Protein AF-0000000078663730 (afdb_homodimer)

Solvent-accessible surface area (backbone atoms only — not comparable to full-atom values): 37266 Å² total; per-residue (Å²): 108,77,44,69,46,62,32,60,52,23,50,35,65,23,49,49,72,44,76,62,42,36,44,46,32,34,35,30,84,29,28,34,36,32,32,34,44,36,32,27,51,69,82,40,75,76,44,52,42,75,44,41,59,90,38,47,66,62,58,40,66,70,44,61,87,78,42,34,62,55,47,51,49,26,55,51,16,26,46,35,68,55,74,57,47,76,22,86,90,33,70,46,60,36,47,42,68,34,41,31,26,56,42,74,46,46,64,76,80,41,46,76,79,79,76,54,63,82,51,58,55,61,59,48,51,52,49,50,50,33,44,74,46,56,33,62,29,39,34,41,20,37,67,66,84,51,90,84,47,73,89,70,58,62,70,58,30,33,66,46,39,32,63,46,38,34,52,40,34,73,72,54,46,31,31,27,38,42,51,59,46,39,69,38,49,52,50,31,45,74,37,46,36,38,31,42,37,17,64,52,42,55,62,72,26,73,62,29,46,54,53,38,32,74,68,66,40,33,36,36,35,24,39,37,60,22,69,89,84,42,44,44,40,78,51,79,64,90,44,53,58,62,51,50,51,50,52,47,49,52,47,49,51,50,42,45,73,55,57,35,57,75,92,32,42,30,37,20,82,33,60,75,35,28,50,53,64,69,48,39,38,50,37,63,76,46,47,44,28,56,24,33,74,54,40,53,33,43,46,53,60,47,43,38,65,63,44,13,70,48,39,84,60,38,54,56,92,68,23,60,40,30,24,42,45,52,46,50,53,39,47,68,41,33,32,24,29,36,40,30,72,59,37,53,48,41,40,36,24,45,34,44,50,48,52,42,49,50,48,42,66,66,43,65,80,55,44,108,109,77,45,68,48,62,32,60,52,22,50,35,66,22,48,48,71,45,76,61,41,36,45,47,32,35,35,28,84,28,29,33,35,31,30,33,44,34,32,27,51,68,81,40,75,76,46,52,43,76,45,40,61,90,37,46,68,62,58,41,66,70,43,60,91,77,41,35,63,55,47,50,50,25,55,52,16,26,47,35,68,55,75,58,47,77,22,87,90,34,70,47,60,36,48,42,69,36,42,31,26,58,41,76,47,44,63,76,79,40,44,76,81,79,77,53,61,81,50,59,56,60,60,46,51,51,51,50,50,33,43,74,44,57,34,63,28,39,33,40,22,38,66,66,84,52,90,84,48,74,88,72,57,61,69,59,30,34,64,47,40,33,64,47,38,34,53,40,33,73,72,52,47,30,31,29,37,41,50,62,46,39,69,39,49,52,50,31,44,74,37,45,36,39,32,42,38,18,64,52,39,54,64,73,25,75,60,29,46,55,52,39,33,73,68,64,42,33,36,34,34,24,40,36,60,23,68,91,83,42,45,45,38,78,52,78,63,87,44,54,58,63,50,48,52,51,51,45,49,50,48,50,52,50,42,45,73,54,58,34,56,73,94,32,43,31,38,20,82,32,61,74,36,29,49,53,65,70,46,38,37,50,37,64,76,45,47,43,30,55,26,33,74,54,41,52,32,42,45,51,58,48,42,38,64,62,44,14,69,47,40,84,61,39,53,57,94,69,23,60,41,30,23,41,47,52,48,50,53,39,47,68,42,34,30,24,27,34,39,30,72,59,38,52,49,41,40,36,24,46,32,43,50,47,50,43,48,51,49,42,65,66,44,65,80,55,43,109

pLDDT: mean 92.74, std 11.88, range [34.47, 98.94]

Organism: Novosphingobium aromaticivorans (strain ATCC 700278 / DSM 12444 / CCUG 56034 / CIP 105152 / NBRC 16084 / F199) (NCBI:txid279238)

Sequence (736 aa):
MLKVYIRPIALADSPQSEEGEAIRLGGGLVYASRFALIVRDGARVVSRRRFSVPEVSRAFGALPDGLAAEAAAQWDNLRRVHQPIGCGQRMLRLDQPQVMGILNVTPDSFSDGGKFLDRPETALEHAHAMLAAGAALIDVGGESTRPGAAAVWEGDEAKRVVPVIEALAASGAAISIDSRRSTVIEAALAAGAHIVNDVSAMRHDPRTAEIVAASGAPVVLMHAPGSDGDLHADGEYADVVLDVFDALRERRDAALAGGIAPEKILLDPGIGFGKSLAENLALVNALPMFHALGHPILFGASRKRMIGALSNEAPAHQRMAGSVMLALKAMDAGCQMVRVHDVAETVQALHVWRGLRDAALTDFSQLAMLKVYIRPIALADSPQSEEGEAIRLGGGLVYASRFALIVRDGARVVSRRRFSVPEVSRAFGALPDGLAAEAAAQWDNLRRVHQPIGCGQRMLRLDQPQVMGILNVTPDSFSDGGKFLDRPETALEHAHAMLAAGAALIDVGGESTRPGAAAVWEGDEAKRVVPVIEALAASGAAISIDSRRSTVIEAALAAGAHIVNDVSAMRHDPRTAEIVAASGAPVVLMHAPGSDGDLHADGEYADVVLDVFDALRERRDAALAGGIAPEKILLDPGIGFGKSLAENLALVNALPMFHALGHPILFGASRKRMIGALSNEAPAHQRMAGSVMLALKAMDAGCQMVRVHDVAETVQALHVWRGLRDAALTDFSQLA

Foldseek 3Di:
DKAKFKFQPDWDLACQLVPNFWADFQLALTTGFKIWIWMDDVLRTPDIDMDGSVCLCVVLVPDPPPHSVLSVLLVCLRRHHAAWADQPVATQHQNAEFEEAEQEQEQVVPPPPPPPSPDLVVSLVLVVVLVVLPHQAYEYWHFDLPVPGDDDDLVNRLSRGLVNLLVCQVVVGAYEYEDQDQVSVLSSVVSRHAEYEYQQLNQAPVCNLVSCLVSLGAYEGEDFDDDHRASQPDQDGSQLQVVLLVVQLVSLVVSVVSRHDNSRYEYESNQQRNDDLVSSVVNLSRVLRSSSSNHAYEYEDELHQSQCVVPVNDHSVPSHVVLLVSVVSNSNSSHRYYYYNPSNVNVVSSVVVVVSSVCSHPPNVSHD/DKAKFKFQPDWDLACQLVPNFWADFQLALTTGFKIWIWMDDVLRTPDIDMDGSVCLVVVLVPDPPPHSVLSVLLVCLRRFHAAWADQPVATQHQNAEFEEAEQEQEQVVPPPPPPPSPDLVVSLVLVVVLVVLPHQAYEYWHFDLPVPGDDDDLVNRLSRGLVNLLVCVVVVGAYEYEDQDQVSVLSSVVSRHAEYEYQQLNQAPVCNLVSCLVSLGAYEGEDFDDDDRQSQPDQDGSQLQVVLLVVQLVSLVVSVVSRHDNSRYEYESNQQRNDDLVSSVVNLSRVLRSSSSNHAYEYEDELHQSQCVVPVNDHSVPSHVVLLVSVVSNSNSSHRYYYYNPSNVNVVSSVVVVVSSVCSHPPNVSHD

Radius of gyration: 27.02 Å; Cα contacts (8 Å, |Δi|>4): 1593; chains: 2; bounding box: 70×72×59 Å

Structure (mmCIF, N/CA/C/O backbone):
data_AF-0000000078663730-model_v1
#
loop_
_entity.id
_entity.type
_entity.pdbx_description
1 polymer 'dihydropteroate synthase'
#
loop_
_atom_site.group_PDB
_atom_site.id
_atom_site.type_symbol
_atom_site.label_atom_id
_atom_site.label_alt_id
_atom_site.label_comp_id
_atom_site.label_asym_id
_atom_site.label_entity_id
_atom_site.label_seq_id
_atom_site.pdbx_PDB_ins_code
_atom_site.Cartn_x
_atom_site.Cartn_y
_atom_site.Cartn_z
_atom_site.occupancy
_atom_site.B_iso_or_equiv
_atom_site.auth_seq_id
_atom_site.auth_comp_id
_atom_site.auth_asym_id
_atom_site.auth_atom_id
_atom_site.pdbx_PDB_model_num
ATOM 1 N N . MET A 1 1 ? 18.906 32.438 -0.943 1 85.44 1 MET A N 1
ATOM 2 C CA . MET A 1 1 ? 19.5 31.766 0.21 1 85.44 1 MET A CA 1
ATOM 3 C C . MET A 1 1 ? 19.406 30.25 0.066 1 85.44 1 MET A C 1
ATOM 5 O O . MET A 1 1 ? 18.359 29.734 -0.329 1 85.44 1 MET A O 1
ATOM 9 N N . LEU A 1 2 ? 20.5 29.594 0.298 1 94.31 2 LEU A N 1
ATOM 10 C CA . LEU A 1 2 ? 20.594 28.156 0.146 1 94.31 2 LEU A CA 1
ATOM 11 C C . LEU A 1 2 ? 19.797 27.438 1.221 1 94.31 2 LEU A C 1
ATOM 13 O O . LEU A 1 2 ? 19.781 27.859 2.379 1 94.31 2 LEU A O 1
ATOM 17 N N . LYS A 1 3 ? 19.125 26.469 0.802 1 96.81 3 LYS A N 1
ATOM 18 C CA . LYS A 1 3 ? 18.391 25.578 1.71 1 96.81 3 LYS A CA 1
ATOM 19 C C . LYS A 1 3 ? 18.75 24.125 1.45 1 96.81 3 LYS A C 1
ATOM 21 O O . LYS A 1 3 ? 19.141 23.766 0.337 1 96.81 3 LYS A O 1
ATOM 26 N N . VAL A 1 4 ? 18.688 23.312 2.459 1 98.19 4 VAL A N 1
ATOM 27 C CA . VAL A 1 4 ? 19 21.906 2.334 1 98.19 4 VAL A CA 1
ATOM 28 C C . VAL A 1 4 ? 17.812 21.062 2.795 1 98.19 4 VAL A C 1
ATOM 30 O O . VAL A 1 4 ? 17.062 21.469 3.693 1 98.19 4 VAL A O 1
ATOM 33 N N . TYR A 1 5 ? 17.625 19.938 2.158 1 98.25 5 TYR A N 1
ATOM 34 C CA . TYR A 1 5 ? 16.547 19 2.469 1 98.25 5 TYR A CA 1
ATOM 35 C C . TYR A 1 5 ? 17.062 17.562 2.475 1 98.25 5 TYR A C 1
ATOM 37 O O . TYR A 1 5 ? 17.969 17.219 1.706 1 98.25 5 TYR A O 1
ATOM 45 N N . ILE A 1 6 ? 16.531 16.734 3.328 1 98.44 6 ILE A N 1
ATOM 46 C CA . ILE A 1 6 ? 16.781 15.305 3.311 1 98.44 6 ILE A CA 1
ATOM 47 C C . ILE A 1 6 ? 15.5 14.555 2.98 1 98.44 6 ILE A C 1
ATOM 49 O O . ILE A 1 6 ? 14.5 14.672 3.695 1 98.44 6 ILE A O 1
ATOM 53 N N . ARG A 1 7 ? 15.539 13.812 1.93 1 97.31 7 ARG A N 1
ATOM 54 C CA . ARG A 1 7 ? 14.391 13.031 1.497 1 97.31 7 ARG A CA 1
ATOM 55 C C . ARG A 1 7 ? 14.688 11.539 1.543 1 97.31 7 ARG A C 1
ATOM 57 O O . ARG A 1 7 ? 15.578 11.055 0.833 1 97.31 7 ARG A O 1
ATOM 64 N N . PRO A 1 8 ? 13.984 10.766 2.424 1 97 8 PRO A N 1
ATOM 65 C CA . PRO A 1 8 ? 14.062 9.312 2.26 1 97 8 PRO A CA 1
ATOM 66 C C . PRO A 1 8 ? 13.602 8.852 0.878 1 97 8 PRO A C 1
ATOM 68 O O . PRO A 1 8 ? 12.531 9.25 0.412 1 97 8 PRO A O 1
ATOM 71 N N . ILE A 1 9 ? 14.391 8.031 0.177 1 94.19 9 ILE A N 1
ATOM 72 C CA . ILE A 1 9 ? 14.047 7.66 -1.193 1 94.19 9 ILE A CA 1
ATOM 73 C C . ILE A 1 9 ? 13.906 6.145 -1.302 1 94.19 9 ILE A C 1
ATOM 75 O O . ILE A 1 9 ? 13.523 5.625 -2.35 1 94.19 9 ILE A O 1
ATOM 79 N N . ALA A 1 10 ? 14.203 5.41 -0.251 1 93.5 10 ALA A N 1
ATOM 80 C CA . ALA A 1 10 ? 13.984 3.967 -0.18 1 93.5 10 ALA A CA 1
ATOM 81 C C . ALA A 1 10 ? 13.633 3.535 1.241 1 93.5 10 ALA A C 1
ATOM 83 O O . ALA A 1 10 ? 14.352 3.867 2.191 1 93.5 10 ALA A O 1
ATOM 84 N N . LEU A 1 11 ? 12.57 2.852 1.328 1 94.88 11 LEU A N 1
ATOM 85 C CA . LEU A 1 11 ? 12.156 2.289 2.607 1 94.88 11 LEU A CA 1
ATOM 86 C C . LEU A 1 11 ? 12.586 0.83 2.725 1 94.88 11 LEU A C 1
ATOM 88 O O . LEU A 1 11 ? 12.797 0.159 1.713 1 94.88 11 LEU A O 1
ATOM 92 N N . ALA A 1 12 ? 12.828 0.421 3.936 1 92.5 12 ALA A N 1
ATOM 93 C CA . ALA A 1 12 ? 13.289 -0.941 4.195 1 92.5 12 ALA A CA 1
ATOM 94 C C . ALA A 1 12 ? 12.172 -1.787 4.805 1 92.5 12 ALA A C 1
ATOM 96 O O . ALA A 1 12 ? 11.289 -1.263 5.484 1 92.5 12 ALA A O 1
ATOM 97 N N . ASP A 1 13 ? 12.281 -3.092 4.605 1 89 13 ASP A N 1
ATOM 98 C CA . ASP A 1 13 ? 11.336 -4.027 5.207 1 89 13 ASP A CA 1
ATOM 99 C C . ASP A 1 13 ? 11.422 -3.986 6.73 1 89 13 ASP A C 1
ATOM 101 O O . ASP A 1 13 ? 10.391 -4.035 7.414 1 89 13 ASP A O 1
ATOM 105 N N . SER A 1 14 ? 12.609 -3.945 7.184 1 91.12 14 SER A N 1
ATOM 106 C CA . SER A 1 14 ? 12.922 -3.971 8.609 1 91.12 14 SER A CA 1
ATOM 107 C C . SER A 1 14 ? 14.359 -3.51 8.867 1 91.12 14 SER A C 1
ATOM 109 O O . SER A 1 14 ? 15.164 -3.42 7.934 1 91.12 14 SER A O 1
ATOM 111 N N . PRO A 1 15 ? 14.578 -3.139 10.156 1 89.81 15 PRO A N 1
ATOM 112 C CA . PRO A 1 15 ? 15.984 -2.828 10.461 1 89.81 15 PRO A CA 1
ATOM 113 C C . PRO A 1 15 ? 16.906 -4.027 10.273 1 89.81 15 PRO A C 1
ATOM 115 O O . PRO A 1 15 ? 18.062 -3.869 9.859 1 89.81 15 PRO A O 1
ATOM 118 N N . GLN A 1 16 ? 16.453 -5.172 10.461 1 89.19 16 GLN A N 1
ATOM 119 C CA . GLN A 1 16 ? 17.266 -6.375 10.344 1 89.19 16 GLN A CA 1
ATOM 120 C C . GLN A 1 16 ? 17.594 -6.668 8.883 1 89.19 16 GLN A C 1
ATOM 122 O O . GLN A 1 16 ? 18.703 -7.129 8.578 1 89.19 16 GLN A O 1
ATOM 127 N N . SER A 1 17 ? 16.719 -6.32 7.988 1 88.81 17 SER A N 1
ATOM 128 C CA . SER A 1 17 ? 16.984 -6.566 6.578 1 88.81 17 SER A CA 1
ATOM 129 C C . SER A 1 17 ? 18.109 -5.68 6.059 1 88.81 17 SER A C 1
ATOM 131 O O . SER A 1 17 ? 18.719 -5.973 5.027 1 88.81 17 SER A O 1
ATOM 133 N N . GLU A 1 18 ? 18.391 -4.602 6.832 1 90.06 18 GLU A N 1
ATOM 134 C CA . GLU A 1 18 ? 19.422 -3.648 6.441 1 90.06 18 GLU A CA 1
ATOM 135 C C . GLU A 1 18 ? 20.609 -3.699 7.395 1 90.06 18 GLU A C 1
ATOM 137 O O . GLU A 1 18 ? 21.484 -2.828 7.359 1 90.06 18 GLU A O 1
ATOM 142 N N . GLU A 1 19 ? 20.656 -4.672 8.234 1 87.06 19 GLU A N 1
ATOM 143 C CA . GLU A 1 19 ? 21.75 -4.906 9.18 1 87.06 19 GLU A CA 1
ATOM 144 C C . GLU A 1 19 ? 22.062 -3.654 10 1 87.06 19 GLU A C 1
ATOM 146 O O . GLU A 1 19 ? 23.219 -3.262 10.141 1 87.06 19 GLU A O 1
ATOM 151 N N . GLY A 1 20 ? 20.938 -2.945 10.297 1 85 20 GLY A N 1
ATOM 152 C CA . GLY A 1 20 ? 21.047 -1.772 11.148 1 85 20 GLY A CA 1
ATOM 153 C C . GLY A 1 20 ? 21.297 -0.493 10.375 1 85 20 GLY A C 1
ATOM 154 O O . GLY A 1 20 ? 21.328 0.595 10.953 1 85 20 GLY A O 1
ATOM 155 N N . GLU A 1 21 ? 21.438 -0.567 9.055 1 91.5 21 GLU A N 1
ATOM 156 C CA . GLU A 1 21 ? 21.703 0.602 8.219 1 91.5 21 GLU A CA 1
ATOM 157 C C . GLU A 1 21 ? 20.406 1.225 7.711 1 91.5 21 GLU A C 1
ATOM 159 O O . GLU A 1 21 ? 20.281 1.534 6.523 1 91.5 21 GLU A O 1
ATOM 164 N N . ALA A 1 22 ? 19.453 1.296 8.516 1 95.56 22 ALA A N 1
ATOM 165 C CA . ALA A 1 22 ? 18.172 1.981 8.305 1 95.56 22 ALA A CA 1
ATOM 166 C C . ALA A 1 22 ? 17.766 2.756 9.547 1 95.56 22 ALA A C 1
ATOM 168 O O . ALA A 1 22 ? 18.156 2.408 10.664 1 95.56 22 ALA A O 1
ATOM 169 N N . ILE A 1 23 ? 17.141 3.795 9.359 1 97.38 23 ILE A N 1
ATOM 170 C CA . ILE A 1 23 ? 16.656 4.539 10.516 1 97.38 23 ILE A CA 1
ATOM 171 C C . ILE A 1 23 ? 15.141 4.383 10.633 1 97.38 23 ILE A C 1
ATOM 173 O O . ILE A 1 23 ? 14.453 4.191 9.633 1 97.38 23 ILE A O 1
ATOM 177 N N . ARG A 1 24 ? 14.688 4.43 11.914 1 97.44 24 ARG A N 1
ATOM 178 C CA . ARG A 1 24 ? 13.258 4.422 12.219 1 97.44 24 ARG A CA 1
ATOM 179 C C . ARG A 1 24 ? 12.641 5.797 12 1 97.44 24 ARG A C 1
ATOM 181 O O . ARG A 1 24 ? 13.023 6.766 12.664 1 97.44 24 ARG A O 1
ATOM 188 N N . LEU A 1 25 ? 11.68 5.984 11.055 1 97.81 25 LEU A N 1
ATOM 189 C CA . LEU A 1 25 ? 11.102 7.277 10.711 1 97.81 25 LEU A CA 1
ATOM 190 C C . LEU A 1 25 ? 10.062 7.699 11.742 1 97.81 25 LEU A C 1
ATOM 192 O O . LEU A 1 25 ? 9.133 6.945 12.039 1 97.81 25 LEU A O 1
ATOM 196 N N . GLY A 1 26 ? 10.242 8.906 12.273 1 97.5 26 GLY A N 1
ATOM 197 C CA . GLY A 1 26 ? 9.266 9.508 13.172 1 97.5 26 GLY A CA 1
ATOM 198 C C . GLY A 1 26 ? 8.945 8.633 14.367 1 97.5 26 GLY A C 1
ATOM 199 O O . GLY A 1 26 ? 7.848 8.711 14.93 1 97.5 26 GLY A O 1
ATOM 200 N N . GLY A 1 27 ? 9.789 7.688 14.695 1 97.19 27 GLY A N 1
ATOM 201 C CA . GLY A 1 27 ? 9.555 6.805 15.828 1 97.19 27 GLY A CA 1
ATOM 202 C C . GLY A 1 27 ? 8.453 5.793 15.578 1 97.19 27 GLY A C 1
ATOM 203 O O . GLY A 1 27 ? 7.938 5.184 16.516 1 97.19 27 GLY A O 1
ATOM 204 N N . GLY A 1 28 ? 8.078 5.645 14.359 1 97.25 28 GLY A N 1
ATOM 205 C CA . GLY A 1 28 ? 6.98 4.75 14.031 1 97.25 28 GLY A CA 1
ATOM 206 C C . GLY A 1 28 ? 7.441 3.352 13.664 1 97.25 28 GLY A C 1
ATOM 207 O O . GLY A 1 28 ? 8.344 2.803 14.297 1 97.25 28 GLY A O 1
ATOM 208 N N . LEU A 1 29 ? 6.801 2.727 12.711 1 97.56 29 LEU A N 1
ATOM 209 C CA . LEU A 1 29 ? 7.047 1.332 12.367 1 97.56 29 LEU A CA 1
ATOM 210 C C . LEU A 1 29 ? 7.742 1.224 11.016 1 97.56 29 LEU A C 1
ATOM 212 O O . LEU A 1 29 ? 7.93 0.121 10.492 1 97.56 29 LEU A O 1
ATOM 216 N N . VAL A 1 30 ? 8.055 2.328 10.422 1 97.75 30 VAL A N 1
ATOM 217 C CA . VAL A 1 30 ? 8.609 2.365 9.07 1 97.75 30 VAL A CA 1
ATOM 218 C C . VAL A 1 30 ? 10.086 2.738 9.133 1 97.75 30 VAL A C 1
ATOM 220 O O . VAL A 1 30 ? 10.484 3.598 9.922 1 97.75 30 VAL A O 1
ATOM 223 N N . TYR A 1 31 ? 10.891 2.15 8.273 1 97.19 31 TYR A N 1
ATOM 224 C CA . TYR A 1 31 ? 12.336 2.355 8.258 1 97.19 31 TYR A CA 1
ATOM 225 C C . TYR A 1 31 ? 12.805 2.832 6.891 1 97.19 31 TYR A C 1
ATOM 227 O O . TYR A 1 31 ? 12.273 2.408 5.863 1 97.19 31 TYR A O 1
ATOM 235 N N . ALA A 1 32 ? 13.742 3.697 6.887 1 97 32 ALA A N 1
ATOM 236 C CA . ALA A 1 32 ? 14.352 4.191 5.656 1 97 32 ALA A CA 1
ATOM 237 C C . ALA A 1 32 ? 15.844 3.877 5.613 1 97 32 ALA A C 1
ATOM 239 O O . ALA A 1 32 ? 16.531 3.977 6.629 1 97 32 ALA A O 1
ATOM 240 N N . SER A 1 33 ? 16.328 3.529 4.402 1 94.75 33 SER A N 1
ATOM 241 C CA . SER A 1 33 ? 17.719 3.098 4.312 1 94.75 33 SER A CA 1
ATOM 242 C C . SER A 1 33 ? 18.5 3.955 3.324 1 94.75 33 SER A C 1
ATOM 244 O O . SER A 1 33 ? 19.719 3.926 3.307 1 94.75 33 SER A O 1
ATOM 246 N N . ARG A 1 34 ? 17.812 4.656 2.436 1 94.62 34 ARG A N 1
ATOM 247 C CA . ARG A 1 34 ? 18.484 5.531 1.471 1 94.62 34 ARG A CA 1
ATOM 248 C C . ARG A 1 34 ? 17.828 6.91 1.445 1 94.62 34 ARG A C 1
ATOM 250 O O . ARG A 1 34 ? 16.625 7.035 1.68 1 94.62 34 ARG A O 1
ATOM 257 N N . PHE A 1 35 ? 18.656 7.898 1.164 1 96.38 35 PHE A N 1
ATOM 258 C CA . PHE A 1 35 ? 18.219 9.289 1.263 1 96.38 35 PHE A CA 1
ATOM 259 C C . PHE A 1 35 ? 18.797 10.117 0.128 1 96.38 35 PHE A C 1
ATOM 261 O O . PHE A 1 35 ? 19.828 9.758 -0.446 1 96.38 35 PHE A O 1
ATOM 268 N N . ALA A 1 36 ? 18.109 11.148 -0.161 1 96.38 36 ALA A N 1
ATOM 269 C CA . ALA A 1 36 ? 18.641 12.195 -1.034 1 96.38 36 ALA A CA 1
ATOM 270 C C . ALA A 1 36 ? 18.891 13.484 -0.255 1 96.38 36 ALA A C 1
ATOM 272 O O . ALA A 1 36 ? 18.047 13.93 0.515 1 96.38 36 ALA A O 1
ATOM 273 N N . LEU A 1 37 ? 20.078 13.945 -0.373 1 97.31 37 LEU A N 1
ATOM 274 C CA . LEU A 1 37 ? 20.453 15.266 0.119 1 97.31 37 LEU A CA 1
ATOM 275 C C . LEU A 1 37 ? 20.312 16.312 -0.981 1 97.31 37 LEU A C 1
ATOM 277 O O . LEU A 1 37 ? 21.031 16.266 -1.979 1 97.31 37 LEU A O 1
ATOM 281 N N . ILE A 1 38 ? 19.391 17.281 -0.753 1 97.06 38 ILE A N 1
ATOM 282 C CA . ILE A 1 38 ? 19.016 18.219 -1.803 1 97.06 38 ILE A CA 1
ATOM 283 C C . ILE A 1 38 ? 19.359 19.641 -1.373 1 97.06 38 ILE A C 1
ATOM 285 O O . ILE A 1 38 ? 19.047 20.047 -0.253 1 97.06 38 ILE A O 1
ATOM 289 N N . VAL A 1 39 ? 19.984 20.406 -2.209 1 97 39 VAL A N 1
ATOM 290 C CA . VAL A 1 39 ? 20.281 21.797 -1.95 1 97 39 VAL A CA 1
ATOM 291 C C . VAL A 1 39 ? 19.609 22.672 -3.002 1 97 39 VAL A C 1
ATOM 293 O O . VAL A 1 39 ? 19.688 22.391 -4.199 1 97 39 VAL A O 1
ATOM 296 N N . ARG A 1 40 ? 18.922 23.562 -2.492 1 95.5 40 ARG A N 1
ATOM 297 C CA . ARG A 1 40 ? 18.219 24.516 -3.363 1 95.5 40 ARG A CA 1
ATOM 298 C C . ARG A 1 40 ? 18.75 25.922 -3.184 1 95.5 40 ARG A C 1
ATOM 300 O O . ARG A 1 40 ? 19.109 26.328 -2.072 1 95.5 40 ARG A O 1
ATOM 307 N N . ASP A 1 41 ? 18.906 26.688 -4.32 1 94.88 41 ASP A N 1
ATOM 308 C CA . ASP A 1 41 ? 19.156 28.125 -4.355 1 94.88 41 ASP A CA 1
ATOM 309 C C . ASP A 1 41 ? 17.969 28.875 -4.938 1 94.88 41 ASP A C 1
ATOM 311 O O . ASP A 1 41 ? 17.781 28.922 -6.156 1 94.88 41 ASP A O 1
ATOM 315 N N . GLY A 1 42 ? 17.234 29.484 -4.035 1 92.69 42 GLY A N 1
ATOM 316 C CA . GLY A 1 42 ? 15.961 30 -4.484 1 92.69 42 GLY A CA 1
ATOM 317 C C . GLY A 1 42 ? 14.992 28.906 -4.926 1 92.69 42 GLY A C 1
ATOM 318 O O . GLY A 1 42 ? 14.672 28.016 -4.152 1 92.69 42 GLY A O 1
ATOM 319 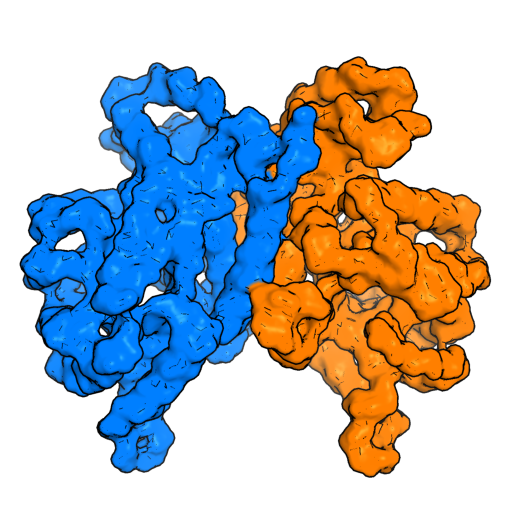N N . ALA A 1 43 ? 14.656 28.984 -6.156 1 91.38 43 ALA A N 1
ATOM 320 C CA . ALA A 1 43 ? 13.688 28.031 -6.672 1 91.38 43 ALA A CA 1
ATOM 321 C C . ALA A 1 43 ? 14.383 26.891 -7.426 1 91.38 43 ALA A C 1
ATOM 323 O O . ALA A 1 43 ? 13.742 25.922 -7.836 1 91.38 43 ALA A O 1
ATOM 324 N N . ARG A 1 44 ? 15.695 26.938 -7.477 1 92.94 44 ARG A N 1
ATOM 325 C CA . ARG A 1 44 ? 16.422 25.984 -8.305 1 92.94 44 ARG A CA 1
ATOM 326 C C . ARG A 1 44 ? 17.172 24.969 -7.449 1 92.94 44 ARG A C 1
ATOM 328 O O . ARG A 1 44 ? 17.922 25.344 -6.547 1 92.94 44 ARG A O 1
ATOM 335 N N . VAL A 1 45 ? 16.953 23.75 -7.711 1 94.5 45 VAL A N 1
ATOM 336 C CA . VAL A 1 45 ? 17.766 22.719 -7.102 1 94.5 45 VAL A CA 1
ATOM 337 C C . VAL A 1 45 ? 19.156 22.719 -7.727 1 94.5 45 VAL A C 1
ATOM 339 O O . VAL A 1 45 ? 19.312 22.562 -8.938 1 94.5 45 VAL A O 1
ATOM 342 N N . VAL A 1 46 ? 20.188 22.859 -6.938 1 94.12 46 VAL A N 1
ATOM 343 C CA . VAL A 1 46 ? 21.516 23.047 -7.48 1 94.12 46 VAL A CA 1
ATOM 344 C C . VAL A 1 46 ? 22.359 21.797 -7.203 1 94.12 46 VAL A C 1
ATOM 346 O O . VAL A 1 46 ? 23.422 21.609 -7.801 1 94.12 46 VAL A O 1
ATOM 349 N N . SER A 1 47 ? 21.875 20.984 -6.289 1 93.56 47 SER A N 1
ATOM 350 C CA . SER A 1 47 ? 22.578 19.734 -6.004 1 93.56 47 SER A CA 1
ATOM 351 C C . SER A 1 47 ? 21.625 18.688 -5.457 1 93.56 47 SER A C 1
ATOM 353 O O . SER A 1 47 ? 20.672 19.016 -4.75 1 93.56 47 SER A O 1
ATOM 355 N N . ARG A 1 48 ? 21.875 17.484 -5.805 1 93.94 48 ARG A N 1
ATOM 356 C CA . ARG A 1 48 ? 21.188 16.297 -5.277 1 93.94 48 ARG A CA 1
ATOM 357 C C . ARG A 1 48 ? 22.156 15.117 -5.18 1 93.94 48 ARG A C 1
ATOM 359 O O . ARG A 1 48 ? 22.75 14.719 -6.18 1 93.94 48 ARG A O 1
ATOM 366 N N . ARG A 1 49 ? 22.25 14.586 -4.012 1 93.38 49 ARG A N 1
ATOM 367 C CA . ARG A 1 49 ? 23.172 13.484 -3.781 1 93.38 49 ARG A CA 1
ATOM 368 C C . ARG A 1 49 ? 22.516 12.391 -2.936 1 93.38 49 ARG A C 1
ATOM 370 O O . ARG A 1 49 ? 21.875 12.688 -1.927 1 93.38 49 ARG A O 1
ATOM 377 N N . ARG A 1 50 ? 22.766 11.25 -3.369 1 94.12 50 ARG A N 1
ATOM 378 C CA . ARG A 1 50 ? 22.266 10.125 -2.59 1 94.12 50 ARG A CA 1
ATOM 379 C C . ARG A 1 50 ? 23.25 9.734 -1.488 1 94.12 50 ARG A C 1
ATOM 381 O O . ARG A 1 50 ? 24.469 9.875 -1.657 1 94.12 50 ARG A O 1
ATOM 388 N N . PHE A 1 51 ? 22.688 9.227 -0.417 1 94.81 51 PHE A N 1
ATOM 389 C CA . PHE A 1 51 ? 23.547 8.703 0.638 1 94.81 51 PHE A CA 1
ATOM 390 C C . PHE A 1 51 ? 22.797 7.688 1.493 1 94.81 51 PHE A C 1
ATOM 392 O O . PHE A 1 51 ? 21.562 7.637 1.474 1 94.81 51 PHE A O 1
ATOM 399 N N . SER A 1 52 ? 23.531 6.785 2.156 1 94.25 52 SER A N 1
ATOM 400 C CA . SER A 1 52 ? 23.016 5.82 3.117 1 94.25 52 SER A CA 1
ATOM 401 C C . SER A 1 52 ? 23.391 6.207 4.547 1 94.25 52 SER A C 1
ATOM 403 O O . SER A 1 52 ? 24.094 7.195 4.766 1 94.25 52 SER A O 1
ATOM 405 N N . VAL A 1 53 ? 22.906 5.484 5.508 1 95.94 53 VAL A N 1
ATOM 406 C CA . VAL A 1 53 ? 23.031 5.82 6.922 1 95.94 53 VAL A CA 1
ATOM 407 C C . VAL A 1 53 ? 24.5 5.898 7.312 1 95.94 53 VAL A C 1
ATOM 409 O O . VAL A 1 53 ? 24.922 6.855 7.957 1 95.94 53 VAL A O 1
ATOM 412 N N . PRO A 1 54 ? 25.344 4.984 6.832 1 95.56 54 PRO A N 1
ATOM 413 C CA . PRO A 1 54 ? 26.766 5.078 7.219 1 95.56 54 PRO A CA 1
ATOM 414 C C . PRO A 1 54 ? 27.469 6.27 6.582 1 95.56 54 PRO A C 1
ATOM 416 O O . PRO A 1 54 ? 28.578 6.629 6.996 1 95.56 54 PRO A O 1
ATOM 419 N N . GLU A 1 55 ? 26.828 6.918 5.676 1 96.81 55 GLU A N 1
ATOM 420 C CA . GLU A 1 55 ? 27.484 7.977 4.91 1 96.81 55 GLU A CA 1
ATOM 421 C C . GLU A 1 55 ? 27.047 9.359 5.398 1 96.81 55 GLU A C 1
ATOM 423 O O . GLU A 1 55 ? 27.391 10.375 4.789 1 96.81 55 GLU A O 1
ATOM 428 N N . VAL A 1 56 ? 26.375 9.422 6.469 1 97.25 56 VAL A N 1
ATOM 429 C CA . VAL A 1 56 ? 25.75 10.648 6.949 1 97.25 56 VAL A CA 1
ATOM 430 C C . VAL A 1 56 ? 26.812 11.719 7.18 1 97.25 56 VAL A C 1
ATOM 432 O O . VAL A 1 56 ? 26.688 12.844 6.691 1 97.25 56 VAL A O 1
ATOM 435 N N . SER A 1 57 ? 27.859 11.383 7.906 1 96.56 57 SER A N 1
ATOM 436 C CA . SER A 1 57 ? 28.922 12.344 8.227 1 96.56 57 SER A CA 1
ATOM 437 C C . SER A 1 57 ? 29.562 12.898 6.957 1 96.56 57 SER A C 1
ATOM 439 O O . SER A 1 57 ? 29.766 14.109 6.836 1 96.56 57 SER A O 1
ATOM 441 N N . ARG A 1 58 ? 29.828 12.008 6.047 1 96.81 58 ARG A N 1
ATOM 442 C CA . ARG A 1 58 ? 30.438 12.414 4.785 1 96.81 58 ARG A CA 1
ATOM 443 C C . ARG A 1 58 ? 29.484 13.297 3.977 1 96.81 58 ARG A C 1
ATOM 445 O O . ARG A 1 58 ? 29.906 14.305 3.404 1 96.81 58 ARG A O 1
ATOM 452 N N . ALA A 1 59 ? 28.25 12.906 3.92 1 97.19 59 ALA A N 1
ATOM 453 C CA . ALA A 1 59 ? 27.25 13.656 3.16 1 97.19 59 ALA A CA 1
ATOM 454 C C . ALA A 1 59 ? 27.094 15.07 3.709 1 97.19 59 ALA A C 1
ATOM 456 O O . ALA A 1 59 ? 27.094 16.047 2.949 1 97.19 59 ALA A O 1
ATOM 457 N N . PHE A 1 60 ? 27.031 15.203 5.012 1 97.38 60 PHE A N 1
ATOM 458 C CA . PHE A 1 60 ? 26.797 16.5 5.633 1 97.38 60 PHE A CA 1
ATOM 459 C C . PHE A 1 60 ? 28.062 17.359 5.57 1 97.38 60 PHE A C 1
ATOM 461 O O . PHE A 1 60 ? 27.984 18.578 5.41 1 97.38 60 PHE A O 1
ATOM 468 N N . GLY A 1 61 ? 29.188 16.719 5.691 1 95.75 61 GLY A N 1
ATOM 469 C CA . GLY A 1 61 ? 30.453 17.406 5.617 1 95.75 61 GLY A CA 1
ATOM 470 C C . GLY A 1 61 ? 30.703 18.062 4.273 1 95.75 61 GLY A C 1
ATOM 471 O O . GLY A 1 61 ? 31.453 19.031 4.18 1 95.75 61 GLY A O 1
ATOM 472 N N . ALA A 1 62 ? 30.047 17.609 3.25 1 95.38 62 ALA A N 1
ATOM 473 C CA . ALA A 1 62 ? 30.234 18.109 1.892 1 95.38 62 ALA A CA 1
ATOM 474 C C . ALA A 1 62 ? 29.344 19.312 1.613 1 95.38 62 ALA A C 1
ATOM 476 O O . ALA A 1 62 ? 29.453 19.953 0.562 1 95.38 62 ALA A O 1
ATOM 477 N N . LEU A 1 63 ? 28.516 19.641 2.533 1 96.25 63 LEU A N 1
ATOM 478 C CA . LEU A 1 63 ? 27.578 20.734 2.338 1 96.25 63 LEU A CA 1
ATOM 479 C C . LEU A 1 63 ? 28.266 22.078 2.572 1 96.25 63 LEU A C 1
ATOM 481 O O . LEU A 1 63 ? 29.219 22.172 3.35 1 96.25 63 LEU A O 1
ATOM 485 N N . PRO A 1 64 ? 27.75 23.109 1.84 1 91.56 64 PRO A N 1
ATOM 486 C CA . PRO A 1 64 ? 28.234 24.453 2.139 1 91.56 64 PRO A CA 1
ATOM 487 C C . PRO A 1 64 ? 28.078 24.828 3.611 1 91.56 64 PRO A C 1
ATOM 489 O O . PRO A 1 64 ? 27.203 24.281 4.297 1 91.56 64 PRO A O 1
ATOM 492 N N . ASP A 1 65 ? 28.828 25.797 3.975 1 84.31 65 ASP A N 1
ATOM 493 C CA . ASP A 1 65 ? 28.812 26.266 5.359 1 84.31 65 ASP A CA 1
ATOM 494 C C . ASP A 1 65 ? 27.406 26.688 5.781 1 84.31 65 ASP A C 1
ATOM 496 O O . ASP A 1 65 ? 26.688 27.297 5 1 84.31 65 ASP A O 1
ATOM 500 N N . GLY A 1 66 ? 27.016 26.328 6.93 1 87 66 GLY A N 1
ATOM 501 C CA . GLY A 1 66 ? 25.719 26.703 7.473 1 87 66 GLY A CA 1
ATOM 502 C C . GLY A 1 66 ? 24.641 25.672 7.207 1 87 66 GLY A C 1
ATOM 503 O O . GLY A 1 66 ? 23.641 25.594 7.934 1 87 66 GLY A O 1
ATOM 504 N N . LEU A 1 67 ? 24.844 24.906 6.117 1 95.56 67 LEU A N 1
ATOM 505 C CA . LEU A 1 67 ? 23.797 23.953 5.758 1 95.56 67 LEU A CA 1
ATOM 506 C C . LEU A 1 67 ? 23.953 22.656 6.535 1 95.56 67 LEU A C 1
ATOM 508 O O . LEU A 1 67 ? 22.984 21.891 6.68 1 95.56 67 LEU A O 1
ATOM 512 N N . ALA A 1 68 ? 25.125 22.422 7.016 1 96.31 68 ALA A N 1
ATOM 513 C CA . ALA A 1 68 ? 25.391 21.172 7.719 1 96.31 68 ALA A CA 1
ATOM 514 C C . ALA A 1 68 ? 24.578 21.078 9 1 96.31 68 ALA A C 1
ATOM 516 O O . ALA A 1 68 ? 24.062 20.016 9.344 1 96.31 68 ALA A O 1
ATOM 517 N N . ALA A 1 69 ? 24.516 22.172 9.664 1 96.19 69 ALA A N 1
ATOM 518 C CA . ALA A 1 69 ? 23.75 22.203 10.906 1 96.19 69 ALA A CA 1
ATOM 519 C C . ALA A 1 69 ? 22.266 21.922 10.641 1 96.19 69 ALA A C 1
ATOM 521 O O . ALA A 1 69 ? 21.625 21.172 11.383 1 96.19 69 ALA A O 1
ATOM 522 N N . GLU A 1 70 ? 21.766 22.531 9.609 1 97.06 70 GLU A N 1
ATOM 523 C CA . GLU A 1 70 ? 20.375 22.312 9.227 1 97.06 70 GLU A CA 1
ATOM 524 C C . GLU A 1 70 ? 20.141 20.859 8.82 1 97.06 70 GLU A C 1
ATOM 526 O O . GLU A 1 70 ? 19.125 20.266 9.172 1 97.06 70 GLU A O 1
ATOM 531 N N . ALA A 1 71 ? 21.047 20.312 8.07 1 98.25 71 ALA A N 1
ATOM 532 C CA . ALA A 1 71 ? 20.938 18.922 7.676 1 98.25 71 ALA A CA 1
ATOM 533 C C . ALA A 1 71 ? 20.953 18 8.898 1 98.25 71 ALA A C 1
ATOM 535 O O . ALA A 1 71 ? 20.172 17.047 8.969 1 98.25 71 ALA A O 1
ATOM 536 N N . ALA A 1 72 ? 21.812 18.344 9.812 1 97.88 72 ALA A N 1
ATOM 537 C CA . ALA A 1 72 ? 21.891 17.547 11.031 1 97.88 72 ALA A CA 1
ATOM 538 C C . ALA A 1 72 ? 20.594 17.609 11.812 1 97.88 72 ALA A C 1
ATOM 540 O O . ALA A 1 72 ? 20.125 16.609 12.352 1 97.88 72 ALA A O 1
ATOM 541 N N . ALA A 1 73 ? 20.047 18.766 11.859 1 97.81 73 ALA A N 1
ATOM 542 C CA . ALA A 1 73 ? 18.766 18.938 12.547 1 97.81 73 ALA A CA 1
ATOM 543 C C . ALA A 1 73 ? 17.672 18.125 11.867 1 97.81 73 ALA A C 1
ATOM 545 O O . ALA A 1 73 ? 16.875 17.469 12.547 1 97.81 73 ALA A O 1
ATOM 546 N N . GLN A 1 74 ? 17.625 18.156 10.578 1 98.62 74 GLN A N 1
ATOM 547 C CA . GLN A 1 74 ? 16.641 17.375 9.828 1 98.62 74 GLN A CA 1
ATOM 548 C C . GLN A 1 74 ? 16.844 15.883 10.055 1 98.62 74 GLN A C 1
ATOM 550 O O . GLN A 1 74 ? 15.867 15.141 10.188 1 98.62 74 GLN A O 1
ATOM 555 N N . TRP A 1 75 ? 18.062 15.484 10.047 1 98.62 75 TRP A N 1
ATOM 556 C CA . TRP A 1 75 ? 18.391 14.086 10.289 1 98.62 75 TRP A CA 1
ATOM 557 C C . TRP A 1 75 ? 17.859 13.625 11.641 1 98.62 75 TRP A C 1
ATOM 559 O O . TRP A 1 75 ? 17.25 12.562 11.75 1 98.62 75 TRP A O 1
ATOM 569 N N . ASP A 1 76 ? 18.094 14.453 12.648 1 98.62 76 ASP A N 1
ATOM 570 C CA . ASP A 1 76 ? 17.562 14.156 13.984 1 98.62 76 ASP A CA 1
ATOM 571 C C . ASP A 1 76 ? 16.047 14.125 13.977 1 98.62 76 ASP A C 1
ATOM 573 O O . ASP A 1 76 ? 15.43 13.266 14.617 1 98.62 76 ASP A O 1
ATOM 577 N N . ASN A 1 77 ? 15.469 15.008 13.242 1 98.81 77 ASN A N 1
ATOM 578 C CA . ASN A 1 77 ? 14.016 15.078 13.133 1 98.81 77 ASN A CA 1
ATOM 579 C C . ASN A 1 77 ? 13.445 13.82 12.484 1 98.81 77 ASN A C 1
ATOM 581 O O . ASN A 1 77 ? 12.414 13.305 12.93 1 98.81 77 ASN A O 1
ATOM 585 N N . LEU A 1 78 ? 14.109 13.328 11.438 1 98.75 78 LEU A N 1
ATOM 586 C CA . LEU A 1 78 ? 13.641 12.125 10.758 1 98.75 78 LEU A CA 1
ATOM 587 C C . LEU A 1 78 ? 13.492 10.969 11.734 1 98.75 78 LEU A C 1
ATOM 589 O O . LEU A 1 78 ? 12.602 10.133 11.578 1 98.75 78 LEU A O 1
ATOM 593 N N . ARG A 1 79 ? 14.25 10.969 12.805 1 97.94 79 ARG A N 1
ATOM 594 C CA . ARG A 1 79 ? 14.32 9.836 13.719 1 97.94 79 ARG A CA 1
ATOM 595 C C . ARG A 1 79 ? 13.586 10.133 15.023 1 97.94 79 ARG A C 1
ATOM 597 O O . ARG A 1 79 ? 13.539 9.297 15.922 1 97.94 79 ARG A O 1
ATOM 604 N N . ARG A 1 80 ? 13.016 11.234 15.141 1 98.25 80 ARG A N 1
ATOM 605 C CA . ARG A 1 80 ? 12.438 11.695 16.391 1 98.25 80 ARG A CA 1
ATOM 606 C C . ARG A 1 80 ? 11.25 10.836 16.812 1 98.25 80 ARG A C 1
ATOM 608 O O . ARG A 1 80 ? 10.32 10.625 16.016 1 98.25 80 ARG A O 1
ATOM 615 N N . VAL A 1 81 ? 11.289 10.367 18.031 1 98 81 VAL A N 1
ATOM 616 C CA . VAL A 1 81 ? 10.148 9.672 18.625 1 98 81 VAL A CA 1
ATOM 617 C C . VAL A 1 81 ? 9.148 10.688 19.156 1 98 81 VAL A C 1
ATOM 619 O O . VAL A 1 81 ? 9.523 11.617 19.875 1 98 81 VAL A O 1
ATOM 622 N N . HIS A 1 82 ? 7.922 10.547 18.812 1 98.38 82 HIS A N 1
ATOM 623 C CA . HIS A 1 82 ? 6.891 11.469 19.25 1 98.38 82 HIS A CA 1
ATOM 624 C C . HIS A 1 82 ? 6.129 10.914 20.453 1 98.38 82 HIS A C 1
ATOM 626 O O . HIS A 1 82 ? 5.73 9.742 20.453 1 98.38 82 HIS A O 1
ATOM 632 N N . GLN A 1 83 ? 5.965 11.719 21.406 1 96.88 83 GLN A N 1
ATOM 633 C CA . GLN A 1 83 ? 5.184 11.328 22.578 1 96.88 83 GLN A CA 1
ATOM 634 C C . GLN A 1 83 ? 3.701 11.227 22.25 1 96.88 83 GLN A C 1
ATOM 636 O O . GLN A 1 83 ? 3.203 11.945 21.375 1 96.88 83 GLN A O 1
ATOM 641 N N . PRO A 1 84 ? 3.018 10.266 22.938 1 97.75 84 PRO A N 1
ATOM 642 C CA . PRO A 1 84 ? 1.572 10.188 22.703 1 97.75 84 PRO A CA 1
ATOM 643 C C . PRO A 1 84 ? 0.85 11.492 23.047 1 97.75 84 PRO A C 1
ATOM 645 O O . PRO A 1 84 ? 1.352 12.289 23.844 1 97.75 84 PRO A O 1
ATOM 648 N N . ILE A 1 85 ? -0.245 11.703 22.438 1 97.81 85 ILE A N 1
ATOM 649 C CA . ILE A 1 85 ? -1.089 12.859 22.719 1 97.81 85 ILE A CA 1
ATOM 650 C C . ILE A 1 85 ? -2.178 12.461 23.719 1 97.81 85 ILE A C 1
ATOM 652 O O . ILE A 1 85 ? -2.953 11.539 23.469 1 97.81 85 ILE A O 1
ATOM 656 N N . GLY A 1 86 ? -2.186 13.172 24.828 1 97.12 86 GLY A N 1
ATOM 657 C CA . GLY A 1 86 ? -3.252 12.953 25.797 1 97.12 86 GLY A CA 1
ATOM 658 C C . GLY A 1 86 ? -4.555 13.625 25.406 1 97.12 86 GLY A C 1
ATOM 659 O O . GLY A 1 86 ? -4.574 14.812 25.078 1 97.12 86 GLY A O 1
ATOM 660 N N . CYS A 1 87 ? -5.629 12.867 25.344 1 96.81 87 CYS A N 1
ATOM 661 C CA . CYS A 1 87 ? -6.984 13.336 25.062 1 96.81 87 CYS A CA 1
ATOM 662 C C . CYS A 1 87 ? -7.949 12.883 26.156 1 96.81 87 CYS A C 1
ATOM 664 O O . CYS A 1 87 ? -8.703 11.93 25.953 1 96.81 87 CYS A O 1
ATOM 666 N N . GLY A 1 88 ? -7.965 13.648 27.266 1 93.06 88 GLY A N 1
ATOM 667 C CA . GLY A 1 88 ? -8.734 13.18 28.406 1 93.06 88 GLY A CA 1
ATOM 668 C C . GLY A 1 88 ? -8.258 11.852 28.953 1 93.06 88 GLY A C 1
ATOM 669 O O . GLY A 1 88 ? -7.09 11.711 29.328 1 93.06 88 GLY A O 1
ATOM 670 N N . GLN A 1 89 ? -9.133 10.914 28.875 1 90.75 89 GLN A N 1
ATOM 671 C CA . GLN A 1 89 ? -8.797 9.594 29.391 1 90.75 89 GLN A CA 1
ATOM 672 C C . GLN A 1 89 ? -8.133 8.734 28.328 1 90.75 89 GLN A C 1
ATOM 674 O O . GLN A 1 89 ? -7.672 7.625 28.609 1 90.75 89 GLN A O 1
ATOM 679 N N . ARG A 1 90 ? -8.062 9.266 27.172 1 94.31 90 ARG A N 1
ATOM 680 C CA . ARG A 1 90 ? -7.492 8.516 26.062 1 94.31 90 ARG A CA 1
ATOM 681 C C . ARG A 1 90 ? -6.094 9.023 25.719 1 94.31 90 ARG A C 1
ATOM 683 O O . ARG A 1 90 ? -5.793 10.203 25.906 1 94.31 90 ARG A O 1
ATOM 690 N N . MET A 1 91 ? -5.266 8.117 25.344 1 96.69 91 MET A N 1
ATOM 691 C CA . MET A 1 91 ? -3.928 8.438 24.859 1 96.69 91 MET A CA 1
ATOM 692 C C . MET A 1 91 ? -3.771 8.016 23.391 1 96.69 91 MET A C 1
ATOM 694 O O . MET A 1 91 ? -3.998 6.855 23.047 1 96.69 91 MET A O 1
ATOM 698 N N . LEU A 1 92 ? -3.506 8.961 22.594 1 97.69 92 LEU A N 1
ATOM 699 C CA . LEU A 1 92 ? -3.238 8.656 21.188 1 97.69 92 LEU A CA 1
ATOM 700 C C . LEU A 1 92 ? -1.765 8.336 20.969 1 97.69 92 LEU A C 1
ATOM 702 O O . LEU A 1 92 ? -0.909 9.211 21.078 1 97.69 92 LEU A O 1
ATOM 706 N N . ARG A 1 93 ? -1.471 7.086 20.656 1 97.56 93 ARG A N 1
ATOM 707 C CA . ARG A 1 93 ? -0.098 6.664 20.406 1 97.56 93 ARG A CA 1
ATOM 708 C C . ARG A 1 93 ? 0.358 7.102 19.016 1 97.56 93 ARG A C 1
ATOM 710 O O . ARG A 1 93 ? -0.392 6.984 18.047 1 97.56 93 ARG A O 1
ATOM 717 N N . LEU A 1 94 ? 1.544 7.641 18.984 1 98.06 94 LEU A N 1
ATOM 718 C CA . LEU A 1 94 ? 2.023 8.156 17.703 1 98.06 94 LEU A CA 1
ATOM 719 C C . LEU A 1 94 ? 3.133 7.273 17.141 1 98.06 94 LEU A C 1
ATOM 721 O O . LEU A 1 94 ? 3.74 7.605 16.125 1 98.06 94 LEU A O 1
ATOM 725 N N . ASP A 1 95 ? 3.463 6.121 17.781 1 97.75 95 ASP A N 1
ATOM 726 C CA . ASP A 1 95 ? 4.457 5.176 17.281 1 97.75 95 ASP A CA 1
ATOM 727 C C . ASP A 1 95 ? 3.83 4.191 16.297 1 97.75 95 ASP A C 1
ATOM 729 O O . ASP A 1 95 ? 4.477 3.227 15.875 1 97.75 95 ASP A O 1
ATOM 733 N N . GLN A 1 96 ? 2.574 4.371 16.016 1 97.38 96 GLN A N 1
ATOM 734 C CA . GLN A 1 96 ? 1.808 3.633 15.016 1 97.38 96 GLN A CA 1
ATOM 735 C C . GLN A 1 96 ? 0.691 4.496 14.43 1 97.38 96 GLN A C 1
ATOM 737 O O . GLN A 1 96 ? 0.23 5.441 15.07 1 97.38 96 GLN A O 1
ATOM 742 N N . PRO A 1 97 ? 0.244 4.199 13.234 1 98.38 97 PRO A N 1
ATOM 743 C CA . PRO A 1 97 ? -0.766 5.055 12.609 1 98.38 97 PRO A CA 1
ATOM 744 C C . PRO A 1 97 ? -2.121 4.977 13.312 1 98.38 97 PRO A C 1
ATOM 746 O O . PRO A 1 97 ? -2.527 3.9 13.758 1 98.38 97 PRO A O 1
ATOM 749 N N . GLN A 1 98 ? -2.764 6.094 13.406 1 98.69 98 GLN A N 1
ATOM 750 C CA . GLN A 1 98 ? -4.102 6.215 13.977 1 98.69 98 GLN A CA 1
ATOM 751 C C . GLN A 1 98 ? -5.109 6.664 12.922 1 98.69 98 GLN A C 1
ATOM 753 O O . GLN A 1 98 ? -4.781 7.461 12.039 1 98.69 98 GLN A O 1
ATOM 758 N N . VAL A 1 99 ? -6.34 6.141 13.031 1 98.88 99 VAL A N 1
ATOM 759 C CA . VAL A 1 99 ? -7.41 6.543 12.133 1 98.88 99 VAL A CA 1
ATOM 760 C C . VAL A 1 99 ? -8.258 7.633 12.781 1 98.88 99 VAL A C 1
ATOM 762 O O . VAL A 1 99 ? -8.789 7.441 13.883 1 98.88 99 VAL A O 1
ATOM 765 N N . MET A 1 100 ? -8.281 8.773 12.141 1 98.88 100 MET A N 1
ATOM 766 C CA . MET A 1 100 ? -9.141 9.898 12.516 1 98.88 100 MET A CA 1
ATOM 767 C C . MET A 1 100 ? -10.406 9.922 11.672 1 98.88 100 MET A C 1
ATOM 769 O O . MET A 1 100 ? -10.344 10.109 10.453 1 98.88 100 MET A O 1
ATOM 773 N N . GLY A 1 101 ? -11.547 9.734 12.336 1 98.81 101 GLY A N 1
ATOM 774 C CA . GLY A 1 101 ? -12.812 9.727 11.617 1 98.81 101 GLY A CA 1
ATOM 775 C C . GLY A 1 101 ? -13.391 11.109 11.414 1 98.81 101 GLY A C 1
ATOM 776 O O . GLY A 1 101 ? -13.461 11.898 12.359 1 98.81 101 GLY A O 1
ATOM 777 N N . ILE A 1 102 ? -13.781 11.398 10.227 1 98.19 102 ILE A N 1
ATOM 778 C CA . ILE A 1 102 ? -14.359 12.688 9.883 1 98.19 102 ILE A CA 1
ATOM 779 C C . ILE A 1 102 ? -15.844 12.695 10.234 1 98.19 102 ILE A C 1
ATOM 781 O O . ILE A 1 102 ? -16.594 11.82 9.797 1 98.19 102 ILE A O 1
ATOM 785 N N . LEU A 1 103 ? -16.297 13.625 10.977 1 96.62 103 LEU A N 1
ATOM 786 C CA . LEU A 1 103 ? -17.703 13.844 11.289 1 96.62 103 LEU A CA 1
ATOM 787 C C . LEU A 1 103 ? -18.141 15.242 10.859 1 96.62 103 LEU A C 1
ATOM 789 O O . LEU A 1 103 ? -17.797 16.234 11.516 1 96.62 103 LEU A O 1
ATOM 793 N N . ASN A 1 104 ? -18.844 15.289 9.789 1 91.06 104 ASN A N 1
ATOM 794 C CA . ASN A 1 104 ? -19.438 16.547 9.352 1 91.06 104 ASN A CA 1
ATOM 795 C C . ASN A 1 104 ? -20.812 16.766 9.969 1 91.06 104 ASN A C 1
ATOM 797 O O . ASN A 1 104 ? -21.734 15.961 9.758 1 91.06 104 ASN A O 1
ATOM 801 N N . VAL A 1 105 ? -20.938 17.844 10.703 1 89.5 105 VAL A N 1
ATOM 802 C CA . VAL A 1 105 ? -22.203 18.203 11.328 1 89.5 105 VAL A CA 1
ATOM 803 C C . VAL A 1 105 ? -22.891 19.297 10.516 1 89.5 105 VAL A C 1
ATOM 805 O O . VAL A 1 105 ? -22.734 20.484 10.82 1 89.5 105 VAL A O 1
ATOM 808 N N . THR A 1 106 ? -23.453 18.969 9.383 1 75.38 106 THR A N 1
ATOM 809 C CA . THR A 1 106 ? -24.125 19.938 8.508 1 75.38 106 THR A CA 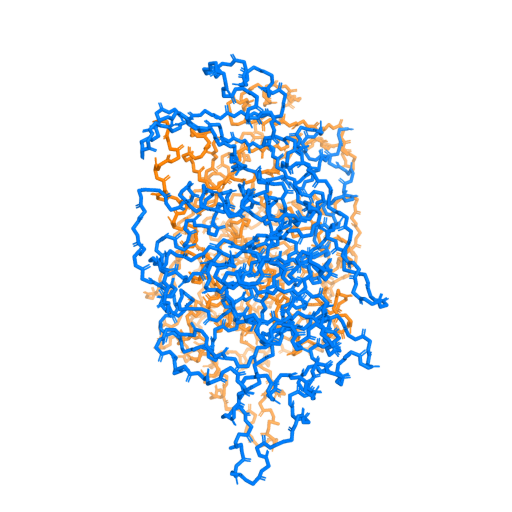1
ATOM 810 C C . THR A 1 106 ? -25.609 19.625 8.422 1 75.38 106 THR A C 1
ATOM 812 O O . THR A 1 106 ? -26.047 18.516 8.742 1 75.38 106 THR A O 1
ATOM 815 N N . PRO A 1 107 ? -26.406 20.734 8.188 1 62.97 107 PRO A N 1
ATOM 816 C CA . PRO A 1 107 ? -27.859 20.531 8.117 1 62.97 107 PRO A CA 1
ATOM 817 C C . PRO A 1 107 ? -28.25 19.438 7.125 1 62.97 107 PRO A C 1
ATOM 819 O O . PRO A 1 107 ? -29.203 18.688 7.371 1 62.97 107 PRO A O 1
ATOM 822 N N . ASP A 1 108 ? -27.688 19.438 5.949 1 53.28 108 ASP A N 1
ATOM 823 C CA . ASP A 1 108 ? -28.125 18.5 4.93 1 53.28 108 ASP A CA 1
ATOM 824 C C . ASP A 1 108 ? -27.828 17.062 5.355 1 53.28 108 ASP A C 1
ATOM 826 O O . ASP A 1 108 ? -28.328 16.109 4.754 1 53.28 108 ASP A O 1
ATOM 830 N N . SER A 1 109 ? -26.859 16.969 6.059 1 49.84 109 SER A N 1
ATOM 831 C CA . SER A 1 109 ? -26.516 15.602 6.457 1 49.84 109 SER A CA 1
ATOM 832 C C . SER A 1 109 ? -27.656 14.938 7.215 1 49.84 109 SER A C 1
ATOM 834 O O . SER A 1 109 ? -27.719 13.711 7.293 1 49.84 109 SER A O 1
ATOM 836 N N . PHE A 1 110 ? -28.578 15.875 7.734 1 44.59 110 PHE A N 1
ATOM 837 C CA . PHE A 1 110 ? -29.609 15.359 8.641 1 44.59 110 PHE A CA 1
ATOM 838 C C . PHE A 1 110 ? -31 15.578 8.062 1 44.59 110 PHE A C 1
ATOM 840 O O . PHE A 1 110 ? -32 15.328 8.734 1 44.59 110 PHE A O 1
ATOM 847 N N . SER A 1 111 ? -30.922 16.203 6.84 1 37.56 111 SER A N 1
ATOM 848 C CA . SER A 1 111 ? -32.25 16.641 6.469 1 37.56 111 SER A CA 1
ATOM 849 C C . SER A 1 111 ? -33.125 15.461 6.047 1 37.56 111 SER A C 1
ATOM 851 O O . SER A 1 111 ? -33.406 15.289 4.859 1 37.56 111 SER A O 1
ATOM 853 N N . ASP A 1 112 ? -32.781 14.352 6.293 1 34.47 112 ASP A N 1
ATOM 854 C CA . ASP A 1 112 ? -34 13.578 6.062 1 34.47 112 ASP A CA 1
ATOM 855 C C . ASP A 1 112 ? -35.188 14.18 6.801 1 34.47 112 ASP A C 1
ATOM 857 O O . ASP A 1 112 ? -35.219 14.156 8.031 1 34.47 112 ASP A O 1
ATOM 861 N N . GLY A 1 113 ? -36.281 14.969 5.898 1 35.94 113 GLY A N 1
ATOM 862 C CA . GLY A 1 113 ? -37.656 15.484 5.957 1 35.94 113 GLY A CA 1
ATOM 863 C C . GLY A 1 113 ? -37.781 16.703 6.848 1 35.94 113 GLY A C 1
ATOM 864 O O . GLY A 1 113 ? -38.875 17.016 7.332 1 35.94 113 GLY A O 1
ATOM 865 N N . GLY A 1 114 ? -37.031 17.891 6.789 1 35.41 114 GLY A N 1
ATOM 866 C CA . GLY A 1 114 ? -37.125 19.188 7.418 1 35.41 114 GLY A CA 1
ATOM 867 C C . GLY A 1 114 ? -37.125 19.125 8.938 1 35.41 114 GLY A C 1
ATOM 868 O O . GLY A 1 114 ? -37.125 20.156 9.609 1 35.41 114 GLY A O 1
ATOM 869 N N . LYS A 1 115 ? -38 18.312 9.586 1 36.94 115 LYS A N 1
ATOM 870 C CA . LYS A 1 115 ? -38.469 18.422 10.961 1 36.94 115 LYS A CA 1
ATOM 871 C C . LYS A 1 115 ? -37.312 18.219 11.945 1 36.94 115 LYS A C 1
ATOM 873 O O . LYS A 1 115 ? -37.469 18.484 13.141 1 36.94 115 LYS A O 1
ATOM 878 N N . PHE A 1 116 ? -36.406 17.266 11.844 1 35.84 116 PHE A N 1
ATOM 879 C CA . PHE A 1 116 ? -35.531 17.016 12.969 1 35.84 116 PHE A CA 1
ATOM 880 C C . PHE A 1 116 ? -34.125 17.516 12.68 1 35.84 116 PHE A C 1
ATOM 882 O O . PHE A 1 116 ? -33.188 16.719 12.539 1 35.84 116 PHE A O 1
ATOM 889 N N . LEU A 1 117 ? -33.781 18.609 12.055 1 42.75 117 LEU A N 1
ATOM 890 C CA . LEU A 1 117 ? -32.531 19.328 11.875 1 42.75 117 LEU A CA 1
ATOM 891 C C . LEU A 1 117 ? -31.688 19.297 13.156 1 42.75 117 LEU A C 1
ATOM 893 O O . LEU A 1 117 ? -30.484 19.516 13.117 1 42.75 117 LEU A O 1
ATOM 897 N N . ASP A 1 118 ? -32.312 19.469 14.367 1 44.88 118 ASP A N 1
ATOM 898 C CA . ASP A 1 118 ? -31.688 19.719 15.656 1 44.88 118 ASP A CA 1
ATOM 899 C C . ASP A 1 118 ? -31.203 18.422 16.297 1 44.88 118 ASP A C 1
ATOM 901 O O . ASP A 1 118 ? -31.094 18.328 17.516 1 44.88 118 ASP A O 1
ATOM 905 N N . ARG A 1 119 ? -31.391 17.328 15.617 1 56.56 119 ARG A N 1
ATOM 906 C CA . ARG A 1 119 ? -31.094 16.219 16.531 1 56.56 119 ARG A CA 1
ATOM 907 C C . ARG A 1 119 ? -29.672 15.727 16.344 1 56.56 119 ARG A C 1
ATOM 909 O O . ARG A 1 119 ? -29.375 15.031 15.367 1 56.56 119 ARG A O 1
ATOM 916 N N . PRO A 1 120 ? -28.625 16.266 17.125 1 79.44 120 PRO A N 1
ATOM 917 C CA . PRO A 1 120 ? -27.266 15.75 17.281 1 79.44 120 PRO A CA 1
ATOM 918 C C . PRO A 1 120 ? -27.219 14.227 17.312 1 79.44 120 PRO A C 1
ATOM 920 O O . PRO A 1 120 ? -26.141 13.633 17.125 1 79.44 120 PRO A O 1
ATOM 923 N N . GLU A 1 121 ? -28.344 13.664 17.25 1 84.62 121 GLU A N 1
ATOM 924 C CA . GLU A 1 121 ? -28.391 12.227 17.516 1 84.62 121 GLU A CA 1
ATOM 925 C C . GLU A 1 121 ? -27.812 11.438 16.344 1 84.62 121 GLU A C 1
ATOM 927 O O . GLU A 1 121 ? -27.078 10.477 16.547 1 84.62 121 GLU A O 1
ATOM 932 N N . THR A 1 122 ? -28.141 11.828 15.172 1 87.56 122 THR A N 1
ATOM 933 C CA . THR A 1 122 ? -27.625 11.125 14.008 1 87.56 122 THR A CA 1
ATOM 934 C C . THR A 1 122 ? -26.109 11.25 13.93 1 87.56 122 THR A C 1
ATOM 936 O O . THR A 1 122 ? -25.406 10.273 13.648 1 87.56 122 THR A O 1
ATOM 939 N N . ALA A 1 123 ? -25.672 12.461 14.102 1 91.5 123 ALA A N 1
ATOM 940 C CA . ALA A 1 123 ? -24.219 12.68 14.125 1 91.5 123 ALA A CA 1
ATOM 941 C C . ALA A 1 123 ? -23.547 11.828 15.195 1 91.5 123 ALA A C 1
ATOM 943 O O . ALA A 1 123 ? -22.5 11.242 14.961 1 91.5 123 ALA A O 1
ATOM 944 N N . LEU A 1 124 ? -24.203 11.789 16.344 1 94.56 124 LEU A N 1
ATOM 945 C CA . LEU A 1 124 ? -23.656 11.016 17.453 1 94.56 124 LEU A CA 1
ATOM 946 C C . LEU A 1 124 ? -23.641 9.523 17.109 1 94.56 124 LEU A C 1
ATOM 948 O O . LEU A 1 124 ? -22.672 8.82 17.438 1 94.56 124 LEU A O 1
ATOM 952 N N . GLU A 1 125 ? -24.688 9.078 16.516 1 94.44 125 GLU A N 1
ATOM 953 C CA . GLU A 1 125 ? -24.734 7.676 16.094 1 94.44 125 GLU A CA 1
ATOM 954 C C . GLU A 1 125 ? -23.594 7.352 15.125 1 94.44 125 GLU A C 1
ATOM 956 O O . GLU A 1 125 ? -22.953 6.316 15.25 1 94.44 125 GLU A O 1
ATOM 961 N N . HIS A 1 126 ? -23.422 8.211 14.219 1 95.25 126 HIS A N 1
ATOM 962 C CA . HIS A 1 126 ? -22.328 8.023 13.258 1 95.25 126 HIS A CA 1
ATOM 963 C C . HIS A 1 126 ? -20.969 8.031 13.953 1 95.25 126 HIS A C 1
ATOM 965 O O . HIS A 1 126 ? -20.125 7.188 13.664 1 95.25 126 HIS A O 1
ATOM 971 N N . ALA A 1 127 ? -20.797 8.945 14.836 1 97.19 127 ALA A N 1
ATOM 972 C CA . ALA A 1 127 ? -19.547 9.023 15.594 1 97.19 127 ALA A CA 1
ATOM 973 C C . ALA A 1 127 ? -19.297 7.746 16.375 1 97.19 127 ALA A C 1
ATOM 975 O O . ALA A 1 127 ? -18.188 7.207 16.375 1 97.19 127 ALA A O 1
ATOM 976 N N . HIS A 1 128 ? -20.297 7.262 17.031 1 97.06 128 HIS A N 1
ATOM 977 C CA . HIS A 1 128 ? -20.172 6.043 17.828 1 97.06 128 HIS A CA 1
ATOM 978 C C . HIS A 1 128 ? -19.859 4.844 16.938 1 97.06 128 HIS A C 1
ATOM 980 O O . HIS A 1 128 ? -19.094 3.955 17.344 1 97.06 128 HIS A O 1
ATOM 986 N N . ALA A 1 129 ? -20.469 4.832 15.797 1 97.44 129 ALA A N 1
ATOM 987 C CA . ALA A 1 129 ? -20.156 3.768 14.844 1 97.44 129 ALA A CA 1
ATOM 988 C C . ALA A 1 129 ? -18.688 3.799 14.445 1 97.44 129 ALA A C 1
ATOM 990 O O . ALA A 1 129 ? -18.047 2.752 14.344 1 97.44 129 ALA A O 1
ATOM 991 N N . MET A 1 130 ? -18.156 4.969 14.195 1 98.38 130 MET A N 1
ATOM 992 C CA . MET A 1 130 ? -16.75 5.105 13.844 1 98.38 130 MET A CA 1
ATOM 993 C C . MET A 1 130 ? -15.852 4.645 14.984 1 98.38 130 MET A C 1
ATOM 995 O O . MET A 1 130 ? -14.875 3.928 14.766 1 98.38 130 MET A O 1
ATOM 999 N N . LEU A 1 131 ? -16.203 5.074 16.172 1 98 131 LEU A N 1
ATOM 1000 C CA . LEU A 1 131 ? -15.43 4.668 17.344 1 98 131 LEU A CA 1
ATOM 1001 C C . LEU A 1 131 ? -15.469 3.152 17.516 1 98 131 LEU A C 1
ATOM 1003 O O . LEU A 1 131 ? -14.438 2.525 17.766 1 98 131 LEU A O 1
ATOM 1007 N N . ALA A 1 132 ? -16.656 2.58 17.391 1 97.62 132 ALA A N 1
ATOM 1008 C CA . ALA A 1 132 ? -16.812 1.133 17.5 1 97.62 132 ALA A CA 1
ATOM 1009 C C . ALA A 1 132 ? -16 0.408 16.422 1 97.62 132 ALA A C 1
ATOM 1011 O O . ALA A 1 132 ? -15.484 -0.687 16.656 1 97.62 132 ALA A O 1
ATOM 1012 N N . ALA A 1 133 ? -15.883 1.045 15.289 1 97.81 133 ALA A N 1
ATOM 1013 C CA . ALA A 1 133 ? -15.141 0.457 14.18 1 97.81 133 ALA A CA 1
ATOM 1014 C C . ALA A 1 133 ? -13.633 0.577 14.398 1 97.81 133 ALA A C 1
ATOM 1016 O O . ALA A 1 133 ? -12.844 -0.058 13.688 1 97.81 133 ALA A O 1
ATOM 1017 N N . GLY A 1 134 ? -13.195 1.461 15.312 1 97.94 134 GLY A N 1
ATOM 1018 C CA . GLY A 1 134 ? -11.781 1.485 15.641 1 97.94 134 GLY A CA 1
ATOM 1019 C C . GLY A 1 134 ? -11.141 2.848 15.445 1 97.94 134 GLY A C 1
ATOM 1020 O O . GLY A 1 134 ? -9.922 2.986 15.523 1 97.94 134 GLY A O 1
ATOM 1021 N N . ALA A 1 135 ? -11.953 3.883 15.156 1 98.56 135 ALA A N 1
ATOM 1022 C CA . ALA A 1 135 ? -11.383 5.227 15.094 1 98.56 135 ALA A CA 1
ATOM 1023 C C . ALA A 1 135 ? -10.719 5.602 16.422 1 98.56 135 ALA A C 1
ATOM 1025 O O . ALA A 1 135 ? -11.281 5.375 17.484 1 98.56 135 ALA A O 1
ATOM 1026 N N . ALA A 1 136 ? -9.523 6.176 16.281 1 98.44 136 ALA A N 1
ATOM 1027 C CA . ALA A 1 136 ? -8.805 6.609 17.484 1 98.44 136 ALA A CA 1
ATOM 1028 C C . ALA A 1 136 ? -9.32 7.957 17.969 1 98.44 136 ALA A C 1
ATOM 1030 O O . ALA A 1 136 ? -9.219 8.273 19.156 1 98.44 136 ALA A O 1
ATOM 1031 N N . LEU A 1 137 ? -9.812 8.734 17.109 1 98.25 137 LEU A N 1
ATOM 1032 C CA . LEU A 1 137 ? -10.359 10.055 17.406 1 98.25 137 LEU A CA 1
ATOM 1033 C C . LEU A 1 137 ? -11.367 10.484 16.344 1 98.25 137 LEU A C 1
ATOM 1035 O O . LEU A 1 137 ? -11.383 9.93 15.242 1 98.25 137 LEU A O 1
ATOM 1039 N N . ILE A 1 138 ? -12.25 11.406 16.719 1 98.5 138 ILE A N 1
ATOM 1040 C CA . ILE A 1 138 ? -13.266 11.953 15.828 1 98.5 138 ILE A CA 1
ATOM 1041 C C . ILE A 1 138 ? -12.961 13.422 15.531 1 98.5 138 ILE A C 1
ATOM 1043 O O . ILE A 1 138 ? -12.742 14.211 16.453 1 98.5 138 ILE A O 1
ATOM 1047 N N . ASP A 1 139 ? -12.891 13.734 14.297 1 98.56 139 ASP A N 1
ATOM 1048 C CA . ASP A 1 139 ? -12.695 15.109 13.844 1 98.56 139 ASP A CA 1
ATOM 1049 C C . ASP A 1 139 ? -14.031 15.766 13.492 1 98.56 139 ASP A C 1
ATOM 1051 O O . ASP A 1 139 ? -14.602 15.492 12.438 1 98.56 139 ASP A O 1
ATOM 1055 N N . VAL A 1 140 ? -1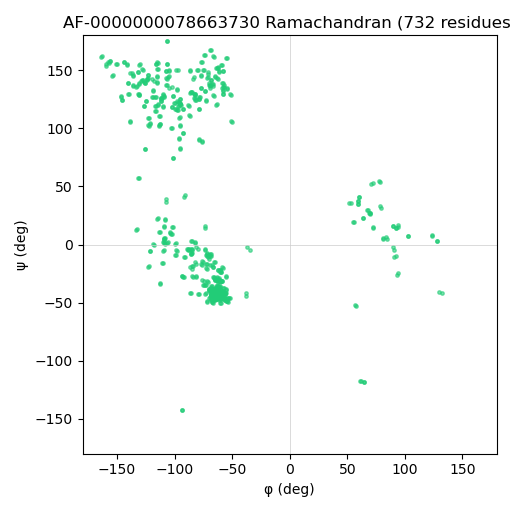4.453 16.672 14.281 1 97.69 140 VAL A N 1
ATOM 1056 C CA . VAL A 1 140 ? -15.773 17.281 14.164 1 97.69 140 VAL A CA 1
ATOM 1057 C C . VAL A 1 140 ? -15.68 18.594 13.406 1 97.69 140 VAL A C 1
ATOM 1059 O O . VAL A 1 140 ? -14.875 19.469 13.75 1 97.69 140 VAL A O 1
ATOM 1062 N N . GLY A 1 141 ? -16.391 18.688 12.367 1 94.44 141 GLY A N 1
ATOM 1063 C CA . GLY A 1 141 ? -16.469 19.906 11.594 1 94.44 141 GLY A CA 1
ATOM 1064 C C . GLY A 1 141 ? -17.891 20.391 11.352 1 94.44 141 GLY A C 1
ATOM 1065 O O . GLY A 1 141 ? -18.781 19.578 11.133 1 94.44 141 GLY A O 1
ATOM 1066 N N . GLY A 1 142 ? -18.094 21.641 11.422 1 87.12 142 GLY A N 1
ATOM 1067 C CA . GLY A 1 142 ? -19.422 22.219 11.195 1 87.12 142 GLY A CA 1
ATOM 1068 C C . GLY A 1 142 ? -19.516 22.984 9.891 1 87.12 142 GLY A C 1
ATOM 1069 O O . GLY A 1 142 ? -20.594 23.5 9.547 1 87.12 142 GLY A O 1
ATOM 1070 N N . GLU A 1 143 ? -18.375 23.078 9.25 1 79 143 GLU A N 1
ATOM 1071 C CA . GLU A 1 143 ? -18.297 23.766 7.965 1 79 143 GLU A CA 1
ATOM 1072 C C . GLU A 1 143 ? -17.609 22.891 6.918 1 79 143 GLU A C 1
ATOM 1074 O O . GLU A 1 143 ? -16.703 22.109 7.242 1 79 143 GLU A O 1
ATOM 1079 N N . SER A 1 144 ? -18.219 23.016 5.629 1 69.06 144 SER A N 1
ATOM 1080 C CA . SER A 1 144 ? -17.531 22.344 4.539 1 69.06 144 SER A CA 1
ATOM 1081 C C . SER A 1 144 ? -16.453 23.234 3.934 1 69.06 144 SER A C 1
ATOM 1083 O O . SER A 1 144 ? -16.672 24.422 3.734 1 69.06 144 SER A O 1
ATOM 1085 N N . THR A 1 145 ? -15.258 22.703 3.781 1 60.25 145 THR A N 1
ATOM 1086 C CA . THR A 1 145 ? -14.18 23.453 3.162 1 60.25 145 THR A CA 1
ATOM 1087 C C . THR A 1 145 ? -13.977 23.031 1.713 1 60.25 145 THR A C 1
ATOM 1089 O O . THR A 1 145 ? -12.945 23.328 1.106 1 60.25 145 THR A O 1
ATOM 1092 N N . ARG A 1 146 ? -14.938 22.344 1.176 1 63.56 146 ARG A N 1
ATOM 1093 C CA . ARG A 1 146 ? -14.891 21.969 -0.234 1 63.56 146 ARG A CA 1
ATOM 1094 C C . ARG A 1 146 ? -14.867 23.203 -1.128 1 63.56 146 ARG A C 1
ATOM 1096 O O . ARG A 1 146 ? -15.367 24.266 -0.744 1 63.56 146 ARG A O 1
ATOM 1103 N N . PRO A 1 147 ? -14.195 22.938 -2.23 1 62.59 147 PRO A N 1
ATOM 1104 C CA . PRO A 1 147 ? -14.227 24.094 -3.143 1 62.59 147 PRO A CA 1
ATOM 1105 C C . PRO A 1 147 ? -15.648 24.594 -3.395 1 62.59 147 PRO A C 1
ATOM 1107 O O . PRO A 1 147 ? -16.547 23.812 -3.717 1 62.59 147 PRO A O 1
ATOM 1110 N N . GLY A 1 148 ? -15.844 25.781 -3.242 1 62.09 148 GLY A N 1
ATOM 1111 C CA . GLY A 1 148 ? -17.125 26.422 -3.541 1 62.09 148 GLY A CA 1
ATOM 1112 C C . GLY A 1 148 ? -18.125 26.312 -2.402 1 62.09 148 GLY A C 1
ATOM 1113 O O . GLY A 1 148 ? -19.281 26.703 -2.551 1 62.09 148 GLY A O 1
ATOM 1114 N N . ALA A 1 149 ? -17.703 25.797 -1.278 1 63.06 149 ALA A N 1
ATOM 1115 C CA . ALA A 1 149 ? -18.625 25.656 -0.158 1 63.06 149 ALA A CA 1
ATOM 1116 C C . ALA A 1 149 ? -19.062 27 0.386 1 63.06 149 ALA A C 1
ATOM 1118 O O . ALA A 1 149 ? -18.25 27.938 0.469 1 63.06 149 ALA A O 1
ATOM 1119 N N . ALA A 1 150 ? -20.422 27.078 0.711 1 57.78 150 ALA A N 1
ATOM 1120 C CA . ALA A 1 150 ? -20.984 28.312 1.266 1 57.78 150 ALA A CA 1
ATOM 1121 C C . ALA A 1 150 ? -20.484 28.547 2.688 1 57.78 150 ALA A C 1
ATOM 1123 O O . ALA A 1 150 ? -20.344 27.609 3.471 1 57.78 150 ALA A O 1
ATOM 1124 N N . ALA A 1 151 ? -20.172 29.891 2.957 1 63.69 151 ALA A N 1
ATOM 1125 C CA . ALA A 1 151 ? -19.703 30.281 4.285 1 63.69 151 ALA A CA 1
ATOM 1126 C C . ALA A 1 151 ? -20.828 30.172 5.312 1 63.69 151 ALA A C 1
ATOM 1128 O O . ALA A 1 151 ? -21.984 30.453 5 1 63.69 151 ALA A O 1
ATOM 1129 N N . VAL A 1 152 ? -20.625 29.625 6.438 1 71.69 152 VAL A N 1
ATOM 1130 C CA . VAL A 1 152 ? -21.516 29.562 7.586 1 71.69 152 VAL A CA 1
ATOM 1131 C C . VAL A 1 152 ? -21.094 30.578 8.641 1 71.69 152 VAL A C 1
ATOM 1133 O O . VAL A 1 152 ? -19.906 30.766 8.875 1 71.69 152 VAL A O 1
ATOM 1136 N N . TRP A 1 153 ? -22.094 31.25 9.148 1 73.19 153 TRP A N 1
ATOM 1137 C CA . TRP A 1 153 ? -21.797 32.156 10.25 1 73.19 153 TRP A CA 1
ATOM 1138 C C . TRP A 1 153 ? -21.172 31.422 11.43 1 73.19 153 TRP A C 1
ATOM 1140 O O . TRP A 1 153 ? -21.594 30.312 11.75 1 73.19 153 TRP A O 1
ATOM 1150 N N . GLU A 1 154 ? -20.203 32 12.047 1 80.31 154 GLU A N 1
ATOM 1151 C CA . GLU A 1 154 ? -19.438 31.375 13.125 1 80.31 154 GLU A CA 1
ATOM 1152 C C . GLU A 1 154 ? -20.359 30.922 14.25 1 80.31 154 GLU A C 1
ATOM 1154 O O . GLU A 1 154 ? -20.125 29.875 14.859 1 80.31 154 GLU A O 1
ATOM 1159 N N . GLY A 1 155 ? -21.297 31.703 14.586 1 82.56 155 GLY A N 1
ATOM 1160 C CA . GLY A 1 155 ? -22.25 31.297 15.617 1 82.56 155 GLY A CA 1
ATOM 1161 C C . GLY A 1 155 ? -23.031 30.047 15.25 1 82.56 155 GLY A C 1
ATOM 1162 O O . GLY A 1 155 ? -23.234 29.172 16.094 1 82.56 155 GLY A O 1
ATOM 1163 N N . ASP A 1 156 ? -23.375 29.938 14.023 1 84.94 156 ASP A N 1
ATOM 1164 C CA . ASP A 1 156 ? -24.094 28.75 13.555 1 84.94 156 ASP A CA 1
ATOM 1165 C C . ASP A 1 156 ? -23.203 27.516 13.562 1 84.94 156 ASP A C 1
ATOM 1167 O O . ASP A 1 156 ? -23.656 26.422 13.922 1 84.94 156 ASP A O 1
ATOM 1171 N N . GLU A 1 157 ? -22 27.734 13.195 1 88.5 157 GLU A N 1
ATOM 1172 C CA . GLU A 1 157 ? -21.062 26.625 13.227 1 88.5 157 GLU A CA 1
ATOM 1173 C C . GLU A 1 157 ? -20.859 26.109 14.648 1 88.5 157 GLU A C 1
ATOM 1175 O O . GLU A 1 157 ? -20.906 24.891 14.891 1 88.5 157 GLU A O 1
ATOM 1180 N N . ALA A 1 158 ? -20.672 27.016 15.555 1 91.75 158 ALA A N 1
ATOM 1181 C CA . ALA A 1 158 ? -20.5 26.625 16.953 1 91.75 158 ALA A CA 1
ATOM 1182 C C . ALA A 1 158 ? -21.734 25.906 17.484 1 91.75 158 ALA A C 1
ATOM 1184 O O . ALA A 1 158 ? -21.609 24.906 18.188 1 91.75 158 ALA A O 1
ATOM 1185 N N . LYS A 1 159 ? -22.891 26.375 17.141 1 89.75 159 LYS A N 1
ATOM 1186 C CA . LYS A 1 159 ? -24.141 25.766 17.578 1 89.75 159 LYS A CA 1
ATOM 1187 C C . LYS A 1 159 ? -24.266 24.328 17.078 1 89.75 159 LYS A C 1
ATOM 1189 O O . LYS A 1 159 ? -24.859 23.484 17.75 1 89.75 159 LYS A O 1
ATOM 1194 N N . ARG A 1 160 ? -23.672 24.125 16.016 1 88.56 160 ARG A N 1
ATOM 1195 C CA . ARG A 1 160 ? -23.75 22.797 15.406 1 88.56 160 ARG A CA 1
ATOM 1196 C C . ARG A 1 160 ? -22.781 21.828 16.078 1 88.56 160 ARG A C 1
ATOM 1198 O O . ARG A 1 160 ? -23.156 20.703 16.391 1 88.56 160 ARG A O 1
ATOM 1205 N N . VAL A 1 161 ? -21.562 22.281 16.359 1 94.56 161 VAL A N 1
ATOM 1206 C CA . VAL A 1 161 ? -20.531 21.328 16.734 1 94.56 161 VAL A CA 1
ATOM 1207 C C . VAL A 1 161 ? -20.484 21.156 18.25 1 94.56 161 VAL A C 1
ATOM 1209 O O . VAL A 1 161 ? -20.156 20.094 18.766 1 94.56 161 VAL A O 1
ATOM 1212 N N . VAL A 1 162 ? -20.859 22.156 19.016 1 96.06 162 VAL A N 1
ATOM 1213 C CA . VAL A 1 162 ? -20.641 22.172 20.453 1 96.06 162 VAL A CA 1
ATOM 1214 C C . VAL A 1 162 ? -21.453 21.062 21.125 1 96.06 162 VAL A C 1
ATOM 1216 O O . VAL A 1 162 ? -20.906 20.266 21.891 1 96.06 162 VAL A O 1
ATOM 1219 N N . PRO A 1 163 ? -22.797 20.859 20.828 1 95.19 163 PRO A N 1
ATOM 1220 C CA . PRO A 1 163 ? -23.547 19.781 21.469 1 95.19 163 PRO A CA 1
ATOM 1221 C C . PRO A 1 163 ? -22.984 18.391 21.156 1 95.19 163 PRO A C 1
ATOM 1223 O O . PRO A 1 163 ? -22.984 17.516 22.016 1 95.19 163 PRO A O 1
ATOM 1226 N N . VAL A 1 164 ? -22.531 18.234 19.984 1 95.88 164 VAL A N 1
ATOM 1227 C CA . VAL A 1 164 ? -21.953 16.969 19.578 1 95.88 164 VAL A CA 1
ATOM 1228 C C . VAL A 1 164 ? -20.656 16.703 20.328 1 95.88 164 VAL A C 1
ATOM 1230 O O . VAL A 1 164 ? -20.438 15.609 20.828 1 95.88 164 VAL A O 1
ATOM 1233 N N . ILE A 1 165 ? -19.828 17.719 20.438 1 97.69 165 ILE A N 1
ATOM 1234 C CA . ILE A 1 165 ? -18.531 17.609 21.109 1 97.69 165 ILE A CA 1
ATOM 1235 C C . ILE A 1 165 ? -18.766 17.312 22.594 1 97.69 165 ILE A C 1
ATOM 1237 O O . ILE A 1 165 ? -18.094 16.453 23.172 1 97.69 165 ILE A O 1
ATOM 1241 N N . GLU A 1 166 ? -19.734 17.969 23.219 1 97.38 166 GLU A N 1
ATOM 1242 C CA . GLU A 1 166 ? -20.047 17.719 24.609 1 97.38 166 GLU A CA 1
ATOM 1243 C C . GLU A 1 166 ? -20.453 16.266 24.844 1 97.38 166 GLU A C 1
ATOM 1245 O O . GLU A 1 166 ? -19.984 15.633 25.781 1 97.38 166 GLU A O 1
ATOM 1250 N N . ALA A 1 167 ? -21.297 15.828 23.953 1 96.5 167 ALA A N 1
ATOM 1251 C CA . ALA A 1 167 ? -21.781 14.461 24.078 1 96.5 167 ALA A CA 1
ATOM 1252 C C . ALA A 1 167 ? -20.641 13.461 23.891 1 96.5 167 ALA A C 1
ATOM 1254 O O . ALA A 1 167 ? -20.516 12.492 24.641 1 96.5 167 ALA A O 1
ATOM 1255 N N . LEU A 1 168 ? -19.812 13.672 22.938 1 97.12 168 LEU A N 1
ATOM 1256 C CA . LEU A 1 168 ? -18.672 12.789 22.688 1 97.12 168 LEU A CA 1
ATOM 1257 C C . LEU A 1 168 ? -17.688 12.828 23.844 1 97.12 168 LEU A C 1
ATOM 1259 O O . LEU A 1 168 ? -17.141 11.789 24.234 1 97.12 168 LEU A O 1
ATOM 1263 N N . ALA A 1 169 ? -17.438 14 24.344 1 97.19 169 ALA A N 1
ATOM 1264 C CA . ALA A 1 169 ? -16.547 14.148 25.484 1 97.19 169 ALA A CA 1
ATOM 1265 C C . ALA A 1 169 ? -17.062 13.375 26.688 1 97.19 169 ALA A C 1
ATOM 1267 O O . ALA A 1 169 ? -16.281 12.719 27.391 1 97.19 169 ALA A O 1
ATOM 1268 N N . ALA A 1 170 ? -18.312 13.469 26.891 1 95.75 170 ALA A N 1
ATOM 1269 C CA . ALA A 1 170 ? -18.938 12.758 28 1 95.75 170 ALA A CA 1
ATOM 1270 C C . ALA A 1 170 ? -18.766 11.25 27.859 1 95.75 170 ALA A C 1
ATOM 1272 O O . ALA A 1 170 ? -18.688 10.531 28.844 1 95.75 170 ALA A O 1
ATOM 1273 N N . SER A 1 171 ? -18.719 10.844 26.641 1 94.62 171 SER A N 1
ATOM 1274 C CA . SER A 1 171 ? -18.562 9.422 26.375 1 94.62 171 SER A CA 1
ATOM 1275 C C . SER A 1 171 ? -17.094 9.008 26.406 1 94.62 171 SER A C 1
ATOM 1277 O O . SER A 1 171 ? -16.766 7.836 26.203 1 94.62 171 SER A O 1
ATOM 1279 N N . GLY A 1 172 ? -16.156 9.938 26.578 1 96.25 172 GLY A N 1
ATOM 1280 C CA . GLY A 1 172 ? -14.75 9.633 26.734 1 96.25 172 GLY A CA 1
ATOM 1281 C C . GLY A 1 172 ? -14.008 9.578 25.406 1 96.25 172 GLY A C 1
ATOM 1282 O O . GLY A 1 172 ? -12.891 9.047 25.344 1 96.25 172 GLY A O 1
ATOM 1283 N N . ALA A 1 173 ? -14.57 10.102 24.344 1 97.62 173 ALA A N 1
ATOM 1284 C CA . ALA A 1 173 ? -13.938 10.055 23.031 1 97.62 173 ALA A CA 1
ATOM 1285 C C . ALA A 1 173 ? -12.82 11.094 22.922 1 97.62 173 ALA A C 1
ATOM 1287 O O . ALA A 1 173 ? -12.875 12.141 23.578 1 97.62 173 ALA A O 1
ATOM 1288 N N . ALA A 1 174 ? -11.75 10.758 22.188 1 98.62 174 ALA A N 1
ATOM 1289 C CA . ALA A 1 174 ? -10.812 11.781 21.734 1 98.62 174 ALA A CA 1
ATOM 1290 C C . ALA A 1 174 ? -11.414 12.617 20.609 1 98.62 174 ALA A C 1
ATOM 1292 O O . ALA A 1 174 ? -12 12.078 19.672 1 98.62 174 ALA A O 1
ATOM 1293 N N . ILE A 1 175 ? -11.328 13.945 20.703 1 98.69 175 ILE A N 1
ATOM 1294 C CA . ILE A 1 175 ? -12.062 14.812 19.797 1 98.69 175 ILE A CA 1
ATOM 1295 C C . ILE A 1 175 ? -11.133 15.875 19.219 1 98.69 175 ILE A C 1
ATOM 1297 O O . ILE A 1 175 ? -10.383 16.516 19.953 1 98.69 175 ILE A O 1
ATOM 1301 N N . SER A 1 176 ? -11.156 15.984 17.938 1 98.75 176 SER A N 1
ATOM 1302 C CA . SER A 1 176 ? -10.555 17.094 17.188 1 98.75 176 SER A CA 1
ATOM 1303 C C . SER A 1 176 ? -11.625 18.016 16.625 1 98.75 176 SER A C 1
ATOM 1305 O O . SER A 1 176 ? -12.672 17.562 16.156 1 98.75 176 SER A O 1
ATOM 1307 N N . ILE A 1 177 ? -11.367 19.312 16.734 1 98.25 177 ILE A N 1
ATOM 1308 C CA . ILE A 1 177 ? -12.258 20.281 16.109 1 98.25 177 ILE A CA 1
ATOM 1309 C C . ILE A 1 177 ? -11.648 20.766 14.797 1 98.25 177 ILE A C 1
ATOM 1311 O O . ILE A 1 177 ? -10.531 21.297 14.781 1 98.25 177 ILE A O 1
ATOM 1315 N N . ASP A 1 178 ? -12.375 20.578 13.719 1 96.88 178 ASP A N 1
ATOM 1316 C CA . ASP A 1 178 ? -12 21.062 12.398 1 96.88 178 ASP A CA 1
ATOM 1317 C C . ASP A 1 178 ? -12.609 22.453 12.141 1 96.88 178 ASP A C 1
ATOM 1319 O O . ASP A 1 178 ? -13.758 22.547 11.703 1 96.88 178 ASP A O 1
ATOM 1323 N N . SER A 1 179 ? -11.844 23.5 12.383 1 94.69 179 SER A N 1
ATOM 1324 C CA . SER A 1 179 ? -12.312 24.875 12.172 1 94.69 179 SER A CA 1
ATOM 1325 C C . SER A 1 179 ? -11.141 25.844 12.039 1 94.69 179 SER A C 1
ATOM 1327 O O . SER A 1 179 ? -10.062 25.594 12.586 1 94.69 179 SER A O 1
ATOM 1329 N N . ARG A 1 180 ? -11.359 26.953 11.344 1 92.94 180 ARG A N 1
ATOM 1330 C CA . ARG A 1 180 ? -10.367 28.016 11.219 1 92.94 180 ARG A CA 1
ATOM 1331 C C . ARG A 1 180 ? -10.781 29.25 12.031 1 92.94 180 ARG A C 1
ATOM 1333 O O . ARG A 1 180 ? -10.07 30.25 12.055 1 92.94 180 ARG A O 1
ATOM 1340 N N . ARG A 1 181 ? -11.906 29.141 12.688 1 93 181 ARG A N 1
ATOM 1341 C CA . ARG A 1 181 ? -12.453 30.281 13.391 1 93 181 ARG A CA 1
ATOM 1342 C C . ARG A 1 181 ? -12.18 30.203 14.891 1 93 181 ARG A C 1
ATOM 1344 O O . ARG A 1 181 ? -12.57 29.234 15.547 1 93 181 ARG A O 1
ATOM 1351 N N . SER A 1 182 ? -11.633 31.25 15.359 1 94.31 182 SER A N 1
ATOM 1352 C CA . SER A 1 182 ? -11.172 31.266 16.75 1 94.31 182 SER A CA 1
ATOM 1353 C C . SER A 1 182 ? -12.336 31.078 17.719 1 94.31 182 SER A C 1
ATOM 1355 O O . SER A 1 182 ? -12.195 30.375 18.719 1 94.31 182 SER A O 1
ATOM 1357 N N . THR A 1 183 ? -13.492 31.672 17.422 1 95 183 THR A N 1
ATOM 1358 C CA . THR A 1 183 ? -14.641 31.578 18.312 1 95 183 THR A CA 1
ATOM 1359 C C . THR A 1 183 ? -15.172 30.156 18.375 1 95 183 THR A C 1
ATOM 1361 O O . THR A 1 183 ? -15.547 29.672 19.453 1 95 183 THR A O 1
ATOM 1364 N N . VAL A 1 184 ? -15.203 29.484 17.281 1 95.88 184 VAL A N 1
ATOM 1365 C CA . VAL A 1 184 ? -15.641 28.094 17.219 1 95.88 184 VAL A CA 1
ATOM 1366 C C . VAL A 1 184 ? -14.641 27.203 17.938 1 95.88 184 VAL A C 1
ATOM 1368 O O . VAL A 1 184 ? -15.031 26.328 18.719 1 95.88 184 VAL A O 1
ATOM 1371 N N . ILE A 1 185 ? -13.367 27.438 17.734 1 97.62 185 ILE A N 1
ATOM 1372 C CA . ILE A 1 185 ? -12.289 26.672 18.359 1 97.62 185 ILE A CA 1
ATOM 1373 C C . ILE A 1 185 ? -12.359 26.828 19.875 1 97.62 185 ILE A C 1
ATOM 1375 O O . ILE A 1 185 ? -12.312 25.828 20.609 1 97.62 185 ILE A O 1
ATOM 1379 N N . GLU A 1 186 ? -12.531 28.062 20.281 1 97.62 186 GLU A N 1
ATOM 1380 C CA . GLU A 1 186 ? -12.617 28.328 21.719 1 97.62 186 GLU A CA 1
ATOM 1381 C C . GLU A 1 186 ? -13.812 27.625 22.344 1 97.62 186 GLU A C 1
ATOM 1383 O O . GLU A 1 186 ? -13.688 27 23.406 1 97.62 186 GLU A O 1
ATOM 1388 N N . ALA A 1 187 ? -14.945 27.734 21.703 1 97.75 187 ALA A N 1
ATOM 1389 C CA . ALA A 1 187 ? -16.156 27.078 22.188 1 97.75 187 ALA A CA 1
ATOM 1390 C C . ALA A 1 187 ? -15.992 25.562 22.219 1 97.75 187 ALA A C 1
ATOM 1392 O O . ALA A 1 187 ? -16.453 24.891 23.141 1 97.75 187 ALA A O 1
ATOM 1393 N N . ALA A 1 188 ? -15.375 25.031 21.188 1 98.19 188 ALA A N 1
ATOM 1394 C CA . ALA A 1 188 ? -15.164 23.594 21.078 1 98.19 188 ALA A CA 1
ATOM 1395 C C . ALA A 1 188 ? -14.242 23.094 22.188 1 98.19 188 ALA A C 1
ATOM 1397 O O . ALA A 1 188 ? -14.5 22.062 22.812 1 98.19 188 ALA A O 1
ATOM 1398 N N . LEU A 1 189 ? -13.148 23.797 22.438 1 98.44 189 LEU A N 1
ATOM 1399 C CA . LEU A 1 189 ? -12.219 23.438 23.5 1 98.44 189 LEU A CA 1
ATOM 1400 C C . LEU A 1 189 ? -12.914 23.469 24.859 1 98.44 189 LEU A C 1
ATOM 1402 O O . LEU A 1 189 ? -12.734 22.562 25.672 1 98.44 189 LEU A O 1
ATOM 1406 N N . ALA A 1 190 ? -13.711 24.484 25.031 1 98.12 190 ALA A N 1
ATOM 1407 C CA . ALA A 1 190 ? -14.469 24.594 26.281 1 98.12 190 ALA A CA 1
ATOM 1408 C C . ALA A 1 190 ? -15.445 23.438 26.438 1 98.12 190 ALA A C 1
ATOM 1410 O O . ALA A 1 190 ? -15.711 22.984 27.547 1 98.12 190 ALA A O 1
ATOM 1411 N N . ALA A 1 191 ? -15.938 22.922 25.297 1 97.94 191 ALA A N 1
ATOM 1412 C CA . ALA A 1 191 ? -16.938 21.859 25.297 1 97.94 191 ALA A CA 1
ATOM 1413 C C . ALA A 1 191 ? -16.281 20.484 25.484 1 97.94 191 ALA A C 1
ATOM 1415 O O . ALA A 1 191 ? -16.969 19.5 25.75 1 97.94 191 ALA A O 1
ATOM 1416 N N . GLY A 1 192 ? -14.938 20.422 25.297 1 98.19 192 GLY A N 1
ATOM 1417 C CA . GLY A 1 192 ? -14.281 19.156 25.578 1 98.19 192 GLY A CA 1
ATOM 1418 C C . GLY A 1 192 ? -13.422 18.672 24.438 1 98.19 192 GLY A C 1
ATOM 1419 O O . GLY A 1 192 ? -12.875 17.562 24.484 1 98.19 192 GLY A O 1
ATOM 1420 N N . ALA A 1 193 ? -13.289 19.406 23.359 1 98.56 193 ALA A N 1
ATOM 1421 C CA . ALA A 1 193 ? -12.375 19.016 22.281 1 98.56 193 ALA A CA 1
ATOM 1422 C C . ALA A 1 193 ? -10.93 19.031 22.781 1 98.56 193 ALA A C 1
ATOM 1424 O O . ALA A 1 193 ? -10.57 19.797 23.672 1 98.56 193 ALA A O 1
ATOM 1425 N N . HIS A 1 194 ? -10.102 18.188 22.156 1 98.69 194 HIS A N 1
ATOM 1426 C CA . HIS A 1 194 ? -8.742 18 22.656 1 98.69 194 HIS A CA 1
ATOM 1427 C C . HIS A 1 194 ? -7.711 18.547 21.688 1 98.69 194 HIS A C 1
ATOM 1429 O O . HIS A 1 194 ? -6.625 18.969 22.094 1 98.69 194 HIS A O 1
ATOM 1435 N N . ILE A 1 195 ? -7.977 18.484 20.359 1 98.75 195 ILE A N 1
ATOM 1436 C CA . ILE A 1 195 ? -7.051 18.859 19.297 1 98.75 195 ILE A CA 1
ATOM 1437 C C . ILE A 1 195 ? -7.707 19.875 18.375 1 98.75 195 ILE A C 1
ATOM 1439 O O . ILE A 1 195 ? -8.906 19.781 18.078 1 98.75 195 ILE A O 1
ATOM 1443 N N . VAL A 1 196 ? -6.953 20.859 17.969 1 98.69 196 VAL A N 1
ATOM 1444 C CA . VAL A 1 196 ? -7.41 21.828 16.984 1 98.69 196 VAL A CA 1
ATOM 1445 C C . VAL A 1 196 ? -6.855 21.469 15.602 1 98.69 196 VAL A C 1
ATOM 1447 O O . VAL A 1 196 ? -5.637 21.359 15.43 1 98.69 196 VAL A O 1
ATOM 1450 N N . ASN A 1 197 ? -7.711 21.156 14.688 1 98.25 197 ASN A N 1
ATOM 1451 C CA . ASN A 1 197 ? -7.355 20.922 13.297 1 98.25 197 ASN A CA 1
ATOM 1452 C C . ASN A 1 197 ? -7.699 22.109 12.406 1 98.25 197 ASN A C 1
ATOM 1454 O O . ASN A 1 197 ? -8.852 22.281 12.008 1 98.25 197 ASN A O 1
ATOM 1458 N N . ASP A 1 198 ? -6.703 22.906 12.102 1 95.38 198 ASP A N 1
ATOM 1459 C CA . ASP A 1 198 ? -6.922 24.156 11.383 1 95.38 198 ASP A CA 1
ATOM 1460 C C . ASP A 1 198 ? -6.312 24.109 9.984 1 95.38 198 ASP A C 1
ATOM 1462 O O . ASP A 1 198 ? -5.09 24.188 9.836 1 95.38 198 ASP A O 1
ATOM 1466 N N . VAL A 1 199 ? -7.105 24.078 8.969 1 93.62 199 VAL A N 1
ATOM 1467 C CA . VAL A 1 199 ? -6.672 23.906 7.582 1 93.62 199 VAL A CA 1
ATOM 1468 C C . VAL A 1 199 ? -6 25.188 7.098 1 93.62 199 VAL A C 1
ATOM 1470 O O . VAL A 1 199 ? -5.352 25.203 6.047 1 93.62 199 VAL A O 1
ATOM 1473 N N . SER A 1 200 ? -6.082 26.297 7.914 1 93.12 200 SER A N 1
ATOM 1474 C CA . SER A 1 200 ? -5.418 27.547 7.535 1 93.12 200 SER A CA 1
ATOM 1475 C C . SER A 1 200 ? -4.074 27.688 8.242 1 93.12 200 SER A C 1
ATOM 1477 O O . SER A 1 200 ? -3.355 28.672 8.031 1 93.12 200 SER A O 1
ATOM 1479 N N . ALA A 1 201 ? -3.785 26.781 9.117 1 96.06 201 ALA A N 1
ATOM 1480 C CA . ALA A 1 201 ? -2.562 26.828 9.914 1 96.06 201 ALA A CA 1
ATOM 1481 C C . ALA A 1 201 ? -2.508 28.109 10.742 1 96.06 201 ALA A C 1
ATOM 1483 O O . ALA A 1 201 ? -1.464 28.766 10.82 1 96.06 201 ALA A O 1
ATOM 1484 N N . MET A 1 202 ? -3.607 28.516 11.227 1 94.19 202 MET A N 1
ATOM 1485 C CA . MET A 1 202 ? -3.797 29.641 12.148 1 94.19 202 MET A CA 1
ATOM 1486 C C . MET A 1 202 ? -3.531 30.969 11.445 1 94.19 202 MET A C 1
ATOM 1488 O O . MET A 1 202 ? -3.127 31.938 12.086 1 94.19 202 MET A O 1
ATOM 1492 N N . ARG A 1 203 ? -3.734 30.953 10.164 1 93 203 ARG A N 1
ATOM 1493 C CA . ARG A 1 203 ? -3.547 32.188 9.406 1 93 203 ARG A CA 1
ATOM 1494 C C . ARG A 1 203 ? -4.863 32.938 9.25 1 93 203 ARG A C 1
ATOM 1496 O O . ARG A 1 203 ? -4.867 34.156 9.039 1 93 203 ARG A O 1
ATOM 1503 N N . HIS A 1 204 ? -5.93 32.219 9.281 1 89.25 204 HIS A N 1
ATOM 1504 C CA . HIS A 1 204 ? -7.234 32.812 8.992 1 89.25 204 HIS A CA 1
ATOM 1505 C C . HIS A 1 204 ? -7.652 33.781 10.094 1 89.25 204 HIS A C 1
ATOM 1507 O O . HIS A 1 204 ? -8.141 34.875 9.805 1 89.25 204 HIS A O 1
ATOM 1513 N N . ASP A 1 205 ? -7.559 33.406 11.32 1 89.81 205 ASP A N 1
ATOM 1514 C CA . ASP A 1 205 ? -7.938 34.188 12.5 1 89.81 205 ASP A CA 1
ATOM 1515 C C . ASP A 1 205 ? -6.754 34.344 13.453 1 89.81 205 ASP A C 1
ATOM 1517 O O . ASP A 1 205 ? -6.34 33.375 14.102 1 89.81 205 ASP A O 1
ATOM 1521 N N . PRO A 1 206 ? -6.234 35.5 13.523 1 87.81 206 PRO A N 1
ATOM 1522 C CA . PRO A 1 206 ? -5.008 35.719 14.297 1 87.81 206 PRO A CA 1
ATOM 1523 C C . PRO A 1 206 ? -5.168 35.375 15.773 1 87.81 206 PRO A C 1
ATOM 1525 O O . PRO A 1 206 ? -4.176 35.156 16.469 1 87.81 206 PRO A O 1
ATOM 1528 N N . ARG A 1 207 ? -6.371 35.375 16.312 1 94.06 207 ARG A N 1
ATOM 1529 C CA . ARG A 1 207 ? -6.613 35.062 17.719 1 94.06 207 ARG A CA 1
ATOM 1530 C C . ARG A 1 207 ? -6.426 33.562 18 1 94.06 207 ARG A C 1
ATOM 1532 O O . ARG A 1 207 ? -6.32 33.156 19.156 1 94.06 207 ARG A O 1
ATOM 1539 N N . THR A 1 208 ? -6.434 32.781 16.953 1 95.06 208 THR A N 1
ATOM 1540 C CA . THR A 1 208 ? -6.371 31.344 17.109 1 95.06 208 THR A CA 1
ATOM 1541 C C . THR A 1 208 ? -5.086 30.922 17.812 1 95.06 208 THR A C 1
ATOM 1543 O O . THR A 1 208 ? -5.113 30.078 18.719 1 95.06 208 THR A O 1
ATOM 1546 N N . ALA A 1 209 ? -3.994 31.516 17.438 1 96.06 209 ALA A N 1
ATOM 1547 C CA . ALA A 1 209 ? -2.705 31.141 18.016 1 96.06 209 ALA A CA 1
ATOM 1548 C C . ALA A 1 209 ? -2.699 31.359 19.516 1 96.06 209 ALA A C 1
ATOM 1550 O O . ALA A 1 209 ? -2.209 30.516 20.281 1 96.06 209 ALA A O 1
ATOM 1551 N N . GLU A 1 210 ? -3.227 32.469 19.922 1 96.69 210 GLU A N 1
ATOM 1552 C CA . GLU A 1 210 ? -3.289 32.781 21.344 1 96.69 210 GLU A CA 1
ATOM 1553 C C . GLU A 1 210 ? -4.176 31.797 22.094 1 96.69 210 GLU A C 1
ATOM 1555 O O . GLU A 1 210 ? -3.826 31.344 23.188 1 96.69 210 GLU A O 1
ATOM 1560 N N . ILE A 1 211 ? -5.281 31.516 21.531 1 97.38 211 ILE A N 1
ATOM 1561 C CA . ILE A 1 211 ? -6.238 30.594 22.141 1 97.38 211 ILE A CA 1
ATOM 1562 C C . ILE A 1 211 ? -5.602 29.219 22.281 1 97.38 211 ILE A C 1
ATOM 1564 O O . ILE A 1 211 ? -5.684 28.594 23.328 1 97.38 211 ILE A O 1
ATOM 1568 N N . VAL A 1 212 ? -4.965 28.734 21.234 1 97.88 212 VAL A N 1
ATOM 1569 C CA . VAL A 1 212 ? -4.332 27.422 21.234 1 97.88 212 VAL A CA 1
ATOM 1570 C C . VAL A 1 212 ? -3.195 27.406 22.266 1 97.88 212 VAL A C 1
ATOM 1572 O O . VAL A 1 212 ? -3.104 26.484 23.078 1 97.88 212 VAL A O 1
ATOM 1575 N N . ALA A 1 213 ? -2.379 28.406 22.266 1 97.69 213 ALA A N 1
ATOM 1576 C CA . ALA A 1 213 ? -1.268 28.484 23.203 1 97.69 213 ALA A CA 1
ATOM 1577 C C . ALA A 1 213 ? -1.771 28.469 24.656 1 97.69 213 ALA A C 1
ATOM 1579 O O . ALA A 1 213 ? -1.242 27.734 25.484 1 97.69 213 ALA A O 1
ATOM 1580 N N . ALA A 1 214 ? -2.791 29.234 24.906 1 97.44 214 ALA A N 1
ATOM 1581 C CA . ALA A 1 214 ? -3.336 29.344 26.266 1 97.44 214 ALA A CA 1
ATOM 1582 C C . ALA A 1 214 ? -3.99 28.047 26.703 1 97.44 214 ALA A C 1
ATOM 1584 O O . ALA A 1 214 ? -3.932 27.672 27.875 1 97.44 214 ALA A O 1
ATOM 1585 N N . SER A 1 215 ? -4.621 27.359 25.812 1 97.38 215 SER A N 1
ATOM 1586 C CA . SER A 1 215 ? -5.348 26.125 26.125 1 97.38 215 SER A CA 1
ATOM 1587 C C . SER A 1 215 ? -4.391 24.969 26.359 1 97.38 215 SER A C 1
ATOM 1589 O O . SER A 1 215 ? -4.734 24 27.047 1 97.38 215 SER A O 1
ATOM 1591 N N . GLY A 1 216 ? -3.236 25.016 25.641 1 97.25 216 GLY A N 1
ATOM 1592 C CA . GLY A 1 216 ? -2.305 23.906 25.688 1 97.25 216 GLY A CA 1
ATOM 1593 C C . GLY A 1 216 ? -2.709 22.766 24.766 1 97.25 216 GLY A C 1
ATOM 1594 O O . GLY A 1 216 ? -2.096 21.688 24.797 1 97.25 216 GLY A O 1
ATOM 1595 N N . ALA A 1 217 ? -3.713 22.938 24 1 98.06 217 ALA A N 1
ATOM 1596 C CA . ALA A 1 217 ? -4.172 21.891 23.094 1 98.06 217 ALA A CA 1
ATOM 1597 C C . ALA A 1 217 ? -3.201 21.703 21.922 1 98.06 217 ALA A C 1
ATOM 1599 O O . ALA A 1 217 ? -2.619 22.688 21.438 1 98.06 217 ALA A O 1
ATOM 1600 N N . PRO A 1 218 ? -3.02 20.406 21.469 1 98.56 218 PRO A N 1
ATOM 1601 C CA . PRO A 1 218 ? -2.291 20.203 20.219 1 98.56 218 PRO A CA 1
ATOM 1602 C C . PRO A 1 218 ? -2.994 20.844 19.016 1 98.56 218 PRO A C 1
ATOM 1604 O O . PRO A 1 218 ? -4.219 21 19.031 1 98.56 218 PRO A O 1
ATOM 1607 N N . VAL A 1 219 ? -2.197 21.203 18.047 1 98.75 219 VAL A N 1
ATOM 1608 C CA . VAL A 1 219 ? -2.752 21.844 16.859 1 98.75 219 VAL A CA 1
ATOM 1609 C C . VAL A 1 219 ? -2.166 21.188 15.602 1 98.75 219 VAL A C 1
ATOM 1611 O O . VAL A 1 219 ? -0.974 20.875 15.555 1 98.75 219 VAL A O 1
ATOM 1614 N N . VAL A 1 220 ? -3.006 20.922 14.633 1 98.81 220 VAL A N 1
ATOM 1615 C CA . VAL A 1 220 ? -2.594 20.484 13.305 1 98.81 220 VAL A CA 1
ATOM 1616 C C . VAL A 1 220 ? -2.52 21.688 12.367 1 98.81 220 VAL A C 1
ATOM 1618 O O . VAL A 1 220 ? -3.512 22.391 12.172 1 98.81 220 VAL A O 1
ATOM 1621 N N . LEU A 1 221 ? -1.372 21.906 11.828 1 98.38 221 LEU A N 1
ATOM 1622 C CA . LEU A 1 221 ? -1.145 22.953 10.852 1 98.38 221 LEU A CA 1
ATOM 1623 C C . LEU A 1 221 ? -1.079 22.391 9.438 1 98.38 221 LEU A C 1
ATOM 1625 O O . LEU A 1 221 ? -0.196 21.578 9.133 1 98.38 221 LEU A O 1
ATOM 1629 N N . MET A 1 222 ? -1.969 22.797 8.617 1 97.81 222 MET A N 1
ATOM 1630 C CA . MET A 1 222 ? -2.029 22.25 7.266 1 97.81 222 MET A CA 1
ATOM 1631 C C . MET A 1 222 ? -1.474 23.25 6.254 1 97.81 222 MET A C 1
ATOM 1633 O O . MET A 1 222 ? -1.566 24.469 6.453 1 97.81 222 MET A O 1
ATOM 1637 N N . HIS A 1 223 ? -0.912 22.781 5.207 1 97.69 223 HIS A N 1
ATOM 1638 C CA . HIS A 1 223 ? -0.53 23.641 4.098 1 97.69 223 HIS A CA 1
ATOM 1639 C C . HIS A 1 223 ? -1.721 23.938 3.189 1 97.69 223 HIS A C 1
ATOM 1641 O O . HIS A 1 223 ? -2.363 23.016 2.686 1 97.69 223 HIS A O 1
ATOM 1647 N N . ALA A 1 224 ? -2.027 25.078 2.973 1 94.62 224 ALA A N 1
ATOM 1648 C CA . ALA A 1 224 ? -2.881 25.641 1.929 1 94.62 224 ALA A CA 1
ATOM 1649 C C . ALA A 1 224 ? -2.301 26.953 1.389 1 94.62 224 ALA A C 1
ATOM 1651 O O . ALA A 1 224 ? -1.895 27.828 2.16 1 94.62 224 ALA A O 1
ATOM 1652 N N . PRO A 1 225 ? -2.197 27.062 0.065 1 92 225 PRO A N 1
ATOM 1653 C CA . PRO A 1 225 ? -1.551 28.25 -0.482 1 92 225 PRO A CA 1
ATOM 1654 C C . PRO A 1 225 ? -2.391 29.516 -0.298 1 92 225 PRO A C 1
ATOM 1656 O O . PRO A 1 225 ? -1.843 30.594 -0.068 1 92 225 PRO A O 1
ATOM 1659 N N . GLY A 1 226 ? -3.615 29.375 -0.467 1 84.69 226 GLY A N 1
ATOM 1660 C CA . GLY A 1 226 ? -4.473 30.547 -0.414 1 84.69 226 GLY A CA 1
ATOM 1661 C C . GLY A 1 226 ? -4.699 31.062 0.996 1 84.69 226 GLY A C 1
ATOM 1662 O O . GLY A 1 226 ? -4.426 30.359 1.969 1 84.69 226 GLY A O 1
ATOM 1663 N N . SER A 1 227 ? -4.902 32.531 0.809 1 72.31 227 SER A N 1
ATOM 1664 C CA . SER A 1 227 ? -5.23 33.219 2.045 1 72.31 227 SER A CA 1
ATOM 1665 C C . SER A 1 227 ? -6.645 33.812 1.995 1 72.31 227 SER A C 1
ATOM 1667 O O . SER A 1 227 ? -7.262 33.844 0.93 1 72.31 227 SER A O 1
ATOM 1669 N N . ASP A 1 228 ? -7.379 34.094 3.02 1 61.81 228 ASP A N 1
ATOM 1670 C CA . ASP A 1 228 ? -8.516 35 3.082 1 61.81 228 ASP A CA 1
ATOM 1671 C C . ASP A 1 228 ? -9.781 34.344 2.529 1 61.81 228 ASP A C 1
ATOM 1673 O O . ASP A 1 228 ? -10.531 34.969 1.78 1 61.81 228 ASP A O 1
ATOM 1677 N N . GLY A 1 229 ? -9.891 33.219 2.65 1 69.19 229 GLY A N 1
ATOM 1678 C CA . GLY A 1 229 ? -11.211 32.75 2.287 1 69.19 229 GLY A CA 1
ATOM 1679 C C . GLY A 1 229 ? -11.172 31.531 1.364 1 69.19 229 GLY A C 1
ATOM 1680 O O . GLY A 1 229 ? -12.008 30.625 1.474 1 69.19 229 GLY A O 1
ATOM 1681 N N . ASP A 1 230 ? -10.227 31.656 0.43 1 82.56 230 ASP A N 1
ATOM 1682 C CA . ASP A 1 230 ? -10.133 30.516 -0.473 1 82.56 230 ASP A CA 1
ATOM 1683 C C . ASP A 1 230 ? -8.805 29.781 -0.303 1 82.56 230 ASP A C 1
ATOM 1685 O O . ASP A 1 230 ? -7.797 30.172 -0.899 1 82.56 230 ASP A O 1
ATOM 1689 N N . LEU A 1 231 ? -8.828 28.75 0.33 1 86.44 231 LEU A N 1
ATOM 1690 C CA . LEU A 1 231 ? -7.637 27.984 0.674 1 86.44 231 LEU A CA 1
ATOM 1691 C C . LEU A 1 231 ? -7.039 27.312 -0.563 1 86.44 231 LEU A C 1
ATOM 1693 O O . LEU A 1 231 ? -5.891 26.859 -0.538 1 86.44 231 LEU A O 1
ATOM 1697 N N . HIS A 1 232 ? -7.691 27.297 -1.651 1 87.25 232 HIS A N 1
ATOM 1698 C CA . HIS A 1 232 ? -7.258 26.594 -2.852 1 87.25 232 HIS A CA 1
ATOM 1699 C C . HIS A 1 232 ? -6.602 27.547 -3.844 1 87.25 232 HIS A C 1
ATOM 1701 O O . HIS A 1 232 ? -5.996 27.109 -4.828 1 87.25 232 HIS A O 1
ATOM 1707 N N . ALA A 1 233 ? -6.668 28.812 -3.613 1 85.31 233 ALA A N 1
ATOM 1708 C CA . ALA A 1 233 ? -6.164 29.828 -4.547 1 85.31 233 ALA A CA 1
ATOM 1709 C C . ALA A 1 233 ? -4.645 29.922 -4.473 1 85.31 233 ALA A C 1
ATOM 1711 O O . ALA A 1 233 ? -4.02 29.375 -3.564 1 85.31 233 ALA A O 1
ATOM 1712 N N . ASP A 1 234 ? -4.082 30.406 -5.535 1 84.38 234 ASP A N 1
ATOM 1713 C CA . ASP A 1 234 ? -2.689 30.844 -5.582 1 84.38 234 ASP A CA 1
ATOM 1714 C C . ASP A 1 234 ? -1.733 29.656 -5.484 1 84.38 234 ASP A C 1
ATOM 1716 O O . ASP A 1 234 ? -0.66 29.766 -4.887 1 84.38 234 ASP A O 1
ATOM 1720 N N . GLY A 1 235 ? -2.184 28.641 -5.883 1 89.62 235 GLY A N 1
ATOM 1721 C CA . GLY A 1 235 ? -1.302 27.484 -5.906 1 89.62 235 GLY A CA 1
ATOM 1722 C C . GLY A 1 235 ? -0.306 27.516 -7.051 1 89.62 235 GLY A C 1
ATOM 1723 O O . GLY A 1 235 ? -0.65 27.188 -8.188 1 89.62 235 GLY A O 1
ATOM 1724 N N . GLU A 1 236 ? 0.896 28.109 -6.902 1 92.88 236 GLU A N 1
ATOM 1725 C CA . GLU A 1 236 ? 2.01 28.062 -7.848 1 92.88 236 GLU A CA 1
ATOM 1726 C C . GLU A 1 236 ? 3.277 27.547 -7.176 1 92.88 236 GLU A C 1
ATOM 1728 O O . GLU A 1 236 ? 3.725 28.094 -6.168 1 92.88 236 GLU A O 1
ATOM 1733 N N . TYR A 1 237 ? 3.793 26.5 -7.75 1 95.19 237 TYR A N 1
ATOM 1734 C CA . TYR A 1 237 ? 4.941 25.844 -7.133 1 95.19 237 TYR A CA 1
ATOM 1735 C C . TYR A 1 237 ? 6.051 25.609 -8.156 1 95.19 237 TYR A C 1
ATOM 1737 O O . TYR A 1 237 ? 5.785 25.156 -9.273 1 95.19 237 TYR A O 1
ATOM 1745 N N . ALA A 1 238 ? 7.27 26.016 -7.855 1 94.56 238 ALA A N 1
ATOM 1746 C 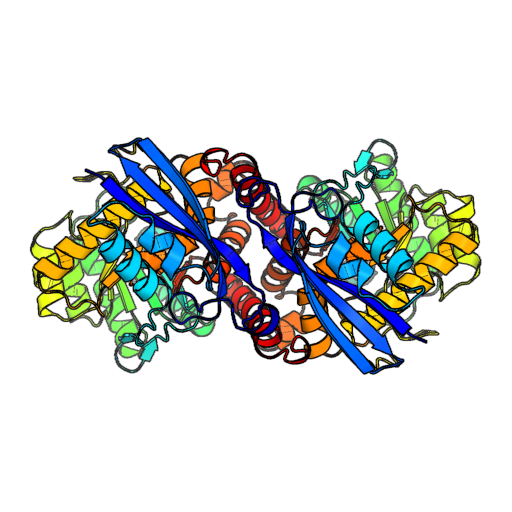CA . ALA A 1 238 ? 8.422 25.562 -8.641 1 94.56 238 ALA A CA 1
ATOM 1747 C C . ALA A 1 238 ? 8.703 24.078 -8.406 1 94.56 238 ALA A C 1
ATOM 1749 O O . ALA A 1 238 ? 8.953 23.344 -9.359 1 94.56 238 ALA A O 1
ATOM 1750 N N . ASP A 1 239 ? 8.68 23.688 -7.234 1 95.56 239 ASP A N 1
ATOM 1751 C CA . ASP A 1 239 ? 8.719 22.328 -6.727 1 95.56 239 ASP A CA 1
ATOM 1752 C C . ASP A 1 239 ? 7.75 22.141 -5.559 1 95.56 239 ASP A C 1
ATOM 1754 O O . ASP A 1 239 ? 8.031 22.578 -4.438 1 95.56 239 ASP A O 1
ATOM 1758 N N . VAL A 1 240 ? 6.668 21.484 -5.816 1 97 240 VAL A N 1
ATOM 1759 C CA . VAL A 1 240 ? 5.574 21.453 -4.852 1 97 240 VAL A CA 1
ATOM 1760 C C . VAL A 1 240 ? 6.043 20.797 -3.555 1 97 240 VAL A C 1
ATOM 1762 O O . VAL A 1 240 ? 5.648 21.219 -2.463 1 97 240 VAL A O 1
ATOM 1765 N N . VAL A 1 241 ? 6.898 19.797 -3.625 1 97.56 241 VAL A N 1
ATOM 1766 C CA . VAL A 1 241 ? 7.348 19.062 -2.443 1 97.56 241 VAL A CA 1
ATOM 1767 C C . VAL A 1 241 ? 8.203 19.984 -1.566 1 97.56 241 VAL A C 1
ATOM 1769 O O . VAL A 1 241 ? 7.934 20.141 -0.374 1 97.56 241 VAL A O 1
ATOM 1772 N N . LEU A 1 242 ? 9.172 20.656 -2.143 1 97.94 242 LEU A N 1
ATOM 1773 C CA . LEU A 1 242 ? 10.078 21.5 -1.386 1 97.94 242 LEU A CA 1
ATOM 1774 C C . LEU A 1 242 ? 9.375 22.781 -0.941 1 97.94 242 LEU A C 1
ATOM 1776 O O . LEU A 1 242 ? 9.617 23.281 0.161 1 97.94 242 LEU A O 1
ATOM 1780 N N . ASP A 1 243 ? 8.492 23.25 -1.78 1 98 243 ASP A N 1
ATOM 1781 C CA . ASP A 1 243 ? 7.754 24.469 -1.44 1 98 243 ASP A CA 1
ATOM 1782 C C . ASP A 1 243 ? 6.805 24.219 -0.271 1 98 243 ASP A C 1
ATOM 1784 O O . ASP A 1 243 ? 6.695 25.062 0.632 1 98 243 ASP A O 1
ATOM 1788 N N . VAL A 1 244 ? 6.117 23.109 -0.286 1 98.44 244 VAL A N 1
ATOM 1789 C CA . VAL A 1 244 ? 5.215 22.766 0.809 1 98.44 244 VAL A CA 1
ATOM 1790 C C . VAL A 1 244 ? 6.02 22.531 2.084 1 98.44 244 VAL A C 1
ATOM 1792 O O . VAL A 1 244 ? 5.609 22.938 3.172 1 98.44 244 VAL A O 1
ATOM 1795 N N . PHE A 1 245 ? 7.148 21.859 1.956 1 98.69 245 PHE A N 1
ATOM 1796 C CA . PHE A 1 245 ? 8.047 21.656 3.09 1 98.69 245 PHE A CA 1
ATOM 1797 C C . PHE A 1 245 ? 8.414 22.984 3.732 1 98.69 245 PHE A C 1
ATOM 1799 O O . PHE A 1 245 ? 8.289 23.156 4.949 1 98.69 245 PHE A O 1
ATOM 1806 N N . ASP A 1 246 ? 8.805 23.922 2.932 1 98.31 246 ASP A N 1
ATOM 1807 C CA . ASP A 1 246 ? 9.219 25.234 3.418 1 98.31 246 ASP A CA 1
ATOM 1808 C C . ASP A 1 246 ? 8.047 25.984 4.047 1 98.31 246 ASP A C 1
ATOM 1810 O O . ASP A 1 246 ? 8.195 26.625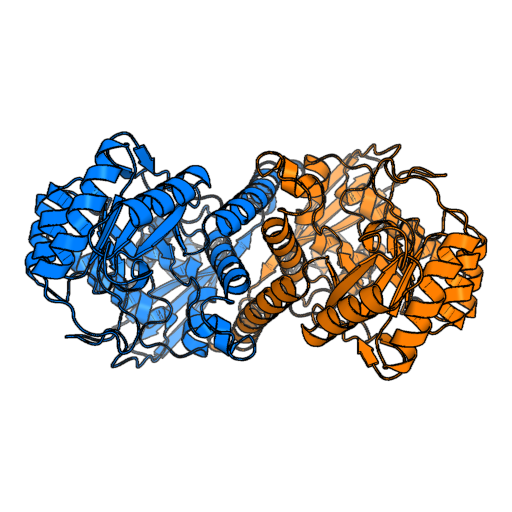 5.086 1 98.31 246 ASP A O 1
ATOM 1814 N N . ALA A 1 247 ? 6.926 25.891 3.404 1 97.62 247 ALA A N 1
ATOM 1815 C CA . ALA A 1 247 ? 5.746 26.562 3.932 1 97.62 247 ALA A CA 1
ATOM 1816 C C . ALA A 1 247 ? 5.355 26.016 5.297 1 97.62 247 ALA A C 1
ATOM 1818 O O . ALA A 1 247 ? 5.031 26.781 6.215 1 97.62 247 ALA A O 1
ATOM 1819 N N . LEU A 1 248 ? 5.375 24.719 5.43 1 98.69 248 LEU A N 1
ATOM 1820 C CA . LEU A 1 248 ? 5.039 24.109 6.707 1 98.69 248 LEU A CA 1
ATOM 1821 C C . LEU A 1 248 ? 6.078 24.453 7.77 1 98.69 248 LEU A C 1
ATOM 1823 O O . LEU A 1 248 ? 5.738 24.641 8.938 1 98.69 248 LEU A O 1
ATOM 1827 N N . ARG A 1 249 ? 7.348 24.484 7.375 1 98.56 249 ARG A N 1
ATOM 1828 C CA . ARG A 1 249 ? 8.398 24.922 8.289 1 98.56 249 ARG A CA 1
ATOM 1829 C C . ARG A 1 249 ? 8.117 26.312 8.828 1 98.56 249 ARG A C 1
ATOM 1831 O O . ARG A 1 249 ? 8.25 26.562 10.023 1 98.56 249 ARG A O 1
ATOM 1838 N N . GLU A 1 250 ? 7.75 27.172 7.93 1 98.06 250 GLU A N 1
ATOM 1839 C CA . GLU A 1 250 ? 7.441 28.547 8.32 1 98.06 250 GLU A CA 1
ATOM 1840 C C . GLU A 1 250 ? 6.266 28.594 9.289 1 98.06 250 GLU A C 1
ATOM 1842 O O . GLU A 1 250 ? 6.289 29.344 10.266 1 98.06 250 GLU A O 1
ATOM 1847 N N . ARG A 1 251 ? 5.254 27.812 9.008 1 97.31 251 ARG A N 1
ATOM 1848 C CA . ARG A 1 251 ? 4.082 27.781 9.883 1 97.31 251 ARG A CA 1
ATOM 1849 C C . ARG A 1 251 ? 4.434 27.203 11.25 1 97.31 251 ARG A C 1
ATOM 1851 O O . ARG A 1 251 ? 3.955 27.688 12.273 1 97.31 251 ARG A O 1
ATOM 1858 N N . ARG A 1 252 ? 5.227 26.141 11.242 1 98.25 252 ARG A N 1
ATOM 1859 C CA . ARG A 1 252 ? 5.734 25.547 12.477 1 98.25 252 ARG A CA 1
ATOM 1860 C C . ARG A 1 252 ? 6.48 26.578 13.312 1 98.25 252 ARG A C 1
ATOM 1862 O O . ARG A 1 252 ? 6.199 26.75 14.5 1 98.25 252 ARG A O 1
ATOM 1869 N N . ASP A 1 253 ? 7.359 27.312 12.664 1 98.19 253 ASP A N 1
ATOM 1870 C CA . ASP A 1 253 ? 8.164 28.312 13.359 1 98.19 253 ASP A CA 1
ATOM 1871 C C . ASP A 1 253 ? 7.293 29.438 13.922 1 98.19 253 ASP A C 1
ATOM 1873 O O . ASP A 1 253 ? 7.531 29.922 15.023 1 98.19 253 ASP A O 1
ATOM 1877 N N . ALA A 1 254 ? 6.309 29.797 13.18 1 97.62 254 ALA A N 1
ATOM 1878 C CA . ALA A 1 254 ? 5.375 30.828 13.641 1 97.62 254 ALA A CA 1
ATOM 1879 C C . ALA A 1 254 ? 4.602 30.344 14.875 1 97.62 254 ALA A C 1
ATOM 1881 O O . ALA A 1 254 ? 4.371 31.109 15.805 1 97.62 254 ALA A O 1
ATOM 1882 N N . ALA A 1 255 ? 4.18 29.125 14.867 1 98.06 255 ALA A N 1
ATOM 1883 C CA . ALA A 1 255 ? 3.469 28.547 16 1 98.06 255 ALA A CA 1
ATOM 1884 C C . ALA A 1 255 ? 4.352 28.531 17.25 1 98.06 255 ALA A C 1
ATOM 1886 O O . ALA A 1 255 ? 3.906 28.891 18.344 1 98.06 255 ALA A O 1
ATOM 1887 N N . LEU A 1 256 ? 5.605 28.094 17.047 1 97.94 256 LEU A N 1
ATOM 1888 C CA . LEU A 1 256 ? 6.562 28.078 18.156 1 97.94 256 LEU A CA 1
ATOM 1889 C C . LEU A 1 256 ? 6.762 29.484 18.719 1 97.94 256 LEU A C 1
ATOM 1891 O O . LEU A 1 256 ? 6.742 29.688 19.938 1 97.94 256 LEU A O 1
ATOM 1895 N N . ALA A 1 257 ? 6.875 30.438 17.828 1 97.25 257 ALA A N 1
ATOM 1896 C CA . ALA A 1 257 ? 7.051 31.828 18.234 1 97.25 257 ALA A CA 1
ATOM 1897 C C . ALA A 1 257 ? 5.816 32.344 18.984 1 97.25 257 ALA A C 1
ATOM 1899 O O . ALA A 1 257 ? 5.922 33.219 19.844 1 97.25 257 ALA A O 1
ATOM 1900 N N . GLY A 1 258 ? 4.742 31.781 18.625 1 96.12 258 GLY A N 1
ATOM 1901 C CA . GLY A 1 258 ? 3.486 32.156 19.25 1 96.12 258 GLY A CA 1
ATOM 1902 C C . GLY A 1 258 ? 3.266 31.516 20.594 1 96.12 258 GLY A C 1
ATOM 1903 O O . GLY A 1 258 ? 2.25 31.75 21.25 1 96.12 258 GLY A O 1
ATOM 1904 N N . GLY A 1 259 ? 4.152 30.672 21 1 97.19 259 GLY A N 1
ATOM 1905 C CA . GLY A 1 259 ? 4.098 30.109 22.359 1 97.19 259 GLY A CA 1
ATOM 1906 C C . GLY A 1 259 ? 3.557 28.703 22.391 1 97.19 259 GLY A C 1
ATOM 1907 O O . GLY A 1 259 ? 3.336 28.141 23.469 1 97.19 259 GLY A O 1
ATOM 1908 N N . ILE A 1 260 ? 3.35 28.109 21.312 1 98 260 ILE A N 1
ATOM 1909 C CA . ILE A 1 260 ? 2.893 26.719 21.281 1 98 260 ILE A CA 1
ATOM 1910 C C . ILE A 1 260 ? 4.082 25.781 21.453 1 98 260 ILE A C 1
ATOM 1912 O O . ILE A 1 260 ? 5.098 25.922 20.766 1 98 260 ILE A O 1
ATOM 1916 N N . ALA A 1 261 ? 3.963 24.859 22.375 1 97.75 261 ALA A N 1
ATOM 1917 C CA . ALA A 1 261 ? 5.039 23.906 22.625 1 97.75 261 ALA A CA 1
ATOM 1918 C C . ALA A 1 261 ? 5.281 23 21.422 1 97.75 261 ALA A C 1
ATOM 1920 O O . ALA A 1 261 ? 4.332 22.594 20.75 1 97.75 261 ALA A O 1
ATOM 1921 N N . PRO A 1 262 ? 6.508 22.641 21.172 1 97.75 262 PRO A N 1
ATOM 1922 C CA . PRO A 1 262 ? 6.828 21.828 20 1 97.75 262 PRO A CA 1
ATOM 1923 C C . PRO A 1 262 ? 6.062 20.5 19.969 1 97.75 262 PRO A C 1
ATOM 1925 O O . PRO A 1 262 ? 5.625 20.062 18.906 1 97.75 262 PRO A O 1
ATOM 1928 N N . GLU A 1 263 ? 5.875 19.891 21.125 1 97.25 263 GLU A N 1
ATOM 1929 C CA . GLU A 1 263 ? 5.25 18.578 21.188 1 97.25 263 GLU A CA 1
ATOM 1930 C C . GLU A 1 263 ? 3.75 18.656 20.922 1 97.25 263 GLU A C 1
ATOM 1932 O O . GLU A 1 263 ? 3.068 17.641 20.828 1 97.25 263 GLU A O 1
ATOM 1937 N N . LYS A 1 264 ? 3.217 19.906 20.766 1 98.06 264 LYS A N 1
ATOM 1938 C CA . LYS A 1 264 ? 1.792 20.125 20.547 1 98.06 264 LYS A CA 1
ATOM 1939 C C . LYS A 1 264 ? 1.505 20.438 19.078 1 98.06 264 LYS A C 1
ATOM 1941 O O . LYS A 1 264 ? 0.373 20.766 18.719 1 98.06 264 LYS A O 1
ATOM 1946 N N . ILE A 1 265 ? 2.506 20.281 18.234 1 98.69 265 ILE A N 1
ATOM 1947 C CA . ILE A 1 265 ? 2.342 20.656 16.828 1 98.69 265 ILE A CA 1
ATOM 1948 C C . ILE A 1 265 ? 2.318 19.391 15.969 1 98.69 265 ILE A C 1
ATOM 1950 O O . ILE A 1 265 ? 3.164 18.516 16.125 1 98.69 265 ILE A O 1
ATOM 1954 N N . LEU A 1 266 ? 1.346 19.25 15.125 1 98.88 266 LEU A N 1
ATOM 1955 C CA . LEU A 1 266 ? 1.282 18.312 14.016 1 98.88 266 LEU A CA 1
ATOM 1956 C C . LEU A 1 266 ? 1.219 19.047 12.68 1 98.88 266 LEU A C 1
ATOM 1958 O O . LEU A 1 266 ? 0.775 20.203 12.625 1 98.88 266 LEU A O 1
ATOM 1962 N N . LEU A 1 267 ? 1.656 18.375 11.641 1 98.88 267 LEU A N 1
ATOM 1963 C CA . LEU A 1 267 ? 1.682 19 10.328 1 98.88 267 LEU A CA 1
ATOM 1964 C C . LEU A 1 267 ? 0.881 18.172 9.32 1 98.88 267 LEU A C 1
ATOM 1966 O O . LEU A 1 267 ? 0.872 16.938 9.375 1 98.88 267 LEU A O 1
ATOM 1970 N N . ASP A 1 268 ? 0.219 18.828 8.453 1 98.88 268 ASP A N 1
ATOM 1971 C CA . ASP A 1 268 ? -0.539 18.25 7.352 1 98.88 268 ASP A CA 1
ATOM 1972 C C . ASP A 1 268 ? -0.129 18.875 6.02 1 98.88 268 ASP A C 1
ATOM 1974 O O . ASP A 1 268 ? -0.354 20.062 5.785 1 98.88 268 ASP A O 1
ATOM 1978 N N . PRO A 1 269 ? 0.384 18.062 5.066 1 98.5 269 PRO A N 1
ATOM 1979 C CA . PRO A 1 269 ? 0.858 18.594 3.787 1 98.5 269 PRO A CA 1
ATOM 1980 C C . PRO A 1 269 ? -0.269 19.188 2.939 1 98.5 269 PRO A C 1
ATOM 1982 O O . PRO A 1 269 ? -0.007 19.891 1.963 1 98.5 269 PRO A O 1
ATOM 1985 N N . GLY A 1 270 ? -1.473 18.891 3.277 1 97.75 270 GLY A N 1
ATOM 1986 C CA . GLY A 1 270 ? -2.607 19.562 2.678 1 97.75 270 GLY A CA 1
ATOM 1987 C C . GLY A 1 270 ? -2.939 19.062 1.285 1 97.75 270 GLY A C 1
ATOM 1988 O O . GLY A 1 270 ? -3.094 19.859 0.354 1 97.75 270 GLY A O 1
ATOM 1989 N N . ILE A 1 271 ? -3.139 17.781 1.122 1 97.75 271 ILE A N 1
ATOM 1990 C CA . ILE A 1 271 ? -3.492 17.172 -0.159 1 97.75 271 ILE A CA 1
ATOM 1991 C C . ILE A 1 271 ? -4.785 17.797 -0.68 1 97.75 271 ILE A C 1
ATOM 1993 O O . ILE A 1 271 ? -5.754 17.953 0.07 1 97.75 271 ILE A O 1
ATOM 1997 N N . GLY A 1 272 ? -4.805 18.203 -1.955 1 94.81 272 GLY A N 1
ATOM 1998 C CA . GLY A 1 272 ? -6.016 18.656 -2.617 1 94.81 272 GLY A CA 1
ATOM 1999 C C . GLY A 1 272 ? -6.227 20.141 -2.521 1 94.81 272 GLY A C 1
ATOM 2000 O O . GLY A 1 272 ? -7.117 20.703 -3.17 1 94.81 272 GLY A O 1
ATOM 2001 N N . PHE A 1 273 ? -5.469 20.844 -1.723 1 94.62 273 PHE A N 1
ATOM 2002 C CA . PHE A 1 273 ? -5.641 22.281 -1.545 1 94.62 273 PHE A CA 1
ATOM 2003 C C . PHE A 1 273 ? -4.707 23.062 -2.469 1 94.62 273 PHE A C 1
ATOM 2005 O O . PHE A 1 273 ? -3.514 23.188 -2.189 1 94.62 273 PHE A O 1
ATOM 2012 N N . GLY A 1 274 ? -5.262 23.578 -3.572 1 94.81 274 GLY A N 1
ATOM 2013 C CA . GLY A 1 274 ? -4.512 24.438 -4.477 1 94.81 274 GLY A CA 1
ATOM 2014 C C . GLY A 1 274 ? -3.408 23.703 -5.215 1 94.81 274 GLY A C 1
ATOM 2015 O O . GLY A 1 274 ? -2.342 24.266 -5.473 1 94.81 274 GLY A O 1
ATOM 2016 N N . LYS A 1 275 ? -3.549 22.484 -5.465 1 96.88 275 LYS A N 1
ATOM 2017 C CA . LYS A 1 275 ? -2.553 21.656 -6.129 1 96.88 275 LYS A CA 1
ATOM 2018 C C . LYS A 1 275 ? -3.178 20.844 -7.266 1 96.88 275 LYS A C 1
ATOM 2020 O O . LYS A 1 275 ? -4.297 20.344 -7.137 1 96.88 275 LYS A O 1
ATOM 2025 N N . SER A 1 276 ? -2.455 20.781 -8.352 1 97 276 SER A N 1
ATOM 2026 C CA . SER A 1 276 ? -2.873 19.938 -9.469 1 97 276 SER A CA 1
ATOM 2027 C C . SER A 1 276 ? -2.771 18.453 -9.117 1 97 276 SER A C 1
ATOM 2029 O O . SER A 1 276 ? -2.238 18.094 -8.07 1 97 276 SER A O 1
ATOM 2031 N N . LEU A 1 277 ? -3.371 17.656 -9.977 1 97.69 277 LEU A N 1
ATOM 2032 C CA . LEU A 1 277 ? -3.256 16.219 -9.797 1 97.69 277 LEU A CA 1
ATOM 2033 C C . LEU A 1 277 ? -1.793 15.789 -9.703 1 97.69 277 LEU A C 1
ATOM 2035 O O . LEU A 1 277 ? -1.408 15.07 -8.781 1 97.69 277 LEU A O 1
ATOM 2039 N N . ALA A 1 278 ? -0.973 16.25 -10.641 1 97.56 278 ALA A N 1
ATOM 2040 C CA . ALA A 1 278 ? 0.443 15.898 -10.672 1 97.56 278 ALA A CA 1
ATOM 2041 C C . ALA A 1 278 ? 1.146 16.312 -9.383 1 97.56 278 ALA A C 1
ATOM 2043 O O . ALA A 1 278 ? 1.971 15.578 -8.852 1 97.56 278 ALA A O 1
ATOM 2044 N N . GLU A 1 279 ? 0.808 17.469 -8.883 1 97.69 279 GLU A N 1
ATOM 2045 C CA . GLU A 1 279 ? 1.408 18 -7.656 1 97.69 279 GLU A CA 1
ATOM 2046 C C . GLU A 1 279 ? 0.986 17.172 -6.441 1 97.69 279 GLU A C 1
ATOM 2048 O O . GLU A 1 279 ? 1.807 16.875 -5.57 1 97.69 279 GLU A O 1
ATOM 2053 N N . ASN A 1 280 ? -0.3 16.828 -6.371 1 98.5 280 ASN A N 1
ATOM 2054 C CA . ASN A 1 280 ? -0.769 15.984 -5.281 1 98.5 280 ASN A CA 1
ATOM 2055 C C . ASN A 1 280 ? -0.078 14.625 -5.289 1 98.5 280 ASN A C 1
ATOM 2057 O O . ASN A 1 280 ? 0.303 14.109 -4.238 1 98.5 280 ASN A O 1
ATOM 2061 N N . LEU A 1 281 ? 0.067 14.047 -6.48 1 98.44 281 LEU A N 1
ATOM 2062 C CA . LEU A 1 281 ? 0.746 12.758 -6.594 1 98.44 281 LEU A CA 1
ATOM 2063 C C . LEU A 1 281 ? 2.199 12.867 -6.145 1 98.44 281 LEU A C 1
ATOM 2065 O O . LEU A 1 281 ? 2.703 11.992 -5.438 1 98.44 281 LEU A O 1
ATOM 2069 N N . ALA A 1 282 ? 2.873 13.93 -6.504 1 97.44 282 ALA A N 1
ATOM 2070 C CA . ALA A 1 282 ? 4.254 14.164 -6.09 1 97.44 282 ALA A CA 1
ATOM 2071 C C . ALA A 1 282 ? 4.363 14.281 -4.574 1 97.44 282 ALA A C 1
ATOM 2073 O O . ALA A 1 282 ? 5.285 13.734 -3.965 1 97.44 282 ALA A O 1
ATOM 2074 N N . LEU A 1 283 ? 3.428 14.945 -3.984 1 98.06 283 LEU A N 1
ATOM 2075 C CA . LEU A 1 283 ? 3.422 15.133 -2.537 1 98.06 283 LEU A CA 1
ATOM 2076 C C . LEU A 1 283 ? 3.221 13.805 -1.819 1 98.06 283 LEU A C 1
ATOM 2078 O O . LEU A 1 283 ? 3.924 13.5 -0.853 1 98.06 283 LEU A O 1
ATOM 2082 N N . VAL A 1 284 ? 2.26 13.047 -2.322 1 98.62 284 VAL A N 1
ATOM 2083 C CA . VAL A 1 284 ? 1.994 11.75 -1.7 1 98.62 284 VAL A CA 1
ATOM 2084 C C . VAL A 1 284 ? 3.246 10.883 -1.766 1 98.62 284 VAL A C 1
ATOM 2086 O O . VAL A 1 284 ? 3.625 10.25 -0.774 1 98.62 284 VAL A O 1
ATOM 2089 N N . ASN A 1 285 ? 3.941 10.875 -2.914 1 97.75 285 ASN A N 1
ATOM 2090 C CA . ASN A 1 285 ? 5.141 10.062 -3.092 1 97.75 285 ASN A CA 1
ATOM 2091 C C . ASN A 1 285 ? 6.281 10.547 -2.203 1 97.75 285 ASN A C 1
ATOM 2093 O O . ASN A 1 285 ? 7.199 9.789 -1.892 1 97.75 285 ASN A O 1
ATOM 2097 N N . ALA A 1 286 ? 6.207 11.82 -1.71 1 97.5 286 ALA A N 1
ATOM 2098 C CA . ALA A 1 286 ? 7.316 12.406 -0.963 1 97.5 286 ALA A CA 1
ATOM 2099 C C . ALA A 1 286 ? 6.969 12.547 0.517 1 97.5 286 ALA A C 1
ATOM 2101 O O . ALA A 1 286 ? 7.672 13.227 1.265 1 97.5 286 ALA A O 1
ATOM 2102 N N . LEU A 1 287 ? 5.949 11.883 0.965 1 98.62 287 LEU A N 1
ATOM 2103 C CA . LEU A 1 287 ? 5.434 12.039 2.32 1 98.62 287 LEU A CA 1
ATOM 2104 C C . LEU A 1 287 ? 6.531 11.805 3.352 1 98.62 287 LEU A C 1
ATOM 2106 O O . LEU A 1 287 ? 6.613 12.523 4.352 1 98.62 287 LEU A O 1
ATOM 2110 N N . PRO A 1 288 ? 7.457 10.797 3.129 1 98.44 288 PRO A N 1
ATOM 2111 C CA . PRO A 1 288 ? 8.469 10.531 4.156 1 98.44 288 PRO A CA 1
ATOM 2112 C C . PRO A 1 288 ? 9.352 11.742 4.449 1 98.44 288 PRO A C 1
ATOM 2114 O O . PRO A 1 288 ? 9.867 11.875 5.559 1 98.44 288 PRO A O 1
ATOM 2117 N N . MET A 1 289 ? 9.469 12.641 3.555 1 98.19 289 MET A N 1
ATOM 2118 C CA . MET A 1 289 ? 10.352 13.797 3.697 1 98.19 289 MET A CA 1
ATOM 2119 C C . MET A 1 289 ? 9.867 14.719 4.812 1 98.19 289 MET A C 1
ATOM 2121 O O . MET A 1 289 ? 10.672 15.367 5.477 1 98.19 289 MET A O 1
ATOM 2125 N N . PHE A 1 290 ? 8.641 14.727 5.059 1 98.88 290 PHE A N 1
ATOM 2126 C CA . PHE A 1 290 ? 8.062 15.711 5.961 1 98.88 290 PHE A CA 1
ATOM 2127 C C . PHE A 1 290 ? 8.383 15.367 7.414 1 98.88 290 PHE A C 1
ATOM 2129 O O . PHE A 1 290 ? 8.242 16.219 8.305 1 98.88 290 PHE A O 1
ATOM 2136 N N . HIS A 1 291 ? 8.844 14.125 7.68 1 98.88 291 HIS A N 1
ATOM 2137 C CA . HIS A 1 291 ? 9.344 13.797 9.008 1 98.88 291 HIS A CA 1
ATOM 2138 C C . HIS A 1 291 ? 10.539 14.672 9.375 1 98.88 291 HIS A C 1
ATOM 2140 O O . HIS A 1 291 ? 10.828 14.867 10.555 1 98.88 291 HIS A O 1
ATOM 2146 N N . ALA A 1 292 ? 11.195 15.211 8.375 1 98.88 292 ALA A N 1
ATOM 2147 C CA . ALA A 1 292 ? 12.391 16.016 8.594 1 98.88 292 ALA A CA 1
ATOM 2148 C C . ALA A 1 292 ? 12.039 17.344 9.273 1 98.88 292 ALA A C 1
ATOM 2150 O O . ALA A 1 292 ? 12.93 18.047 9.758 1 98.88 292 ALA A O 1
ATOM 2151 N N . LEU A 1 293 ? 10.781 17.625 9.352 1 98.81 293 LEU A N 1
ATOM 2152 C CA . LEU A 1 293 ? 10.336 18.828 10.055 1 98.81 293 LEU A CA 1
ATOM 2153 C C . LEU A 1 293 ? 10.227 18.578 11.555 1 98.81 293 LEU A C 1
ATOM 2155 O O . LEU A 1 293 ? 10.133 19.516 12.344 1 98.81 293 LEU A O 1
ATOM 2159 N N . GLY A 1 294 ? 10.156 17.312 12.008 1 98.69 294 GLY A N 1
ATOM 2160 C CA . GLY A 1 294 ? 10.297 16.969 13.414 1 98.69 294 GLY A CA 1
ATOM 2161 C C . GLY A 1 294 ? 8.969 16.875 14.141 1 98.69 294 GLY A C 1
ATOM 2162 O O . GLY A 1 294 ? 8.922 16.938 15.367 1 98.69 294 GLY A O 1
ATOM 2163 N N . HIS A 1 295 ? 7.875 16.797 13.383 1 98.81 295 HIS A N 1
ATOM 2164 C CA . HIS A 1 295 ? 6.543 16.734 13.977 1 98.81 295 HIS A CA 1
ATOM 2165 C C . HIS A 1 295 ? 5.727 15.586 13.391 1 98.81 295 HIS A C 1
ATOM 2167 O O . HIS A 1 295 ? 6 15.125 12.281 1 98.81 295 HIS A O 1
ATOM 2173 N N . PRO A 1 296 ? 4.703 15.078 14.195 1 98.81 296 PRO A N 1
ATOM 2174 C CA . PRO A 1 296 ? 3.797 14.094 13.602 1 98.81 296 PRO A CA 1
ATOM 2175 C C . PRO A 1 296 ? 3.076 14.617 12.359 1 98.81 296 PRO A C 1
ATOM 2177 O O . PRO A 1 296 ? 2.82 15.82 12.258 1 98.81 296 PRO A O 1
ATOM 2180 N N . ILE A 1 297 ? 2.775 13.711 11.453 1 98.88 297 ILE A N 1
ATOM 2181 C CA . ILE A 1 297 ? 2.16 14.07 10.18 1 98.88 297 ILE A CA 1
ATOM 2182 C C . ILE A 1 297 ? 0.729 13.539 10.133 1 98.88 297 ILE A C 1
ATOM 2184 O O . ILE A 1 297 ? 0.489 12.359 10.391 1 98.88 297 ILE A O 1
ATOM 2188 N N . LEU A 1 298 ? -0.236 14.398 9.922 1 98.94 298 LEU A N 1
ATOM 2189 C CA . LEU A 1 298 ? -1.612 14.039 9.594 1 98.94 298 LEU A CA 1
ATOM 2190 C C . LEU A 1 298 ? -1.84 14.055 8.086 1 98.94 298 LEU A C 1
ATOM 2192 O O . LEU A 1 298 ? -1.489 15.023 7.414 1 98.94 298 LEU A O 1
ATOM 2196 N N . PHE A 1 299 ? -2.316 12.977 7.582 1 98.88 299 PHE A N 1
ATOM 2197 C CA . PHE A 1 299 ? -2.588 12.836 6.156 1 98.88 299 PHE A CA 1
ATOM 2198 C C . PHE A 1 299 ? -4.086 12.781 5.895 1 98.88 299 PHE A C 1
ATOM 2200 O O . PHE A 1 299 ? -4.777 11.891 6.395 1 98.88 299 PHE A O 1
ATOM 2207 N N . GLY A 1 300 ? -4.617 13.68 5.168 1 98.5 300 GLY A N 1
ATOM 2208 C CA . GLY A 1 300 ? -6.02 13.711 4.785 1 98.5 300 GLY A CA 1
ATOM 2209 C C . GLY A 1 300 ? -6.227 13.734 3.283 1 98.5 300 GLY A C 1
ATOM 2210 O O . GLY A 1 300 ? -6.129 14.789 2.656 1 98.5 300 GLY A O 1
ATOM 2211 N N . ALA A 1 301 ? -6.59 12.625 2.703 1 98 301 ALA A N 1
ATOM 2212 C CA . ALA A 1 301 ? -6.824 12.547 1.263 1 98 301 ALA A CA 1
ATOM 2213 C C . ALA A 1 301 ? -8.125 11.805 0.958 1 98 301 ALA A C 1
ATOM 2215 O O . ALA A 1 301 ? -8.406 11.484 -0.199 1 98 301 ALA A O 1
ATOM 2216 N N . SER A 1 302 ? -8.953 11.57 1.974 1 98 302 SER A N 1
ATOM 2217 C CA . SER A 1 302 ? -10.156 10.758 1.843 1 98 302 SER A CA 1
ATOM 2218 C C . SER A 1 302 ? -11.148 11.391 0.877 1 98 302 SER A C 1
ATOM 2220 O O . SER A 1 302 ? -11.508 12.562 1.028 1 98 302 SER A O 1
ATOM 2222 N N . ARG A 1 303 ? -11.516 10.703 -0.177 1 97.5 303 ARG A N 1
ATOM 2223 C CA . ARG A 1 303 ? -12.547 10.984 -1.171 1 97.5 303 ARG A CA 1
ATOM 2224 C C . ARG A 1 303 ? -12.227 12.258 -1.946 1 97.5 303 ARG A C 1
ATOM 2226 O O . ARG A 1 303 ? -13.125 12.883 -2.51 1 97.5 303 ARG A O 1
ATOM 2233 N N . LYS A 1 304 ? -11.023 12.609 -1.98 1 96.88 304 LYS A N 1
ATOM 2234 C CA . LYS A 1 304 ? -10.625 13.836 -2.67 1 96.88 304 LYS A CA 1
ATOM 2235 C C . LYS A 1 304 ? -10.672 13.656 -4.184 1 96.88 304 LYS A C 1
ATOM 2237 O O . LYS A 1 304 ? -10.703 12.523 -4.68 1 96.88 304 LYS A O 1
ATOM 2242 N N . ARG A 1 305 ? -10.672 14.68 -4.844 1 96.06 305 ARG A N 1
ATOM 2243 C CA . ARG A 1 305 ? -10.898 14.75 -6.281 1 96.06 305 ARG A CA 1
ATOM 2244 C C . ARG A 1 305 ? -9.836 13.977 -7.043 1 96.06 305 ARG A C 1
ATOM 2246 O O . ARG A 1 305 ? -10.102 13.414 -8.109 1 96.06 305 ARG A O 1
ATOM 2253 N N . MET A 1 306 ? -8.641 13.883 -6.543 1 97.69 306 MET A N 1
ATOM 2254 C CA . MET A 1 306 ? -7.578 13.164 -7.25 1 97.69 306 MET A CA 1
ATOM 2255 C C . MET A 1 306 ? -7.965 11.711 -7.484 1 97.69 306 MET A C 1
ATOM 2257 O O . MET A 1 306 ? -7.598 11.125 -8.5 1 97.69 306 MET A O 1
ATOM 2261 N N . ILE A 1 307 ? -8.734 11.133 -6.613 1 98.38 307 ILE A N 1
ATOM 2262 C CA . ILE A 1 307 ? -9.18 9.75 -6.754 1 98.38 307 ILE A CA 1
ATOM 2263 C C . ILE A 1 307 ? -10.141 9.641 -7.938 1 98.38 307 ILE A C 1
ATOM 2265 O O . ILE A 1 307 ? -10.008 8.734 -8.766 1 98.38 307 ILE A O 1
ATOM 2269 N N . GLY A 1 308 ? -11.094 10.57 -7.988 1 97.88 308 GLY A N 1
ATOM 2270 C CA . GLY A 1 308 ? -12.016 10.586 -9.109 1 97.88 308 GLY A CA 1
ATOM 2271 C C . GLY A 1 308 ? -11.336 10.812 -10.445 1 97.88 308 GLY A C 1
ATOM 2272 O O . GLY A 1 308 ? -11.641 10.133 -11.43 1 97.88 308 GLY A O 1
ATOM 2273 N N . ALA A 1 309 ? -10.391 11.75 -10.422 1 97.5 309 ALA A N 1
ATOM 2274 C CA . ALA A 1 309 ? -9.656 12.078 -11.641 1 97.5 309 ALA A CA 1
ATOM 2275 C C . ALA A 1 309 ? -8.914 10.859 -12.18 1 97.5 309 ALA A C 1
ATOM 2277 O O . ALA A 1 309 ? -8.797 10.688 -13.398 1 97.5 309 ALA A O 1
ATOM 2278 N N . LEU A 1 310 ? -8.5 9.992 -11.305 1 97.81 310 LEU A N 1
ATOM 2279 C CA . LEU A 1 310 ? -7.746 8.812 -11.695 1 97.81 310 LEU A CA 1
ATOM 2280 C C . LEU A 1 310 ? -8.68 7.629 -11.953 1 97.81 310 LEU A C 1
ATOM 2282 O O . LEU A 1 310 ? -8.234 6.578 -12.422 1 97.81 310 LEU A O 1
ATOM 2286 N N . SER A 1 311 ? -9.891 7.773 -11.602 1 97.12 311 SER A N 1
ATOM 2287 C CA . SER A 1 311 ? -10.805 6.641 -11.664 1 97.12 311 SER A CA 1
ATOM 2288 C C . SER A 1 311 ? -12.109 7.023 -12.367 1 97.12 311 SER A C 1
ATOM 2290 O O . SER A 1 311 ? -13.195 6.859 -11.797 1 97.12 311 SER A O 1
ATOM 2292 N N . ASN A 1 312 ? -12.07 7.496 -13.562 1 94.88 312 ASN A N 1
ATOM 2293 C CA . ASN A 1 312 ? -13.203 7.789 -14.43 1 94.88 312 ASN A CA 1
ATOM 2294 C C . ASN A 1 312 ? -14.148 8.812 -13.805 1 94.88 312 ASN A C 1
ATOM 2296 O O . ASN A 1 312 ? -15.367 8.648 -13.836 1 94.88 312 ASN A O 1
ATOM 2300 N N . GLU A 1 313 ? -13.633 9.719 -13.102 1 95.88 313 GLU A N 1
ATOM 2301 C CA . GLU A 1 313 ? -14.367 10.812 -12.477 1 95.88 313 GLU A CA 1
ATOM 2302 C C . GLU A 1 313 ? -15.414 10.273 -11.5 1 95.88 313 GLU A C 1
ATOM 2304 O O . GLU A 1 313 ? -16.562 10.734 -11.492 1 95.88 313 GLU A O 1
ATOM 2309 N N . ALA A 1 314 ? -15.023 9.273 -10.781 1 96.12 314 ALA A N 1
ATOM 2310 C CA . ALA A 1 314 ? -15.922 8.711 -9.773 1 96.12 314 ALA A CA 1
ATOM 2311 C C . ALA A 1 314 ? -16.406 9.789 -8.805 1 96.12 314 ALA A C 1
ATOM 2313 O O . ALA A 1 314 ? -15.617 10.609 -8.336 1 96.12 314 ALA A O 1
ATOM 2314 N N . PRO A 1 315 ? -17.672 9.805 -8.516 1 96.56 315 PRO A N 1
ATOM 2315 C CA . PRO A 1 315 ? -18.172 10.766 -7.523 1 96.56 315 PRO A CA 1
ATOM 2316 C C . PRO A 1 315 ? -17.641 10.477 -6.117 1 96.56 315 PRO A C 1
ATOM 2318 O O . PRO A 1 315 ? -17.203 9.367 -5.836 1 96.56 315 PRO A O 1
ATOM 2321 N N . ALA A 1 316 ? -17.703 11.406 -5.246 1 95 316 ALA A N 1
ATOM 2322 C CA . ALA A 1 316 ? -17.078 11.367 -3.928 1 95 316 ALA A CA 1
ATOM 2323 C C . ALA A 1 316 ? -17.516 10.141 -3.141 1 95 316 ALA A C 1
ATOM 2325 O O . ALA A 1 316 ? -16.703 9.477 -2.5 1 95 316 ALA A O 1
ATOM 2326 N N . HIS A 1 317 ? -18.812 9.805 -3.201 1 95.25 317 HIS A N 1
ATOM 2327 C CA . HIS A 1 317 ? -19.375 8.719 -2.391 1 95.25 317 HIS A CA 1
ATOM 2328 C C . HIS A 1 317 ? -18.906 7.359 -2.906 1 95.25 317 HIS A C 1
ATOM 2330 O O . HIS A 1 317 ? -19.125 6.34 -2.248 1 95.25 317 HIS A O 1
ATOM 2336 N N . GLN A 1 318 ? -18.234 7.312 -4.039 1 97.38 318 GLN A N 1
ATOM 2337 C CA . GLN A 1 318 ? -17.75 6.066 -4.625 1 97.38 318 GLN A CA 1
ATOM 2338 C C . GLN A 1 318 ? -16.219 6.031 -4.641 1 97.38 318 GLN A C 1
ATOM 2340 O O . GLN A 1 318 ? -15.625 5.309 -5.441 1 97.38 318 GLN A O 1
ATOM 2345 N N . ARG A 1 319 ? -15.586 6.809 -3.779 1 98.5 319 ARG A N 1
ATOM 2346 C CA . ARG A 1 319 ? -14.133 6.918 -3.816 1 98.5 319 ARG A CA 1
ATOM 2347 C C . ARG A 1 319 ? -13.5 6.203 -2.625 1 98.5 319 ARG A C 1
ATOM 2349 O O . ARG A 1 319 ? -12.344 6.465 -2.277 1 98.5 319 ARG A O 1
ATOM 2356 N N . MET A 1 320 ? -14.25 5.258 -2.023 1 98.19 320 MET A N 1
ATOM 2357 C CA . MET A 1 320 ? -13.797 4.598 -0.801 1 98.19 320 MET A CA 1
ATOM 2358 C C . MET A 1 320 ? -12.508 3.816 -1.045 1 98.19 320 MET A C 1
ATOM 2360 O O . MET A 1 320 ? -11.539 3.967 -0.303 1 98.19 320 MET A O 1
ATOM 2364 N N . ALA A 1 321 ? -12.398 3.053 -2.094 1 98.69 321 ALA A N 1
ATOM 2365 C CA . ALA A 1 321 ? -11.25 2.184 -2.326 1 98.69 321 ALA A CA 1
ATOM 2366 C C . ALA A 1 321 ? -9.992 3.002 -2.621 1 98.69 321 ALA A C 1
ATOM 2368 O O . ALA A 1 321 ? -8.906 2.666 -2.154 1 98.69 321 ALA A O 1
ATOM 2369 N N . GLY A 1 322 ? -10.18 4.062 -3.414 1 98.75 322 GLY A N 1
ATOM 2370 C CA . GLY A 1 322 ? -9.07 4.973 -3.631 1 98.75 322 GLY A CA 1
ATOM 2371 C C . GLY A 1 322 ? -8.602 5.664 -2.363 1 98.75 322 GLY A C 1
ATOM 2372 O O . GLY A 1 322 ? -7.406 5.879 -2.168 1 98.75 322 GLY A O 1
ATOM 2373 N N . SER A 1 323 ? -9.562 5.996 -1.46 1 98.81 323 SER A N 1
ATOM 2374 C CA . SER A 1 323 ? -9.242 6.586 -0.163 1 98.81 323 SER A CA 1
ATOM 2375 C C . SER A 1 323 ? -8.414 5.629 0.691 1 98.81 323 SER A C 1
ATOM 2377 O O . SER A 1 323 ? -7.426 6.035 1.308 1 98.81 323 SER A O 1
ATOM 2379 N N . VAL A 1 324 ? -8.836 4.383 0.671 1 98.75 324 VAL A N 1
ATOM 2380 C CA . VAL A 1 324 ? -8.117 3.371 1.438 1 98.75 324 VAL A CA 1
ATOM 2381 C C . VAL A 1 324 ? -6.699 3.221 0.895 1 98.75 324 VAL A C 1
ATOM 2383 O O . VAL A 1 324 ? -5.734 3.156 1.663 1 98.75 324 VAL A O 1
ATOM 2386 N N . MET A 1 325 ? -6.57 3.215 -0.396 1 98.75 325 MET A N 1
ATOM 2387 C CA . MET A 1 325 ? -5.266 3.104 -1.042 1 98.75 325 MET A CA 1
ATOM 2388 C C . MET A 1 325 ? -4.348 4.242 -0.613 1 98.75 325 MET A C 1
ATOM 2390 O O . MET A 1 325 ? -3.195 4.012 -0.242 1 98.75 325 MET A O 1
ATOM 2394 N N . LEU A 1 326 ? -4.836 5.43 -0.606 1 98.88 326 LEU A N 1
ATOM 2395 C CA . LEU A 1 326 ? -4.023 6.586 -0.247 1 98.88 326 LEU A CA 1
ATOM 2396 C C . LEU A 1 326 ? -3.684 6.57 1.24 1 98.88 326 LEU A C 1
ATOM 2398 O O . LEU A 1 326 ? -2.58 6.957 1.633 1 98.88 326 LEU A O 1
ATOM 2402 N N . ALA A 1 327 ? -4.617 6.156 2.062 1 98.88 327 ALA A N 1
ATOM 2403 C CA . ALA A 1 327 ? -4.332 6.012 3.488 1 98.88 327 ALA A CA 1
ATOM 2404 C C . ALA A 1 327 ? -3.195 5.02 3.721 1 98.88 327 ALA A C 1
ATOM 2406 O O . ALA A 1 327 ? -2.311 5.262 4.547 1 98.88 327 ALA A O 1
ATOM 2407 N N . LEU A 1 328 ? -3.219 3.955 2.996 1 98.69 328 LEU A N 1
ATOM 2408 C CA . LEU A 1 328 ? -2.178 2.943 3.125 1 98.69 328 LEU A CA 1
ATOM 2409 C C . LEU A 1 328 ? -0.824 3.498 2.697 1 98.69 328 LEU A C 1
ATOM 2411 O O . LEU A 1 328 ? 0.198 3.203 3.32 1 98.69 328 LEU A O 1
ATOM 2415 N N . LYS A 1 329 ? -0.839 4.277 1.646 1 98.62 329 LYS A N 1
ATOM 2416 C CA . LYS A 1 329 ? 0.398 4.922 1.219 1 98.62 329 LYS A CA 1
ATOM 2417 C C . LYS A 1 329 ? 0.961 5.816 2.32 1 98.62 329 LYS A C 1
ATOM 2419 O O . LYS A 1 329 ? 2.174 5.848 2.543 1 98.62 329 LYS A O 1
ATOM 2424 N N . ALA A 1 330 ? 0.082 6.492 2.957 1 98.81 330 ALA A N 1
ATOM 2425 C CA . ALA A 1 330 ? 0.497 7.352 4.062 1 98.81 330 ALA A CA 1
ATOM 2426 C C . ALA A 1 330 ? 1.062 6.527 5.215 1 98.81 330 ALA A C 1
ATOM 2428 O O . ALA A 1 330 ? 2.057 6.914 5.836 1 98.81 330 ALA A O 1
ATOM 2429 N N . MET A 1 331 ? 0.481 5.395 5.52 1 98.62 331 MET A N 1
ATOM 2430 C CA . MET A 1 331 ? 0.988 4.508 6.566 1 98.62 331 MET A CA 1
ATOM 2431 C C . MET A 1 331 ? 2.367 3.971 6.199 1 98.62 331 MET A C 1
ATOM 2433 O O . MET A 1 331 ? 3.27 3.941 7.039 1 98.62 331 MET A O 1
ATOM 2437 N N . ASP A 1 332 ? 2.506 3.645 4.969 1 98 332 ASP A N 1
ATOM 2438 C CA . ASP A 1 332 ? 3.799 3.174 4.484 1 98 332 ASP A CA 1
ATOM 2439 C C . ASP A 1 332 ? 4.863 4.258 4.621 1 98 332 ASP A C 1
ATOM 2441 O O . ASP A 1 332 ? 6.051 3.957 4.75 1 98 332 ASP A O 1
ATOM 2445 N N . ALA A 1 333 ? 4.41 5.504 4.555 1 98.38 333 ALA A N 1
ATOM 2446 C CA . ALA A 1 333 ? 5.332 6.633 4.625 1 98.38 333 ALA A CA 1
ATOM 2447 C C . ALA A 1 333 ? 5.633 7.004 6.074 1 98.38 333 ALA A C 1
ATOM 2449 O O . ALA A 1 333 ? 6.445 7.895 6.34 1 98.38 333 ALA A O 1
ATOM 2450 N N . GLY A 1 334 ? 4.93 6.391 7 1 98.5 334 GLY A N 1
ATOM 2451 C CA . GLY A 1 334 ? 5.188 6.621 8.414 1 98.5 334 GLY A CA 1
ATOM 2452 C C . GLY A 1 334 ? 4.332 7.723 9.008 1 98.5 334 GLY A C 1
ATOM 2453 O O . GLY A 1 334 ? 4.625 8.234 10.086 1 98.5 334 GLY A O 1
ATOM 2454 N N . CYS A 1 335 ? 3.277 8.125 8.281 1 98.75 335 CYS A N 1
ATOM 2455 C CA . CYS A 1 335 ? 2.396 9.141 8.844 1 98.75 335 CYS A CA 1
ATOM 2456 C C . CYS A 1 335 ? 1.728 8.641 10.117 1 98.75 335 CYS A C 1
ATOM 2458 O O . CYS A 1 335 ? 1.342 7.473 10.203 1 98.75 335 CYS A O 1
ATOM 2460 N N . GLN A 1 336 ? 1.56 9.516 11.078 1 98.75 336 GLN A N 1
ATOM 2461 C CA . GLN A 1 336 ? 1.068 9.125 12.398 1 98.75 336 GLN A CA 1
ATOM 2462 C C . GLN A 1 336 ? -0.457 9.062 12.414 1 98.75 336 GLN A C 1
ATOM 2464 O O . GLN A 1 336 ? -1.041 8.312 13.203 1 98.75 336 GLN A O 1
ATOM 2469 N N . MET A 1 337 ? -1.102 9.859 11.547 1 98.75 337 MET A N 1
ATOM 2470 C CA . MET A 1 337 ? -2.561 9.867 11.516 1 98.75 337 MET A CA 1
ATOM 2471 C C . MET A 1 337 ? -3.074 9.945 10.086 1 98.75 337 MET A C 1
ATOM 2473 O O . MET A 1 337 ? -2.506 10.664 9.25 1 98.75 337 MET A O 1
ATOM 2477 N N . VAL A 1 338 ? -4.129 9.164 9.828 1 98.88 338 VAL A N 1
ATOM 2478 C CA . VAL A 1 338 ? -4.863 9.305 8.57 1 98.88 338 VAL A CA 1
ATOM 2479 C C . VAL A 1 338 ? -6.297 9.75 8.859 1 98.88 338 VAL A C 1
ATOM 2481 O O . VAL A 1 338 ? -6.973 9.164 9.703 1 98.88 338 VAL A O 1
ATOM 2484 N N . ARG A 1 339 ? -6.719 10.805 8.234 1 98.88 339 ARG A N 1
ATOM 2485 C CA . ARG A 1 339 ? -8.055 11.383 8.367 1 98.88 339 ARG A CA 1
ATOM 2486 C C . ARG A 1 339 ? -8.984 10.867 7.273 1 98.88 339 ARG A C 1
ATOM 2488 O O . ARG A 1 339 ? -8.719 11.078 6.086 1 98.88 339 ARG A O 1
ATOM 2495 N N . VAL A 1 340 ? -10.109 10.195 7.695 1 98.81 340 VAL A N 1
ATOM 2496 C CA . VAL A 1 340 ? -10.812 9.453 6.652 1 98.81 340 VAL A CA 1
ATOM 2497 C C . VAL A 1 340 ? -12.32 9.531 6.891 1 98.81 340 VAL A C 1
ATOM 2499 O O . VAL A 1 340 ? -12.766 9.719 8.023 1 98.81 340 VAL A O 1
ATOM 2502 N N . HIS A 1 341 ? -13.125 9.336 5.844 1 98.06 341 HIS A N 1
ATOM 2503 C CA . HIS A 1 341 ? -14.57 9.188 5.902 1 98.06 341 HIS A CA 1
ATOM 2504 C C . HIS A 1 341 ? -14.969 7.742 6.176 1 98.06 341 HIS A C 1
ATOM 2506 O O . HIS A 1 341 ? -15.875 7.48 6.969 1 98.06 341 HIS A O 1
ATOM 2512 N N . ASP A 1 342 ? -14.312 6.824 5.562 1 98.19 342 ASP A N 1
ATOM 2513 C CA . ASP A 1 342 ? -14.633 5.402 5.621 1 98.19 342 ASP A CA 1
ATOM 2514 C C . ASP A 1 342 ? -13.797 4.691 6.684 1 98.19 342 ASP A C 1
ATOM 2516 O O . ASP A 1 342 ? -12.859 3.963 6.355 1 98.19 342 ASP A O 1
ATOM 2520 N N . VAL A 1 343 ? -14.266 4.809 7.879 1 98.81 343 VAL A N 1
ATOM 2521 C CA . VAL A 1 343 ? -13.461 4.414 9.031 1 98.81 343 VAL A CA 1
ATOM 2522 C C . VAL A 1 343 ? -13.359 2.891 9.094 1 98.81 343 VAL A C 1
ATOM 2524 O O . VAL A 1 343 ? -12.258 2.342 9.18 1 98.81 343 VAL A O 1
ATOM 2527 N N . ALA A 1 344 ? -14.469 2.18 8.984 1 98.5 344 ALA A N 1
ATOM 2528 C CA . ALA A 1 344 ? -14.453 0.727 9.125 1 98.5 344 ALA A CA 1
ATOM 2529 C C . ALA A 1 344 ? -13.523 0.082 8.102 1 98.5 344 ALA A C 1
ATOM 2531 O O . ALA A 1 344 ? -12.711 -0.782 8.453 1 98.5 344 ALA A O 1
ATOM 2532 N N . GLU A 1 345 ? -13.641 0.527 6.875 1 98.56 345 GLU A N 1
ATOM 2533 C CA . GLU A 1 345 ? -12.805 -0.014 5.805 1 98.56 345 GLU A CA 1
ATOM 2534 C C . GLU A 1 345 ? -11.336 0.314 6.027 1 98.56 345 GLU A C 1
ATOM 2536 O O . GLU A 1 345 ? -10.469 -0.548 5.867 1 98.56 345 GLU A O 1
ATOM 2541 N N . THR A 1 346 ? -11.055 1.522 6.441 1 98.88 346 THR A N 1
ATOM 2542 C CA . THR A 1 346 ? -9.672 1.932 6.66 1 98.88 346 THR A CA 1
ATOM 2543 C C . THR A 1 346 ? -9.07 1.19 7.852 1 98.88 346 THR A C 1
ATOM 2545 O O . THR A 1 346 ? -7.906 0.787 7.816 1 98.88 346 THR A O 1
ATOM 2548 N N . VAL A 1 347 ? -9.836 0.967 8.867 1 98.88 347 VAL A N 1
ATOM 2549 C CA . VAL A 1 347 ? -9.359 0.267 10.055 1 98.88 347 VAL A CA 1
ATOM 2550 C C . VAL A 1 347 ? -9.047 -1.188 9.711 1 98.88 347 VAL A C 1
ATOM 2552 O O . VAL A 1 347 ? -8.039 -1.737 10.164 1 98.88 347 VAL A O 1
ATOM 2555 N N . GLN A 1 348 ? -9.898 -1.826 8.953 1 98.81 348 GLN A N 1
ATOM 2556 C CA . GLN A 1 348 ? -9.586 -3.193 8.547 1 98.81 348 GLN A CA 1
ATOM 2557 C C . GLN A 1 348 ? -8.281 -3.25 7.758 1 98.81 348 GLN A C 1
ATOM 2559 O O . GLN A 1 348 ? -7.441 -4.117 8 1 98.81 348 GLN A O 1
ATOM 2564 N N . ALA A 1 349 ? -8.141 -2.348 6.793 1 98.81 349 ALA A N 1
ATOM 2565 C CA . ALA A 1 349 ? -6.906 -2.281 6.023 1 98.81 349 ALA A CA 1
ATOM 2566 C C . ALA A 1 349 ? -5.703 -2.045 6.93 1 98.81 349 ALA A C 1
ATOM 2568 O O . ALA A 1 349 ? -4.645 -2.65 6.742 1 98.81 349 ALA A O 1
ATOM 2569 N N . LEU A 1 350 ? -5.867 -1.182 7.91 1 98.81 350 LEU A N 1
ATOM 2570 C CA . LEU A 1 350 ? -4.82 -0.897 8.883 1 98.81 350 LEU A CA 1
ATOM 2571 C C . LEU A 1 350 ? -4.43 -2.158 9.648 1 98.81 350 LEU A C 1
ATOM 2573 O O . LEU A 1 350 ? -3.242 -2.412 9.867 1 98.81 350 LEU A O 1
ATOM 2577 N N . HIS A 1 351 ? -5.387 -2.912 10.047 1 98.75 351 HIS A N 1
ATOM 2578 C CA . HIS A 1 351 ? -5.094 -4.125 10.797 1 98.75 351 HIS A CA 1
ATOM 2579 C C . HIS A 1 351 ? -4.266 -5.105 9.969 1 98.75 351 HIS A C 1
ATOM 2581 O O . HIS A 1 351 ? -3.312 -5.699 10.477 1 98.75 351 HIS A O 1
ATOM 2587 N N . VAL A 1 352 ? -4.645 -5.277 8.727 1 98.75 352 VAL A N 1
ATOM 2588 C CA . VAL A 1 352 ? -3.891 -6.164 7.848 1 98.75 352 VAL A CA 1
ATOM 2589 C C . VAL A 1 352 ? -2.496 -5.594 7.609 1 98.75 352 VAL A C 1
ATOM 2591 O O . VAL A 1 352 ? -1.501 -6.32 7.672 1 98.75 352 VAL A O 1
ATOM 2594 N N . TRP A 1 353 ? -2.418 -4.289 7.352 1 98.62 353 TRP A N 1
ATOM 2595 C CA . TRP A 1 353 ? -1.14 -3.602 7.215 1 98.62 353 TRP A CA 1
ATOM 2596 C C . TRP A 1 353 ? -0.258 -3.84 8.438 1 98.62 353 TRP A C 1
ATOM 2598 O O . TRP A 1 353 ? 0.922 -4.176 8.305 1 98.62 353 TRP A O 1
ATOM 2608 N N . ARG A 1 354 ? -0.839 -3.707 9.633 1 98.38 354 ARG A N 1
ATOM 2609 C CA . ARG A 1 354 ? -0.113 -3.891 10.883 1 98.38 354 ARG A CA 1
ATOM 2610 C C . ARG A 1 354 ? 0.394 -5.324 11.016 1 98.38 354 ARG A C 1
ATOM 2612 O O . ARG A 1 354 ? 1.509 -5.551 11.492 1 98.38 354 ARG A O 1
ATOM 2619 N N . GLY A 1 355 ? -0.412 -6.266 10.633 1 98.38 355 GLY A N 1
ATOM 2620 C CA . GLY A 1 355 ? 0.038 -7.648 10.641 1 98.38 355 GLY A CA 1
ATOM 2621 C C . GLY A 1 355 ? 1.281 -7.875 9.797 1 98.38 355 GLY A C 1
ATOM 2622 O O . GLY A 1 355 ? 2.229 -8.523 10.242 1 98.38 355 GLY A O 1
ATOM 2623 N N . LEU A 1 356 ? 1.25 -7.336 8.594 1 98.25 356 LEU A N 1
ATOM 2624 C CA . LEU A 1 356 ? 2.398 -7.469 7.707 1 98.25 356 LEU A CA 1
ATOM 2625 C C . LEU A 1 356 ? 3.617 -6.754 8.281 1 98.25 356 LEU A C 1
ATOM 2627 O O . LEU A 1 356 ? 4.73 -7.285 8.242 1 98.25 356 LEU A O 1
ATOM 2631 N N . ARG A 1 357 ? 3.41 -5.562 8.828 1 97.44 357 ARG A N 1
ATOM 2632 C CA . ARG A 1 357 ? 4.504 -4.781 9.398 1 97.44 357 ARG A CA 1
ATOM 2633 C C . ARG A 1 357 ? 5.125 -5.496 10.594 1 97.44 357 ARG A C 1
ATOM 2635 O O . ARG A 1 357 ? 6.348 -5.59 10.703 1 97.44 357 ARG A O 1
ATOM 2642 N N . ASP A 1 358 ? 4.293 -6.012 11.469 1 97.12 358 ASP A N 1
ATOM 2643 C CA . ASP A 1 358 ? 4.785 -6.734 12.641 1 97.12 358 ASP A CA 1
ATOM 2644 C C . ASP A 1 358 ? 5.578 -7.973 12.227 1 97.12 358 ASP A C 1
ATOM 2646 O O . ASP A 1 358 ? 6.633 -8.258 12.805 1 97.12 358 ASP A O 1
ATOM 2650 N N . ALA A 1 359 ? 5.059 -8.672 11.273 1 97.19 359 ALA A N 1
ATOM 2651 C CA . ALA A 1 359 ? 5.758 -9.852 10.773 1 97.19 359 ALA A CA 1
ATOM 2652 C C . ALA A 1 359 ? 7.137 -9.484 10.227 1 97.19 359 ALA A C 1
ATOM 2654 O O . ALA A 1 359 ? 8.117 -10.203 10.461 1 97.19 359 ALA A O 1
ATOM 2655 N N . ALA A 1 360 ? 7.242 -8.414 9.508 1 95.5 360 ALA A N 1
ATOM 2656 C CA . ALA A 1 360 ? 8.523 -7.969 8.961 1 95.5 360 ALA A CA 1
ATOM 2657 C C . ALA A 1 360 ? 9.477 -7.555 10.078 1 95.5 360 ALA A C 1
ATOM 2659 O O . ALA A 1 360 ? 10.664 -7.906 10.047 1 95.5 360 ALA A O 1
ATOM 2660 N N . LEU A 1 361 ? 8.969 -6.82 11.062 1 94.44 361 LEU A N 1
ATOM 2661 C CA . LEU A 1 361 ? 9.789 -6.246 12.125 1 94.44 361 LEU A CA 1
ATOM 2662 C C . LEU A 1 361 ? 10.281 -7.328 13.078 1 94.44 361 LEU A C 1
ATOM 2664 O O . LEU A 1 361 ? 11.289 -7.148 13.766 1 94.44 361 LEU A O 1
ATOM 2668 N N . THR A 1 362 ? 9.578 -8.469 13.07 1 92.69 362 THR A N 1
ATOM 2669 C CA . THR A 1 362 ? 9.961 -9.516 14.008 1 92.69 362 THR A CA 1
ATOM 2670 C C . THR A 1 362 ? 10.602 -10.688 13.273 1 92.69 362 THR A C 1
ATOM 2672 O O . THR A 1 362 ? 10.789 -11.766 13.852 1 92.69 362 THR A O 1
ATOM 2675 N N . ASP A 1 363 ? 10.805 -10.547 12.016 1 90.06 363 ASP A N 1
ATOM 2676 C CA . ASP A 1 363 ? 11.477 -11.586 11.242 1 90.06 363 ASP A CA 1
ATOM 2677 C C . ASP A 1 363 ? 12.984 -11.547 11.445 1 90.06 363 ASP A C 1
ATOM 2679 O O . ASP A 1 363 ? 13.719 -10.992 10.625 1 90.06 363 ASP A O 1
ATOM 2683 N N . PHE A 1 364 ? 13.477 -12.203 12.344 1 83.06 364 PHE A N 1
ATOM 2684 C CA . PHE A 1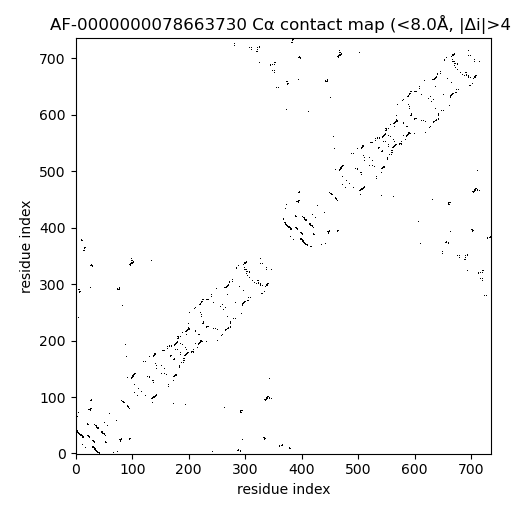 364 ? 14.898 -12.164 12.688 1 83.06 364 PHE A CA 1
ATOM 2685 C C . PHE A 1 364 ? 15.688 -13.141 11.828 1 83.06 364 PHE A C 1
ATOM 2687 O O . PHE A 1 364 ? 16.922 -13.164 11.883 1 83.06 364 PHE A O 1
ATOM 2694 N N . SER A 1 365 ? 14.938 -13.898 11 1 78.62 365 SER A N 1
ATOM 2695 C CA . SER A 1 365 ? 15.617 -14.797 10.078 1 78.62 365 SER A CA 1
ATOM 2696 C C . SER A 1 365 ? 16.359 -14.016 9 1 78.62 365 SER A C 1
ATOM 2698 O O . SER A 1 365 ? 17.203 -14.57 8.297 1 78.62 365 SER A O 1
ATOM 2700 N N . GLN A 1 366 ? 16.156 -12.766 8.969 1 77.75 366 GLN A N 1
ATOM 2701 C CA . GLN A 1 366 ? 16.781 -11.922 7.961 1 77.75 366 GLN A CA 1
ATOM 2702 C C . GLN A 1 366 ? 18.172 -11.484 8.414 1 77.75 366 GLN A C 1
ATOM 2704 O O . GLN A 1 366 ? 18.891 -10.812 7.664 1 77.75 366 GLN A O 1
ATOM 2709 N N . LEU A 1 367 ? 18.391 -11.82 9.648 1 74.62 367 LEU A N 1
ATOM 2710 C CA . LEU A 1 367 ? 19.734 -11.523 10.141 1 74.62 367 LEU A CA 1
ATOM 2711 C C . LEU A 1 367 ? 20.703 -12.641 9.766 1 74.62 367 LEU A C 1
ATOM 2713 O O . LEU A 1 367 ? 20.312 -13.797 9.617 1 74.62 367 LEU A O 1
ATOM 2717 N N . ALA A 1 368 ? 22 -12.398 9.398 1 65.12 368 ALA A N 1
ATOM 2718 C CA . ALA A 1 368 ? 23.062 -13.352 9.117 1 65.12 368 ALA A CA 1
ATOM 2719 C C . ALA A 1 368 ? 23.297 -14.273 10.305 1 65.12 368 ALA A C 1
ATOM 2721 O O . ALA A 1 368 ? 23.109 -13.875 11.461 1 65.12 368 ALA A O 1
ATOM 2722 N N . MET B 1 1 ? 22.078 -30.688 -0.051 1 85.69 1 MET B N 1
ATOM 2723 C CA . MET B 1 1 ? 22.578 -29.953 -1.217 1 85.69 1 MET B CA 1
ATOM 2724 C C . MET B 1 1 ? 22.328 -28.453 -1.066 1 85.69 1 MET B C 1
ATOM 2726 O O . MET B 1 1 ? 21.25 -28.047 -0.642 1 85.69 1 MET B O 1
ATOM 2730 N N . LEU B 1 2 ? 23.359 -27.703 -1.336 1 94.38 2 LEU B N 1
ATOM 2731 C CA . LEU B 1 2 ? 23.312 -26.25 -1.187 1 94.38 2 LEU B CA 1
ATOM 2732 C C . LEU B 1 2 ? 22.406 -25.625 -2.229 1 94.38 2 LEU B C 1
ATOM 2734 O O . LEU B 1 2 ? 22.391 -26.047 -3.387 1 94.38 2 LEU B O 1
ATOM 2738 N N . LYS B 1 3 ? 21.656 -24.719 -1.794 1 96.81 3 LYS B N 1
ATOM 2739 C CA . LYS B 1 3 ? 20.812 -23.922 -2.672 1 96.81 3 LYS B CA 1
ATOM 2740 C C . LYS B 1 3 ? 21.031 -22.422 -2.422 1 96.81 3 LYS B C 1
ATOM 2742 O O . LYS B 1 3 ? 21.406 -22.031 -1.321 1 96.81 3 LYS B O 1
ATOM 2747 N N . VAL B 1 4 ? 20.844 -21.641 -3.426 1 98.19 4 VAL B N 1
ATOM 2748 C CA . VAL B 1 4 ? 21.016 -20.188 -3.309 1 98.19 4 VAL B CA 1
ATOM 2749 C C . VAL B 1 4 ? 19.734 -19.484 -3.723 1 98.19 4 VAL B C 1
ATOM 2751 O O . VAL B 1 4 ? 19 -19.969 -4.59 1 98.19 4 VAL B O 1
ATOM 2754 N N . TYR B 1 5 ? 19.453 -18.391 -3.08 1 98.25 5 TYR B N 1
ATOM 2755 C CA . TYR B 1 5 ? 18.281 -17.562 -3.348 1 98.25 5 TYR B CA 1
ATOM 2756 C C . TYR B 1 5 ? 18.656 -16.078 -3.367 1 98.25 5 TYR B C 1
ATOM 2758 O O . TYR B 1 5 ? 19.531 -15.648 -2.629 1 98.25 5 TYR B O 1
ATOM 2766 N N . ILE B 1 6 ? 18.016 -15.305 -4.207 1 98.5 6 ILE B N 1
ATOM 2767 C CA . ILE B 1 6 ? 18.125 -13.852 -4.199 1 98.5 6 ILE B CA 1
ATOM 2768 C C . ILE B 1 6 ? 16.781 -13.234 -3.816 1 98.5 6 ILE B C 1
ATOM 2770 O O . ILE B 1 6 ? 15.766 -13.461 -4.496 1 98.5 6 ILE B O 1
ATOM 2774 N N . ARG B 1 7 ? 16.766 -12.5 -2.764 1 97.31 7 ARG B N 1
ATOM 2775 C CA . ARG B 1 7 ? 15.562 -11.844 -2.287 1 97.31 7 ARG B CA 1
ATOM 2776 C C . ARG B 1 7 ? 15.711 -10.32 -2.342 1 97.31 7 ARG B C 1
ATOM 2778 O O . ARG B 1 7 ? 16.562 -9.75 -1.667 1 97.31 7 ARG B O 1
ATOM 2785 N N . PRO B 1 8 ? 14.906 -9.625 -3.199 1 97.06 8 PRO B N 1
ATOM 2786 C CA . PRO B 1 8 ? 14.844 -8.172 -3.037 1 97.06 8 PRO B CA 1
ATOM 2787 C C . PRO B 1 8 ? 14.391 -7.754 -1.639 1 97.06 8 PRO B C 1
ATOM 2789 O O . PRO B 1 8 ? 13.383 -8.266 -1.135 1 97.06 8 PRO B O 1
ATOM 2792 N N . ILE B 1 9 ? 15.109 -6.855 -0.959 1 94.31 9 ILE B N 1
ATOM 2793 C CA . ILE B 1 9 ? 14.781 -6.523 0.423 1 94.31 9 ILE B CA 1
ATOM 2794 C C . ILE B 1 9 ? 14.492 -5.027 0.539 1 94.31 9 ILE B C 1
ATOM 2796 O O . ILE B 1 9 ? 14.094 -4.547 1.602 1 94.31 9 ILE B O 1
ATOM 2800 N N . ALA B 1 10 ? 14.68 -4.27 -0.527 1 93.5 10 ALA B N 1
ATOM 2801 C CA . ALA B 1 10 ? 14.312 -2.857 -0.586 1 93.5 10 ALA B CA 1
ATOM 2802 C C . ALA B 1 10 ? 13.867 -2.463 -1.992 1 93.5 10 ALA B C 1
ATOM 2804 O O . ALA B 1 10 ? 14.578 -2.73 -2.969 1 93.5 10 ALA B O 1
ATOM 2805 N N . LEU B 1 11 ? 12.75 -1.875 -2.037 1 94.94 11 LEU B N 1
ATOM 2806 C CA . LEU B 1 11 ? 12.234 -1.358 -3.301 1 94.94 11 LEU B CA 1
ATOM 2807 C C . LEU B 1 11 ? 12.5 0.137 -3.428 1 94.94 11 LEU B C 1
ATOM 2809 O O . LEU B 1 11 ? 12.68 0.827 -2.42 1 94.94 11 LEU B O 1
ATOM 2813 N N . ALA B 1 12 ? 12.656 0.569 -4.641 1 92.56 12 ALA B N 1
ATOM 2814 C CA . ALA B 1 12 ? 12.961 1.972 -4.914 1 92.56 12 ALA B CA 1
ATOM 2815 C C . ALA B 1 12 ? 11.75 2.695 -5.488 1 92.56 12 ALA B C 1
ATOM 2817 O O . ALA B 1 12 ? 10.898 2.08 -6.137 1 92.56 12 ALA B O 1
ATOM 2818 N N . ASP B 1 13 ? 11.734 4 -5.297 1 89.19 13 ASP B N 1
ATOM 2819 C CA . ASP B 1 13 ? 10.68 4.832 -5.867 1 89.19 13 ASP B CA 1
ATOM 2820 C C . ASP B 1 13 ? 10.719 4.789 -7.395 1 89.19 13 ASP B C 1
ATOM 2822 O O . ASP B 1 13 ? 9.664 4.73 -8.039 1 89.19 13 ASP B O 1
ATOM 2826 N N . SER B 1 14 ? 11.883 4.871 -7.887 1 91.31 14 SER B N 1
ATOM 2827 C CA . SER B 1 14 ? 12.148 4.922 -9.32 1 91.31 14 SER B CA 1
ATOM 2828 C C . SER B 1 14 ? 13.609 4.602 -9.625 1 91.31 14 SER B C 1
ATOM 2830 O O . SER B 1 14 ? 14.445 4.59 -8.727 1 91.31 14 SER B O 1
ATOM 2832 N N . PRO B 1 15 ? 13.828 4.258 -10.93 1 89.94 15 PRO B N 1
ATOM 2833 C CA . PRO B 1 15 ? 15.242 4.086 -11.281 1 89.94 15 PRO B CA 1
ATOM 2834 C C . PRO B 1 15 ? 16.047 5.375 -11.125 1 89.94 15 PRO B C 1
ATOM 2836 O O . PRO B 1 15 ? 17.219 5.328 -10.742 1 89.94 15 PRO B O 1
ATOM 2839 N N . GLN B 1 16 ? 15.477 6.465 -11.305 1 89.19 16 GLN B N 1
ATOM 2840 C CA . GLN B 1 16 ? 16.172 7.742 -11.203 1 89.19 16 GLN B CA 1
ATOM 2841 C C . GLN B 1 16 ? 16.531 8.07 -9.758 1 89.19 16 GLN B C 1
ATOM 2843 O O . GLN B 1 16 ? 17.578 8.641 -9.484 1 89.19 16 GLN B O 1
ATOM 2848 N N . SER B 1 17 ? 15.695 7.637 -8.836 1 88.94 17 SER B N 1
ATOM 2849 C CA . SER B 1 17 ? 15.977 7.91 -7.426 1 88.94 17 SER B CA 1
ATOM 2850 C C . SER B 1 17 ? 17.203 7.148 -6.949 1 88.94 17 SER B C 1
ATOM 2852 O O . SER B 1 17 ? 17.812 7.504 -5.938 1 88.94 17 SER B O 1
ATOM 2854 N N . GLU B 1 18 ? 17.594 6.113 -7.727 1 90.25 18 GLU B N 1
ATOM 2855 C CA . GLU B 1 18 ? 18.734 5.273 -7.375 1 90.25 18 GLU B CA 1
ATOM 2856 C C . GLU B 1 18 ? 19.875 5.445 -8.375 1 90.25 18 GLU B C 1
ATOM 2858 O O . GLU B 1 18 ? 20.828 4.668 -8.367 1 90.25 18 GLU B O 1
ATOM 2863 N N . GLU B 1 19 ? 19.766 6.414 -9.219 1 87.44 19 GLU B N 1
ATOM 2864 C CA . GLU B 1 19 ? 20.797 6.754 -10.195 1 87.44 19 GLU B CA 1
ATOM 2865 C C . GLU B 1 19 ? 21.188 5.539 -11.031 1 87.44 19 GLU B C 1
ATOM 2867 O O . GLU B 1 19 ? 22.375 5.27 -11.227 1 87.44 19 GLU B O 1
ATOM 2872 N N . GLY B 1 20 ? 20.125 4.719 -11.289 1 85.69 20 GLY B N 1
ATOM 2873 C CA . GLY B 1 20 ? 20.328 3.564 -12.156 1 85.69 20 GLY B CA 1
ATOM 2874 C C . GLY B 1 20 ? 20.719 2.314 -11.391 1 85.69 20 GLY B C 1
ATOM 2875 O O . GLY B 1 20 ? 20.828 1.234 -11.977 1 85.69 20 GLY B O 1
ATOM 2876 N N . GLU B 1 21 ? 20.922 2.408 -10.078 1 91.69 21 GLU B N 1
ATOM 2877 C CA . GLU B 1 21 ? 21.344 1.272 -9.258 1 91.69 21 GLU B CA 1
ATOM 2878 C C . GLU B 1 21 ? 20.141 0.524 -8.695 1 91.69 21 GLU B C 1
ATOM 2880 O O . GLU B 1 21 ? 20.094 0.214 -7.508 1 91.69 21 GLU B O 1
ATOM 2885 N N . ALA B 1 22 ? 19.172 0.33 -9.469 1 95.62 22 ALA B N 1
ATOM 2886 C CA . ALA B 1 22 ? 17.984 -0.478 -9.211 1 95.62 22 ALA B CA 1
ATOM 2887 C C . ALA B 1 22 ? 17.594 -1.294 -10.445 1 95.62 22 ALA B C 1
ATOM 2889 O O . ALA B 1 22 ? 17.906 -0.911 -11.578 1 95.62 22 ALA B O 1
ATOM 2890 N N . ILE B 1 23 ? 17.078 -2.377 -10.219 1 97.44 23 ILE B N 1
ATOM 2891 C CA . ILE B 1 23 ? 16.625 -3.17 -11.359 1 97.44 23 ILE B CA 1
ATOM 2892 C C . ILE B 1 23 ? 15.109 -3.168 -11.422 1 97.44 23 ILE B C 1
ATOM 2894 O O . ILE B 1 23 ? 14.438 -3.045 -10.398 1 97.44 23 ILE B O 1
ATOM 2898 N N . ARG B 1 24 ? 14.602 -3.268 -12.695 1 97.5 24 ARG B N 1
ATOM 2899 C CA . ARG B 1 24 ? 13.172 -3.4 -12.945 1 97.5 24 ARG B CA 1
ATOM 2900 C C . ARG B 1 24 ? 12.703 -4.832 -12.703 1 97.5 24 ARG B C 1
ATOM 2902 O O . ARG B 1 24 ? 13.148 -5.758 -13.391 1 97.5 24 ARG B O 1
ATOM 2909 N N . LEU B 1 25 ? 11.812 -5.109 -11.719 1 97.81 25 LEU B N 1
ATOM 2910 C CA . LEU B 1 25 ? 11.375 -6.453 -11.359 1 97.81 25 LEU B CA 1
ATOM 2911 C C . LEU B 1 25 ? 10.344 -6.98 -12.344 1 97.81 25 LEU B C 1
ATOM 2913 O O . LEU B 1 25 ? 9.336 -6.32 -12.609 1 97.81 25 LEU B O 1
ATOM 2917 N N . GLY B 1 26 ? 10.617 -8.172 -12.891 1 97.56 26 GLY B N 1
ATOM 2918 C CA . GLY B 1 26 ? 9.672 -8.867 -13.75 1 97.56 26 GLY B CA 1
ATOM 2919 C C . GLY B 1 26 ? 9.219 -8.031 -14.938 1 97.56 26 GLY B C 1
ATOM 2920 O O . GLY B 1 26 ? 8.109 -8.219 -15.445 1 97.56 26 GLY B O 1
ATOM 2921 N N . GLY B 1 27 ? 9.961 -7.012 -15.281 1 97.25 27 GLY B N 1
ATOM 2922 C CA . GLY B 1 27 ? 9.602 -6.16 -16.406 1 97.25 27 GLY B CA 1
ATOM 2923 C C . GLY B 1 27 ? 8.414 -5.266 -16.125 1 97.25 27 GLY B C 1
ATOM 2924 O O . GLY B 1 27 ? 7.805 -4.719 -17.047 1 97.25 27 GLY B O 1
ATOM 2925 N N . GLY B 1 28 ? 8.078 -5.148 -14.891 1 97.31 28 GLY B N 1
ATOM 2926 C CA . GLY B 1 28 ? 6.91 -4.367 -14.523 1 97.31 28 GLY B CA 1
ATOM 2927 C C . GLY B 1 28 ? 7.238 -2.928 -14.18 1 97.31 28 GLY B C 1
ATOM 2928 O O . GLY B 1 28 ? 8.047 -2.291 -14.852 1 97.31 28 GLY B O 1
ATOM 2929 N N . LEU B 1 29 ? 6.578 -2.365 -13.195 1 97.62 29 LEU B N 1
ATOM 2930 C CA . LEU B 1 29 ? 6.699 -0.951 -12.859 1 97.62 29 LEU B CA 1
ATOM 2931 C C . LEU B 1 29 ? 7.426 -0.768 -11.531 1 97.62 29 LEU B C 1
ATOM 2933 O O . LEU B 1 29 ? 7.527 0.35 -11.023 1 97.62 29 LEU B O 1
ATOM 2937 N N . VAL B 1 30 ? 7.859 -1.845 -10.938 1 97.75 30 VAL B N 1
ATOM 2938 C CA . VAL B 1 30 ? 8.469 -1.82 -9.617 1 97.75 30 VAL B CA 1
ATOM 2939 C C . VAL B 1 30 ? 9.977 -2.043 -9.734 1 97.75 30 VAL B C 1
ATOM 2941 O O . VAL B 1 30 ? 10.43 -2.861 -10.539 1 97.75 30 VAL B O 1
ATOM 2944 N N . TYR B 1 31 ? 10.758 -1.361 -8.906 1 97.19 31 TYR B N 1
ATOM 2945 C CA . TYR B 1 31 ? 12.211 -1.42 -8.953 1 97.19 31 TYR B CA 1
ATOM 2946 C C . TYR B 1 31 ? 12.781 -1.848 -7.602 1 97.19 31 TYR B C 1
ATOM 2948 O O . TYR B 1 31 ? 12.25 -1.468 -6.555 1 97.19 31 TYR B O 1
ATOM 2956 N N . ALA B 1 32 ? 13.789 -2.627 -7.637 1 97 32 ALA B N 1
ATOM 2957 C CA . ALA B 1 32 ? 14.492 -3.062 -6.434 1 97 32 ALA B CA 1
ATOM 2958 C C . ALA B 1 32 ? 15.945 -2.598 -6.441 1 97 32 ALA B C 1
ATOM 2960 O O . ALA B 1 32 ? 16.609 -2.625 -7.484 1 97 32 ALA B O 1
ATOM 2961 N N . SER B 1 33 ? 16.422 -2.191 -5.25 1 94.75 33 SER B N 1
ATOM 2962 C CA . SER B 1 33 ? 17.766 -1.62 -5.211 1 94.75 33 SER B CA 1
ATOM 2963 C C . SER B 1 33 ? 18.672 -2.393 -4.25 1 94.75 33 SER B C 1
ATOM 2965 O O . SER B 1 33 ? 19.891 -2.238 -4.277 1 94.75 33 SER B O 1
ATOM 2967 N N . ARG B 1 34 ? 18.094 -3.16 -3.342 1 94.62 34 ARG B N 1
ATOM 2968 C CA . ARG B 1 34 ? 18.875 -3.963 -2.404 1 94.62 34 ARG B CA 1
ATOM 2969 C C . ARG B 1 34 ? 18.359 -5.398 -2.357 1 94.62 34 ARG B C 1
ATOM 2971 O O . ARG B 1 34 ? 17.172 -5.645 -2.545 1 94.62 34 ARG B O 1
ATOM 2978 N N . PHE B 1 35 ? 19.297 -6.293 -2.105 1 96.44 35 PHE B N 1
ATOM 2979 C CA . PHE B 1 35 ? 19 -7.715 -2.191 1 96.44 35 PHE B CA 1
ATOM 2980 C C . PHE B 1 35 ? 19.703 -8.484 -1.084 1 96.44 35 PHE B C 1
ATOM 2982 O O . PHE B 1 35 ? 20.719 -8.023 -0.55 1 96.44 35 PHE B O 1
ATOM 2989 N N . ALA B 1 36 ? 19.141 -9.578 -0.772 1 96.44 36 ALA B N 1
ATOM 2990 C CA . ALA B 1 36 ? 19.797 -10.57 0.079 1 96.44 36 ALA B CA 1
ATOM 2991 C C . ALA B 1 36 ? 20.156 -11.82 -0.713 1 96.44 36 ALA B C 1
ATOM 2993 O O . ALA B 1 36 ? 19.328 -12.352 -1.456 1 96.44 36 ALA B O 1
ATOM 2994 N N . LEU B 1 37 ? 21.391 -12.164 -0.636 1 97.38 37 LEU B N 1
ATOM 2995 C CA . LEU B 1 37 ? 21.875 -13.445 -1.142 1 97.38 37 LEU B CA 1
ATOM 2996 C C . LEU B 1 37 ? 21.875 -14.492 -0.038 1 97.38 37 LEU B C 1
ATOM 2998 O O . LEU B 1 37 ? 22.625 -14.375 0.935 1 97.38 37 LEU B O 1
ATOM 3002 N N . ILE B 1 38 ? 21.047 -15.547 -0.233 1 97.12 38 ILE B N 1
ATOM 3003 C CA . ILE B 1 38 ? 20.812 -16.516 0.828 1 97.12 38 ILE B CA 1
ATOM 3004 C C . ILE B 1 38 ? 21.281 -17.906 0.382 1 97.12 38 ILE B C 1
ATOM 3006 O O . ILE B 1 38 ? 20.969 -18.344 -0.727 1 97.12 38 ILE B O 1
ATOM 3010 N N . VAL B 1 39 ? 22.016 -18.594 1.189 1 97.06 39 VAL B N 1
ATOM 3011 C CA . VAL B 1 39 ? 22.438 -19.953 0.916 1 97.06 39 VAL B CA 1
ATOM 3012 C C . VAL B 1 39 ? 21.891 -20.906 1.988 1 97.06 39 VAL B C 1
ATOM 3014 O O . VAL B 1 39 ? 22 -20.609 3.184 1 97.06 39 VAL B O 1
ATOM 3017 N N . ARG B 1 40 ? 21.281 -21.859 1.512 1 95.44 40 ARG B N 1
ATOM 3018 C CA . ARG B 1 40 ? 20.719 -22.859 2.406 1 95.44 40 ARG B CA 1
ATOM 3019 C C . ARG B 1 40 ? 21.391 -24.219 2.199 1 95.44 40 ARG B C 1
ATOM 3021 O O . ARG B 1 40 ? 21.734 -24.578 1.074 1 95.44 40 ARG B O 1
ATOM 3028 N N . ASP B 1 41 ? 21.656 -24.953 3.334 1 94.81 41 ASP B N 1
ATOM 3029 C CA . ASP B 1 41 ? 22.047 -26.359 3.357 1 94.81 41 ASP B CA 1
ATOM 3030 C C . ASP B 1 41 ? 20.953 -27.234 3.982 1 94.81 41 ASP B C 1
ATOM 3032 O O . ASP B 1 41 ? 20.828 -27.297 5.207 1 94.81 41 ASP B O 1
ATOM 3036 N N . GLY B 1 42 ? 20.266 -27.906 3.113 1 92.81 42 GLY B N 1
ATOM 3037 C CA . GLY B 1 42 ? 19.062 -28.547 3.607 1 92.81 42 GLY B CA 1
ATOM 3038 C C . GLY B 1 42 ? 18 -27.562 4.086 1 92.81 42 GLY B C 1
ATOM 3039 O O . GLY B 1 42 ? 17.562 -26.703 3.326 1 92.81 42 GLY B O 1
ATOM 3040 N N . ALA B 1 43 ? 17.719 -27.688 5.316 1 91.38 43 ALA B N 1
ATOM 3041 C CA . ALA B 1 43 ? 16.672 -26.828 5.871 1 91.38 43 ALA B CA 1
ATOM 3042 C C . ALA B 1 43 ? 17.281 -25.625 6.598 1 91.38 43 ALA B C 1
ATOM 3044 O O . ALA B 1 43 ? 16.547 -24.734 7.039 1 91.38 43 ALA B O 1
ATOM 3045 N N . ARG B 1 44 ? 18.578 -25.531 6.602 1 93 44 ARG B N 1
ATOM 3046 C CA . ARG B 1 44 ? 19.234 -24.5 7.406 1 93 44 ARG B CA 1
ATOM 3047 C C . ARG B 1 44 ? 19.844 -23.422 6.527 1 93 44 ARG B C 1
ATOM 3049 O O . ARG B 1 44 ? 20.594 -23.719 5.594 1 93 44 ARG B O 1
ATOM 3056 N N . VAL B 1 45 ? 19.531 -22.234 6.793 1 94.44 45 VAL B N 1
ATOM 3057 C CA . VAL B 1 45 ? 20.234 -21.125 6.156 1 94.44 45 VAL B CA 1
ATOM 3058 C C . VAL B 1 45 ? 21.641 -21 6.73 1 94.44 45 VAL B C 1
ATOM 3060 O O . VAL B 1 45 ? 21.812 -20.812 7.941 1 94.44 45 VAL B O 1
ATOM 3063 N N . VAL B 1 46 ? 22.625 -21.031 5.906 1 94.06 46 VAL B N 1
ATOM 3064 C CA . VAL B 1 46 ? 24 -21.062 6.402 1 94.06 46 VAL B CA 1
ATOM 3065 C C . VAL B 1 46 ? 24.703 -19.734 6.098 1 94.06 46 VAL B C 1
ATOM 3067 O O . VAL B 1 46 ? 25.75 -19.438 6.66 1 94.06 46 VAL B O 1
ATOM 3070 N N . SER B 1 47 ? 24.109 -18.984 5.203 1 93.62 47 SER B N 1
ATOM 3071 C CA . SER B 1 47 ? 24.656 -17.672 4.902 1 93.62 47 SER B CA 1
ATOM 3072 C C . SER B 1 47 ? 23.578 -16.719 4.395 1 93.62 47 SER B C 1
ATOM 3074 O O . SER B 1 47 ? 22.641 -17.141 3.719 1 93.62 47 SER B O 1
ATOM 3076 N N . ARG B 1 48 ? 23.719 -15.5 4.734 1 93.94 48 ARG B N 1
ATOM 3077 C CA . ARG B 1 48 ? 22.906 -14.391 4.234 1 93.94 48 ARG B CA 1
ATOM 3078 C C . ARG B 1 48 ? 23.734 -13.117 4.105 1 93.94 48 ARG B C 1
ATOM 3080 O O . ARG B 1 48 ? 24.328 -12.656 5.082 1 93.94 48 ARG B O 1
ATOM 3087 N N . ARG B 1 49 ? 23.734 -12.57 2.93 1 93.31 49 ARG B N 1
ATOM 3088 C CA . ARG B 1 49 ? 24.531 -11.375 2.666 1 93.31 49 ARG B CA 1
ATOM 3089 C C . ARG B 1 49 ? 23.734 -10.359 1.849 1 93.31 49 ARG B C 1
ATOM 3091 O O . ARG B 1 49 ? 23.094 -10.719 0.865 1 93.31 49 ARG B O 1
ATOM 3098 N N . ARG B 1 50 ? 23.891 -9.203 2.268 1 94.19 50 ARG B N 1
ATOM 3099 C CA . ARG B 1 50 ? 23.25 -8.133 1.51 1 94.19 50 ARG B CA 1
ATOM 3100 C C . ARG B 1 50 ? 24.141 -7.656 0.374 1 94.19 50 ARG B C 1
ATOM 3102 O O . ARG B 1 50 ? 25.375 -7.672 0.497 1 94.19 50 ARG B O 1
ATOM 3109 N N . PHE B 1 51 ? 23.5 -7.199 -0.679 1 94.88 51 PHE B N 1
ATOM 3110 C CA . PHE B 1 51 ? 24.266 -6.594 -1.764 1 94.88 51 PHE B CA 1
ATOM 3111 C C . PHE B 1 51 ? 23.375 -5.664 -2.59 1 94.88 51 PHE B C 1
ATOM 3113 O O . PHE B 1 51 ? 22.156 -5.734 -2.521 1 94.88 51 PHE B O 1
ATOM 3120 N N . SER B 1 52 ? 24 -4.707 -3.281 1 94.31 52 SER B N 1
ATOM 3121 C CA . SER B 1 52 ? 23.359 -3.799 -4.219 1 94.31 52 SER B CA 1
ATOM 3122 C C . SER B 1 52 ? 23.703 -4.148 -5.66 1 94.31 52 SER B C 1
ATOM 3124 O O . SER B 1 52 ? 24.5 -5.059 -5.91 1 94.31 52 SER B O 1
ATOM 3126 N N . VAL B 1 53 ? 23.125 -3.479 -6.602 1 96 53 VAL B N 1
ATOM 3127 C CA . VAL B 1 53 ? 23.234 -3.801 -8.023 1 96 53 VAL B CA 1
ATOM 3128 C C . VAL B 1 53 ? 24.688 -3.734 -8.469 1 96 53 VAL B C 1
ATOM 3130 O O . VAL B 1 53 ? 25.188 -4.648 -9.133 1 96 53 VAL B O 1
ATOM 3133 N N . PRO B 1 54 ? 25.453 -2.732 -8.016 1 95.62 54 PRO B N 1
ATOM 3134 C CA . PRO B 1 54 ? 26.859 -2.684 -8.453 1 95.62 54 PRO B CA 1
ATOM 3135 C C . PRO B 1 54 ? 27.703 -3.799 -7.844 1 95.62 54 PRO B C 1
ATOM 3137 O O . PRO B 1 54 ? 28.812 -4.047 -8.297 1 95.62 54 PRO B O 1
ATOM 3140 N N . GLU B 1 55 ? 27.156 -4.508 -6.918 1 96.81 55 GLU B N 1
ATOM 3141 C CA . GLU B 1 55 ? 27.938 -5.496 -6.18 1 96.81 55 GLU B CA 1
ATOM 3142 C C . GLU B 1 55 ? 27.625 -6.91 -6.652 1 96.81 55 GLU B C 1
ATOM 3144 O O . GLU B 1 55 ? 28.094 -7.887 -6.059 1 96.81 55 GLU B O 1
ATOM 3149 N N . VAL B 1 56 ? 26.938 -7.055 -7.695 1 97.25 56 VAL B N 1
ATOM 3150 C CA . VAL B 1 56 ? 26.422 -8.336 -8.148 1 97.25 56 VAL B CA 1
ATOM 3151 C C . VAL B 1 56 ? 27.578 -9.297 -8.422 1 97.25 56 VAL B C 1
ATOM 3153 O O . VAL B 1 56 ? 27.578 -10.43 -7.926 1 97.25 56 VAL B O 1
ATOM 3156 N N . SER B 1 57 ? 28.562 -8.844 -9.195 1 96.56 57 SER B N 1
ATOM 3157 C CA . SER B 1 57 ? 29.688 -9.695 -9.547 1 96.56 57 SER B CA 1
ATOM 3158 C C . SER B 1 57 ? 30.438 -10.18 -8.305 1 96.56 57 SER B C 1
ATOM 3160 O O . SER B 1 57 ? 30.766 -11.359 -8.195 1 96.56 57 SER B O 1
ATOM 3162 N N . ARG B 1 58 ? 30.641 -9.273 -7.41 1 96.81 58 ARG B N 1
ATOM 3163 C CA . ARG B 1 58 ? 31.344 -9.609 -6.176 1 96.81 58 ARG B CA 1
ATOM 3164 C C . ARG B 1 58 ? 30.516 -10.578 -5.332 1 96.81 58 ARG B C 1
ATOM 3166 O O . ARG B 1 58 ? 31.062 -11.539 -4.781 1 96.81 58 ARG B O 1
ATOM 3173 N N . ALA B 1 59 ? 29.266 -10.328 -5.223 1 97.19 59 ALA B N 1
ATOM 3174 C CA . ALA B 1 59 ? 28.375 -11.172 -4.426 1 97.19 59 ALA B CA 1
ATOM 3175 C C . ALA B 1 59 ? 28.328 -12.594 -4.973 1 97.19 59 ALA B C 1
ATOM 3177 O O . ALA B 1 59 ? 28.453 -13.562 -4.215 1 97.19 59 ALA B O 1
ATOM 3178 N N . PHE B 1 60 ? 28.219 -12.734 -6.273 1 97.38 60 PHE B N 1
ATOM 3179 C CA . PHE B 1 60 ? 28.109 -14.055 -6.887 1 97.38 60 PHE B CA 1
ATOM 3180 C C . PHE B 1 60 ? 29.453 -14.773 -6.871 1 97.38 60 PHE B C 1
ATOM 3182 O O . PHE B 1 60 ? 29.516 -16 -6.711 1 97.38 60 PHE B O 1
ATOM 3189 N N . GLY B 1 61 ? 30.484 -14.016 -7.031 1 95.81 61 GLY B N 1
ATOM 3190 C CA . GLY B 1 61 ? 31.828 -14.578 -7.004 1 95.81 61 GLY B CA 1
ATOM 3191 C C . GLY B 1 61 ? 32.188 -15.211 -5.672 1 95.81 61 GLY B C 1
ATOM 3192 O O . GLY B 1 61 ? 33.031 -16.094 -5.609 1 95.81 61 GLY B O 1
ATOM 3193 N N . ALA B 1 62 ? 31.531 -14.828 -4.625 1 95.38 62 ALA B N 1
ATOM 3194 C CA . ALA B 1 62 ? 31.828 -15.297 -3.273 1 95.38 62 ALA B CA 1
ATOM 3195 C C . ALA B 1 62 ? 31.062 -16.578 -2.963 1 95.38 62 ALA B C 1
ATOM 3197 O O . ALA B 1 62 ? 31.281 -17.203 -1.917 1 95.38 62 ALA B O 1
ATOM 3198 N N . LEU B 1 63 ? 30.234 -17 -3.852 1 96.25 63 LEU B N 1
ATOM 3199 C CA . LEU B 1 63 ? 29.422 -18.188 -3.619 1 96.25 63 LEU B CA 1
ATOM 3200 C C . LEU B 1 63 ? 30.219 -19.453 -3.867 1 96.25 63 LEU B C 1
ATOM 3202 O O . LEU B 1 63 ? 31.156 -19.453 -4.672 1 96.25 63 LEU B O 1
ATOM 3206 N N . PRO B 1 64 ? 29.828 -20.5 -3.125 1 91.75 64 PRO B N 1
ATOM 3207 C CA . PRO B 1 64 ? 30.438 -21.797 -3.426 1 91.75 64 PRO B CA 1
ATOM 3208 C C . PRO B 1 64 ? 30.266 -22.203 -4.887 1 91.75 64 PRO B C 1
ATOM 3210 O O . PRO B 1 64 ? 29.328 -21.75 -5.555 1 91.75 64 PRO B O 1
ATOM 3213 N N . ASP B 1 65 ? 31.109 -23.109 -5.258 1 84.69 65 ASP B N 1
ATOM 3214 C CA . ASP B 1 65 ? 31.109 -23.594 -6.637 1 84.69 65 ASP B CA 1
ATOM 3215 C C . ASP B 1 65 ? 29.734 -24.156 -7.016 1 84.69 65 ASP B C 1
ATOM 3217 O O . ASP B 1 65 ? 29.094 -24.844 -6.215 1 84.69 65 ASP B O 1
ATOM 3221 N N . GLY B 1 66 ? 29.266 -23.828 -8.156 1 87.12 66 GLY B N 1
ATOM 3222 C CA . GLY B 1 66 ? 28 -24.328 -8.664 1 87.12 66 GLY B CA 1
ATOM 3223 C C . GLY B 1 66 ? 26.828 -23.406 -8.367 1 87.12 66 GLY B C 1
ATOM 3224 O O . GLY B 1 66 ? 25.812 -23.453 -9.062 1 87.12 66 GLY B O 1
ATOM 3225 N N . LEU B 1 67 ? 27 -22.609 -7.309 1 95.62 67 LEU B N 1
ATOM 3226 C CA . LEU B 1 67 ? 25.859 -21.781 -6.918 1 95.62 67 LEU B CA 1
ATOM 3227 C C . LEU B 1 67 ? 25.859 -20.469 -7.703 1 95.62 67 LEU B C 1
ATOM 3229 O O . LEU B 1 67 ? 24.812 -19.812 -7.812 1 95.62 67 LEU B O 1
ATOM 3233 N N . ALA B 1 68 ? 26.984 -20.125 -8.234 1 96.38 68 ALA B N 1
ATOM 3234 C CA . ALA B 1 68 ? 27.094 -18.844 -8.945 1 96.38 68 ALA B CA 1
ATOM 3235 C C . ALA B 1 68 ? 26.219 -18.844 -10.195 1 96.38 68 ALA B C 1
ATOM 3237 O O . ALA B 1 68 ? 25.594 -17.828 -10.508 1 96.38 68 ALA B O 1
ATOM 3238 N N . ALA B 1 69 ? 26.25 -19.922 -10.859 1 96.25 69 ALA B N 1
ATOM 3239 C CA . ALA B 1 69 ? 25.453 -20.031 -12.07 1 96.25 69 ALA B CA 1
ATOM 3240 C C . ALA B 1 69 ? 23.953 -19.906 -11.75 1 96.25 69 ALA B C 1
ATOM 3242 O O . ALA B 1 69 ? 23.219 -19.234 -12.461 1 96.25 69 ALA B O 1
ATOM 3243 N N . GLU B 1 70 ? 23.562 -20.562 -10.695 1 97.06 70 GLU B N 1
ATOM 3244 C CA . GLU B 1 70 ? 22.172 -20.484 -10.266 1 97.06 70 GLU B CA 1
ATOM 3245 C C . GLU B 1 70 ? 21.797 -19.062 -9.836 1 97.06 70 GLU B C 1
ATOM 3247 O O . GLU B 1 70 ? 20.719 -18.578 -10.148 1 97.06 70 GLU B O 1
ATOM 3252 N N . ALA B 1 71 ? 22.672 -18.438 -9.125 1 98.31 71 ALA B N 1
ATOM 3253 C CA . ALA B 1 71 ? 22.453 -17.047 -8.719 1 98.31 71 ALA B CA 1
ATOM 3254 C C . ALA B 1 71 ? 22.312 -16.141 -9.938 1 98.31 71 ALA B C 1
ATOM 3256 O O . ALA B 1 71 ? 21.438 -15.273 -9.977 1 98.31 71 ALA B O 1
ATOM 3257 N N . ALA B 1 72 ? 23.172 -16.391 -10.891 1 97.94 72 ALA B N 1
ATOM 3258 C CA . ALA B 1 72 ? 23.125 -15.594 -12.109 1 97.94 72 ALA B CA 1
ATOM 3259 C C . ALA B 1 72 ? 21.797 -15.789 -12.844 1 97.94 72 ALA B C 1
ATOM 3261 O O . ALA B 1 72 ? 21.219 -14.836 -13.359 1 97.94 72 ALA B O 1
ATOM 3262 N N . ALA B 1 73 ? 21.375 -16.984 -12.859 1 97.88 73 ALA B N 1
ATOM 3263 C CA . ALA B 1 73 ? 20.094 -17.297 -13.5 1 97.88 73 ALA B CA 1
ATOM 3264 C C . ALA B 1 73 ? 18.953 -16.594 -12.781 1 97.88 73 ALA B C 1
ATOM 3266 O O . ALA B 1 73 ? 18.062 -16.016 -13.422 1 97.88 73 ALA B O 1
ATOM 3267 N N . GLN B 1 74 ? 18.953 -16.625 -11.484 1 98.69 74 GLN B N 1
ATOM 3268 C CA . GLN B 1 74 ? 17.938 -15.945 -10.695 1 98.69 74 GLN B CA 1
ATOM 3269 C C . GLN B 1 74 ? 17.969 -14.438 -10.93 1 98.69 74 GLN B C 1
ATOM 3271 O O . GLN B 1 74 ? 16.922 -13.797 -11.023 1 98.69 74 GLN B O 1
ATOM 3276 N N . TRP B 1 75 ? 19.141 -13.922 -10.977 1 98.62 75 TR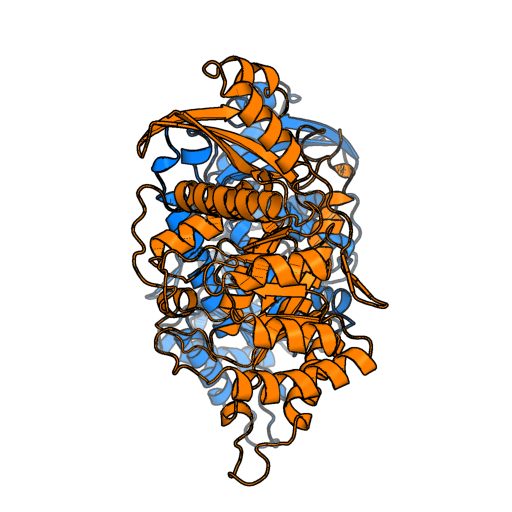P B N 1
ATOM 3277 C CA . TRP B 1 75 ? 19.312 -12.492 -11.227 1 98.62 75 TRP B CA 1
ATOM 3278 C C . TRP B 1 75 ? 18.703 -12.094 -12.562 1 98.62 75 TRP B C 1
ATOM 3280 O O . TRP B 1 75 ? 17.969 -11.094 -12.641 1 98.62 75 TRP B O 1
ATOM 3290 N N . ASP B 1 76 ? 18.969 -12.891 -13.578 1 98.62 76 ASP B N 1
ATOM 3291 C CA . ASP B 1 76 ? 18.359 -12.656 -14.883 1 98.62 76 ASP B CA 1
ATOM 3292 C C . ASP B 1 76 ? 16.844 -12.773 -14.82 1 98.62 76 ASP B C 1
ATOM 3294 O O . ASP B 1 76 ? 16.125 -11.984 -15.438 1 98.62 76 ASP B O 1
ATOM 3298 N N . ASN B 1 77 ? 16.391 -13.703 -14.055 1 98.81 77 ASN B N 1
ATOM 3299 C CA . ASN B 1 77 ? 14.961 -13.922 -13.891 1 98.81 77 ASN B CA 1
ATOM 3300 C C . ASN B 1 77 ? 14.289 -12.727 -13.227 1 98.81 77 ASN B C 1
ATOM 3302 O O . ASN B 1 77 ? 13.195 -12.32 -13.625 1 98.81 77 ASN B O 1
ATOM 3306 N N . LEU B 1 78 ? 14.945 -12.164 -12.203 1 98.75 78 LEU B N 1
ATOM 3307 C CA . LEU B 1 78 ? 14.383 -11.016 -11.5 1 98.75 78 LEU B CA 1
ATOM 3308 C C . LEU B 1 78 ? 14.078 -9.883 -12.477 1 98.75 78 LEU B C 1
ATOM 3310 O O . LEU B 1 78 ? 13.117 -9.133 -12.289 1 98.75 78 LEU B O 1
ATOM 3314 N N . ARG B 1 79 ? 14.797 -9.805 -13.57 1 97.94 79 ARG B N 1
ATOM 3315 C CA . ARG B 1 79 ? 14.719 -8.672 -14.492 1 97.94 79 ARG B CA 1
ATOM 3316 C C . ARG B 1 79 ? 13.969 -9.047 -15.766 1 97.94 79 ARG B C 1
ATOM 3318 O O . ARG B 1 79 ? 13.812 -8.219 -16.656 1 97.94 79 ARG B O 1
ATOM 3325 N N . ARG B 1 80 ? 13.5 -10.203 -15.859 1 98.25 80 ARG B N 1
ATOM 3326 C CA . ARG B 1 80 ? 12.93 -10.727 -17.094 1 98.25 80 ARG B CA 1
ATOM 3327 C C . ARG B 1 80 ? 11.648 -9.984 -17.469 1 98.25 80 ARG B C 1
ATOM 3329 O O . ARG B 1 80 ? 10.734 -9.859 -16.641 1 98.25 80 ARG B O 1
ATOM 3336 N N . VAL B 1 81 ? 11.594 -9.516 -18.688 1 98 81 VAL B N 1
ATOM 3337 C CA . VAL B 1 81 ? 10.375 -8.938 -19.234 1 98 81 VAL B CA 1
ATOM 3338 C C . VAL B 1 81 ? 9.461 -10.055 -19.75 1 98 81 VAL B C 1
ATOM 3340 O O . VAL B 1 81 ? 9.898 -10.938 -20.484 1 98 81 VAL B O 1
ATOM 3343 N N . HIS B 1 82 ? 8.242 -10.031 -19.344 1 98.38 82 HIS B N 1
ATOM 3344 C CA . HIS B 1 82 ? 7.297 -11.055 -19.75 1 98.38 82 HIS B CA 1
ATOM 3345 C C . HIS B 1 82 ? 6.441 -10.57 -20.922 1 98.38 82 HIS B C 1
ATOM 3347 O O . HIS B 1 82 ? 5.926 -9.453 -20.906 1 98.38 82 HIS B O 1
ATOM 3353 N N . GLN B 1 83 ? 6.316 -11.398 -21.875 1 96.88 83 GLN B N 1
ATOM 3354 C CA . GLN B 1 83 ? 5.457 -11.078 -23.016 1 96.88 83 GLN B CA 1
ATOM 3355 C C . GLN B 1 83 ? 3.984 -11.125 -22.609 1 96.88 83 GLN B C 1
ATOM 3357 O O . GLN B 1 83 ? 3.596 -11.898 -21.734 1 96.88 83 GLN B O 1
ATOM 3362 N N . PRO B 1 84 ? 3.189 -10.258 -23.281 1 97.75 84 PRO B N 1
ATOM 3363 C CA . PRO B 1 84 ? 1.753 -10.32 -23 1 97.75 84 PRO B CA 1
ATOM 3364 C C . PRO B 1 84 ? 1.154 -11.695 -23.312 1 97.75 84 PRO B C 1
ATOM 3366 O O . PRO B 1 84 ? 1.706 -12.438 -24.125 1 97.75 84 PRO B O 1
ATOM 3369 N N . ILE B 1 85 ? 0.099 -12.008 -22.672 1 97.81 85 ILE B N 1
ATOM 3370 C CA . ILE B 1 85 ? -0.635 -13.242 -22.922 1 97.81 85 ILE B CA 1
ATOM 3371 C C . ILE B 1 85 ? -1.795 -12.961 -23.875 1 97.81 85 ILE B C 1
ATOM 3373 O O . ILE B 1 85 ? -2.648 -12.117 -23.594 1 97.81 85 ILE B O 1
ATOM 3377 N N . GLY B 1 86 ? -1.772 -13.68 -24.984 1 97.06 86 GLY B N 1
ATOM 3378 C CA . GLY B 1 86 ? -2.891 -13.57 -25.906 1 97.06 86 GLY B CA 1
ATOM 3379 C C . GLY B 1 86 ? -4.105 -14.367 -25.469 1 97.06 86 GLY B C 1
ATOM 3380 O O . GLY B 1 86 ? -3.994 -15.547 -25.141 1 97.06 86 GLY B O 1
ATOM 3381 N N . CYS B 1 87 ? -5.25 -13.719 -25.359 1 96.81 87 CYS B N 1
ATOM 3382 C CA . CYS B 1 87 ? -6.539 -14.32 -25.047 1 96.81 87 CYS B CA 1
ATOM 3383 C C . CYS B 1 87 ? -7.586 -13.961 -26.094 1 96.81 87 CYS B C 1
ATOM 3385 O O . CYS B 1 87 ? -8.422 -13.086 -25.859 1 96.81 87 CYS B O 1
ATOM 3387 N N . GLY B 1 88 ? -7.566 -14.727 -27.219 1 93.06 88 GLY B N 1
ATOM 3388 C CA . GLY B 1 88 ? -8.422 -14.344 -28.328 1 93.06 88 GLY B CA 1
ATOM 3389 C C . GLY B 1 88 ? -8.094 -12.977 -28.891 1 93.06 88 GLY B C 1
ATOM 3390 O O . GLY B 1 88 ? -6.957 -12.727 -29.297 1 93.06 88 GLY B O 1
ATOM 3391 N N . GLN B 1 89 ? -9.047 -12.125 -28.781 1 90.81 89 GLN B N 1
ATOM 3392 C CA . GLN B 1 89 ? -8.859 -10.781 -29.312 1 90.81 89 GLN B CA 1
ATOM 3393 C C . GLN B 1 89 ? -8.25 -9.852 -28.266 1 90.81 89 GLN B C 1
ATOM 3395 O O . GLN B 1 89 ? -7.91 -8.711 -28.562 1 90.81 89 GLN B O 1
ATOM 3400 N N . ARG B 1 90 ? -8.086 -10.375 -27.109 1 94.31 90 ARG B N 1
ATOM 3401 C CA . ARG B 1 90 ? -7.551 -9.57 -26.016 1 94.31 90 ARG B CA 1
ATOM 3402 C C . ARG B 1 90 ? -6.098 -9.93 -25.734 1 94.31 90 ARG B C 1
ATOM 3404 O O . ARG B 1 90 ? -5.688 -11.078 -25.922 1 94.31 90 ARG B O 1
ATOM 3411 N N . MET B 1 91 ? -5.352 -8.953 -25.375 1 96.62 91 MET B N 1
ATOM 3412 C CA . MET B 1 91 ? -3.973 -9.133 -24.938 1 96.62 91 MET B CA 1
ATOM 3413 C C . MET B 1 91 ? -3.805 -8.695 -23.484 1 96.62 91 MET B C 1
ATOM 3415 O O . MET B 1 91 ? -4.137 -7.566 -23.125 1 96.62 91 MET B O 1
ATOM 3419 N N . LEU B 1 92 ? -3.418 -9.617 -22.688 1 97.62 92 LEU B N 1
ATOM 3420 C CA . LEU B 1 92 ? -3.129 -9.289 -21.281 1 97.62 92 LEU B CA 1
ATOM 3421 C C . LEU B 1 92 ? -1.688 -8.812 -21.125 1 97.62 92 LEU B C 1
ATOM 3423 O O . LEU B 1 92 ? -0.751 -9.609 -21.266 1 97.62 92 LEU B O 1
ATOM 3427 N N . ARG B 1 93 ? -1.506 -7.535 -20.828 1 97.56 93 ARG B N 1
ATOM 3428 C CA . ARG B 1 93 ? -0.174 -6.977 -20.625 1 97.56 93 ARG B CA 1
ATOM 3429 C C . ARG B 1 93 ? 0.373 -7.367 -19.25 1 97.56 93 ARG B C 1
ATOM 3431 O O . ARG B 1 93 ? -0.351 -7.328 -18.266 1 97.56 93 ARG B O 1
ATOM 3438 N N . LEU B 1 94 ? 1.609 -7.777 -19.266 1 98.12 94 LEU B N 1
ATOM 3439 C CA . LEU B 1 94 ? 2.184 -8.242 -18.016 1 98.12 94 LEU B CA 1
ATOM 3440 C C . LEU B 1 94 ? 3.217 -7.254 -17.484 1 98.12 94 LEU B C 1
ATOM 3442 O O . LEU B 1 94 ? 3.885 -7.516 -16.484 1 98.12 94 LEU B O 1
ATOM 3446 N N . ASP B 1 95 ? 3.408 -6.078 -18.141 1 97.75 95 ASP B N 1
ATOM 3447 C CA . ASP B 1 95 ? 4.32 -5.035 -17.672 1 97.75 95 ASP B CA 1
ATOM 3448 C C . ASP B 1 95 ? 3.635 -4.117 -16.656 1 97.75 95 ASP B C 1
ATOM 3450 O O . ASP B 1 95 ? 4.195 -3.096 -16.266 1 97.75 95 ASP B O 1
ATOM 3454 N N . GLN B 1 96 ? 2.416 -4.426 -16.328 1 97.38 96 GLN B N 1
ATOM 3455 C CA . GLN B 1 96 ? 1.616 -3.768 -15.305 1 97.38 96 GLN B CA 1
ATOM 3456 C C . GLN B 1 96 ? 0.614 -4.738 -14.688 1 97.38 96 GLN B C 1
ATOM 3458 O O . GLN B 1 96 ? 0.229 -5.727 -15.312 1 97.38 96 GLN B O 1
ATOM 3463 N N . PRO B 1 97 ? 0.185 -4.48 -13.469 1 98.38 97 PRO B N 1
ATOM 3464 C CA . PRO B 1 97 ? -0.712 -5.434 -12.812 1 98.38 97 PRO B CA 1
ATOM 3465 C C . PRO B 1 97 ? -2.092 -5.492 -13.461 1 98.38 97 PRO B C 1
ATOM 3467 O O . PRO B 1 97 ? -2.621 -4.461 -13.891 1 98.38 97 PRO B O 1
ATOM 3470 N N . GLN B 1 98 ? -2.625 -6.668 -13.539 1 98.69 98 GLN B N 1
ATOM 3471 C CA . GLN B 1 98 ? -3.963 -6.926 -14.055 1 98.69 98 GLN B CA 1
ATOM 3472 C C . GLN B 1 98 ? -4.883 -7.473 -12.969 1 98.69 98 GLN B C 1
ATOM 3474 O O . GLN B 1 98 ? -4.441 -8.227 -12.094 1 98.69 98 GLN B O 1
ATOM 3479 N N . VAL B 1 99 ? -6.156 -7.082 -13.039 1 98.88 99 VAL B N 1
ATOM 3480 C CA . VAL B 1 99 ? -7.152 -7.586 -12.094 1 98.88 99 VAL B CA 1
ATOM 3481 C C . VAL B 1 99 ? -7.906 -8.758 -12.719 1 98.88 99 VAL B C 1
ATOM 3483 O O . VAL B 1 99 ? -8.492 -8.625 -13.797 1 98.88 99 VAL B O 1
ATOM 3486 N N . MET B 1 100 ? -7.793 -9.891 -12.078 1 98.88 100 MET B N 1
ATOM 3487 C CA . MET B 1 100 ? -8.547 -11.094 -12.422 1 98.88 100 MET B CA 1
ATOM 3488 C C . MET B 1 100 ? -9.773 -11.242 -11.531 1 98.88 100 MET B C 1
ATOM 3490 O O . MET B 1 100 ? -9.648 -11.422 -10.312 1 98.88 100 MET B O 1
ATOM 3494 N N . GLY B 1 101 ? -10.953 -11.164 -12.156 1 98.81 101 GLY B N 1
ATOM 3495 C CA . GLY B 1 101 ? -12.18 -11.281 -11.391 1 98.81 101 GLY B CA 1
ATOM 3496 C C . GLY B 1 101 ? -12.617 -12.719 -11.172 1 98.81 101 GLY B C 1
ATOM 3497 O O . GLY B 1 101 ? -12.648 -13.516 -12.109 1 98.81 101 GLY B O 1
ATOM 3498 N N . ILE B 1 102 ? -12.93 -13.039 -9.961 1 98.19 102 ILE B N 1
ATOM 3499 C CA . ILE B 1 102 ? -13.367 -14.383 -9.594 1 98.19 102 ILE B CA 1
ATOM 3500 C C . ILE B 1 102 ? -14.852 -14.539 -9.891 1 98.19 102 ILE B C 1
ATOM 3502 O O . ILE B 1 102 ? -15.672 -13.742 -9.43 1 98.19 102 ILE B O 1
ATOM 3506 N N . LEU B 1 103 ? -15.234 -15.516 -10.633 1 96.62 103 LEU B N 1
ATOM 3507 C CA . LEU B 1 103 ? -16.625 -15.875 -10.883 1 96.62 103 LEU B CA 1
ATOM 3508 C C . LEU B 1 103 ? -16.906 -17.312 -10.445 1 96.62 103 LEU B C 1
ATOM 3510 O O . LEU B 1 103 ? -16.484 -18.25 -11.109 1 96.62 103 LEU B O 1
ATOM 3514 N N . ASN B 1 104 ? -17.562 -17.422 -9.352 1 91 104 ASN B N 1
ATOM 3515 C CA . ASN B 1 104 ? -18.016 -18.734 -8.891 1 91 104 ASN B CA 1
ATOM 3516 C C . ASN B 1 104 ? -19.375 -19.094 -9.461 1 91 104 ASN B C 1
ATOM 3518 O O . ASN B 1 104 ? -20.359 -18.391 -9.219 1 91 104 ASN B O 1
ATOM 3522 N N . VAL B 1 105 ? -19.422 -20.172 -10.195 1 89.5 105 VAL B N 1
ATOM 3523 C CA . VAL B 1 105 ? -20.672 -20.656 -10.766 1 89.5 105 VAL B CA 1
ATOM 3524 C C . VAL B 1 105 ? -21.203 -21.812 -9.938 1 89.5 105 VAL B C 1
ATOM 3526 O O . VAL B 1 105 ? -20.938 -22.984 -10.242 1 89.5 105 VAL B O 1
ATOM 3529 N N . THR B 1 106 ? -21.75 -21.547 -8.773 1 75.5 106 THR B N 1
ATOM 3530 C CA . THR B 1 106 ? -22.281 -22.562 -7.875 1 75.5 106 THR B CA 1
ATOM 3531 C C . THR B 1 106 ? -23.797 -22.406 -7.723 1 75.5 106 THR B C 1
ATOM 3533 O O . THR B 1 106 ? -24.359 -21.359 -8.031 1 75.5 106 THR B O 1
ATOM 3536 N N . PRO B 1 107 ? -24.469 -23.609 -7.461 1 63.19 107 PRO B N 1
ATOM 3537 C CA . PRO B 1 107 ? -25.938 -23.547 -7.336 1 63.19 107 PRO B CA 1
ATOM 3538 C C . PRO B 1 107 ? -26.391 -22.484 -6.332 1 63.19 107 PRO B C 1
ATOM 3540 O O . PRO B 1 107 ? -27.422 -21.844 -6.539 1 63.19 107 PRO B O 1
ATOM 3543 N N . ASP B 1 108 ? -25.781 -22.422 -5.176 1 53.53 108 ASP B N 1
ATOM 3544 C CA . ASP B 1 108 ? -26.281 -21.5 -4.145 1 53.53 108 ASP B CA 1
ATOM 3545 C C . ASP B 1 108 ? -26.141 -20.047 -4.586 1 53.53 108 ASP B C 1
ATOM 3547 O O . ASP B 1 108 ? -26.719 -19.156 -3.973 1 53.53 108 ASP B O 1
ATOM 3551 N N . SER B 1 109 ? -25.203 -19.859 -5.32 1 50.16 109 SER B N 1
ATOM 3552 C CA . SER B 1 109 ? -25 -18.484 -5.738 1 50.16 109 SER B CA 1
ATOM 3553 C C . SER B 1 109 ? -26.234 -17.938 -6.445 1 50.16 109 SER B C 1
ATOM 3555 O O . SER B 1 109 ? -26.422 -16.719 -6.516 1 50.16 109 SER B O 1
ATOM 3557 N N . PHE B 1 110 ? -27.078 -18.938 -6.93 1 44.69 110 PHE B N 1
ATOM 3558 C CA . PHE B 1 110 ? -28.188 -18.516 -7.789 1 44.69 110 PHE B CA 1
ATOM 3559 C C . PHE B 1 110 ? -29.531 -18.891 -7.172 1 44.69 110 PHE B C 1
ATOM 3561 O O . PHE B 1 110 ? -30.562 -18.766 -7.82 1 44.69 110 PHE B O 1
ATOM 3568 N N . SER B 1 111 ? -29.344 -19.531 -5.953 1 37.72 111 SER B N 1
ATOM 3569 C CA . SER B 1 111 ? -30.625 -20.094 -5.543 1 37.72 111 SER B CA 1
ATOM 3570 C C . SER B 1 111 ? -31.594 -19.016 -5.062 1 37.72 111 SER B C 1
ATOM 3572 O O . SER B 1 111 ? -31.812 -18.875 -3.861 1 37.72 111 SER B O 1
ATOM 3574 N N . ASP B 1 112 ? -31.375 -17.891 -5.309 1 34.59 112 ASP B N 1
ATOM 3575 C CA . ASP B 1 112 ? -32.656 -17.234 -5.012 1 34.59 112 ASP B CA 1
ATOM 3576 C C . ASP B 1 112 ? -33.812 -17.953 -5.703 1 34.59 112 ASP B C 1
ATOM 3578 O O . ASP B 1 112 ? -33.938 -17.891 -6.926 1 34.59 112 ASP B O 1
ATOM 3582 N N . GLY B 1 113 ? -34.75 -18.844 -4.707 1 36.53 113 GLY B N 1
ATOM 3583 C CA . GLY B 1 113 ? -36.062 -19.5 -4.715 1 36.53 113 GLY B CA 1
ATOM 3584 C C . GLY B 1 113 ? -36.125 -20.719 -5.605 1 36.53 113 GLY B C 1
ATOM 3585 O O . GLY B 1 113 ? -37.188 -21.125 -6.051 1 36.53 113 GLY B O 1
ATOM 3586 N N . GLY B 1 114 ? -35.25 -21.812 -5.594 1 35.66 114 GLY B N 1
ATOM 3587 C CA . GLY B 1 114 ? -35.25 -23.125 -6.246 1 35.66 114 GLY B CA 1
ATOM 3588 C C . GLY B 1 114 ? -35.312 -23.031 -7.762 1 35.66 114 GLY B C 1
ATOM 3589 O O . GLY B 1 114 ? -35.219 -24.047 -8.453 1 35.66 114 GLY B O 1
ATOM 3590 N N . LYS B 1 115 ? -36.312 -22.281 -8.352 1 37.09 115 LYS B N 1
ATOM 3591 C CA . LYS B 1 115 ? -36.812 -22.406 -9.711 1 37.09 115 LYS B CA 1
ATOM 3592 C C . LYS B 1 115 ? -35.719 -22.078 -10.734 1 37.09 115 LYS B C 1
ATOM 3594 O O . LYS B 1 115 ? -35.906 -22.328 -11.93 1 37.09 115 LYS B O 1
ATOM 3599 N N . PHE B 1 116 ? -34.906 -21.078 -10.633 1 35.84 116 PHE B N 1
ATOM 3600 C CA . PHE B 1 116 ? -34.062 -20.703 -11.781 1 35.84 116 PHE B CA 1
ATOM 3601 C C . PHE B 1 116 ? -32.625 -21.062 -11.547 1 35.84 116 PHE B C 1
ATOM 3603 O O . PHE B 1 116 ? -31.75 -20.188 -11.445 1 35.84 116 PHE B O 1
ATOM 3610 N N . LEU B 1 117 ? -32.156 -22.109 -10.938 1 42.72 117 LEU B N 1
ATOM 3611 C CA . LEU B 1 117 ? -30.828 -22.703 -10.812 1 42.72 117 LEU B CA 1
ATOM 3612 C C . LEU B 1 117 ? -30.062 -22.578 -12.117 1 42.72 117 LEU B C 1
ATOM 3614 O O . LEU B 1 117 ? -28.828 -22.609 -12.125 1 42.72 117 LEU B O 1
ATOM 3618 N N . ASP B 1 118 ? -30.688 -22.859 -13.305 1 44.81 118 ASP B N 1
ATOM 3619 C CA . ASP B 1 118 ? -30.078 -23.078 -14.617 1 44.81 118 ASP B CA 1
ATOM 3620 C C . ASP B 1 118 ? -29.766 -21.75 -15.305 1 44.81 118 ASP B C 1
ATOM 3622 O O . ASP B 1 118 ? -29.703 -21.688 -16.531 1 44.81 118 ASP B O 1
ATOM 3626 N N . ARG B 1 119 ? -30.031 -20.656 -14.664 1 56.47 119 ARG B N 1
ATOM 3627 C CA . ARG B 1 119 ? -29.891 -19.547 -15.602 1 56.47 119 ARG B CA 1
ATOM 3628 C C . ARG B 1 119 ? -28.516 -18.922 -15.492 1 56.47 119 ARG B C 1
ATOM 3630 O O . ARG B 1 119 ? -28.234 -18.172 -14.547 1 56.47 119 ARG B O 1
ATOM 3637 N N . PRO B 1 120 ? -27.469 -19.391 -16.297 1 79.44 120 PRO B N 1
ATOM 3638 C CA . PRO B 1 120 ? -26.172 -18.75 -16.531 1 79.44 120 PRO B CA 1
ATOM 3639 C C . PRO B 1 120 ? -26.266 -17.219 -16.562 1 79.44 120 PRO B C 1
ATOM 3641 O O . PRO B 1 120 ? -25.266 -16.531 -16.438 1 79.44 120 PRO B O 1
ATOM 3644 N N . GLU B 1 121 ? -27.453 -16.781 -16.469 1 84.38 121 GLU B N 1
ATOM 3645 C CA . GLU B 1 121 ? -27.641 -15.352 -16.719 1 84.38 121 GLU B CA 1
ATOM 3646 C C . GLU B 1 121 ? -27.109 -14.508 -15.57 1 84.38 121 GLU B C 1
ATOM 3648 O O . GLU B 1 121 ? -26.484 -13.469 -15.797 1 84.38 121 GLU B O 1
ATOM 3653 N N . THR B 1 122 ? -27.344 -14.922 -14.391 1 87.38 122 THR B N 1
ATOM 3654 C CA . THR B 1 122 ? -26.859 -14.164 -13.242 1 87.38 122 THR B CA 1
ATOM 3655 C C . THR B 1 122 ? -25.328 -14.141 -13.219 1 87.38 122 THR B C 1
ATOM 3657 O O . THR B 1 122 ? -24.734 -13.102 -12.953 1 87.38 122 THR B O 1
ATOM 3660 N N . ALA B 1 123 ? -24.781 -15.305 -13.406 1 91.44 123 ALA B N 1
ATOM 3661 C CA . ALA B 1 123 ? -23.328 -15.383 -13.484 1 91.44 123 ALA B CA 1
ATOM 3662 C C . ALA B 1 123 ? -22.797 -14.469 -14.57 1 91.44 123 ALA B C 1
ATOM 3664 O O . ALA B 1 123 ? -21.797 -13.773 -14.375 1 91.44 123 ALA B O 1
ATOM 3665 N N . LEU B 1 124 ? -23.484 -14.492 -15.688 1 94.56 124 LEU B N 1
ATOM 3666 C CA . LEU B 1 124 ? -23.047 -13.664 -16.812 1 94.56 124 LEU B CA 1
ATOM 3667 C C . LEU B 1 124 ? -23.172 -12.188 -16.484 1 94.56 124 LEU B C 1
ATOM 3669 O O . LEU B 1 124 ? -22.297 -11.391 -16.828 1 94.56 124 LEU B O 1
ATOM 3673 N N . GLU B 1 125 ? -24.25 -11.844 -15.828 1 94.38 125 GLU B N 1
ATOM 3674 C CA . GLU B 1 125 ? -24.422 -10.453 -15.406 1 94.38 125 GLU B CA 1
ATOM 3675 C C . GLU B 1 125 ? -23.281 -10.016 -14.484 1 94.38 125 GLU B C 1
ATOM 3677 O O . GLU B 1 125 ? -22.734 -8.922 -14.633 1 94.38 125 GLU B O 1
ATOM 3682 N N . HIS B 1 126 ? -22.984 -10.852 -13.586 1 95.25 126 HIS B N 1
ATOM 3683 C CA . HIS B 1 126 ? -21.875 -10.555 -12.672 1 95.25 126 HIS B CA 1
ATOM 3684 C C . HIS B 1 126 ? -20.562 -10.422 -13.422 1 95.25 126 HIS B C 1
ATOM 3686 O O . HIS B 1 126 ? -19.781 -9.5 -13.156 1 95.25 126 HIS B O 1
ATOM 3692 N N . ALA B 1 127 ? -20.312 -11.32 -14.305 1 97.19 127 ALA B N 1
ATOM 3693 C CA . ALA B 1 127 ? -19.094 -11.281 -15.109 1 97.19 127 ALA B CA 1
ATOM 3694 C C . ALA B 1 127 ? -19.016 -9.984 -15.906 1 97.19 127 ALA B C 1
ATOM 3696 O O . ALA B 1 127 ? -17.969 -9.336 -15.938 1 97.19 127 ALA B O 1
ATOM 3697 N N . HIS B 1 128 ? -20.078 -9.602 -16.531 1 97.12 128 HIS B N 1
ATOM 3698 C CA . HIS B 1 128 ? -20.109 -8.383 -17.328 1 97.12 128 HIS B CA 1
ATOM 3699 C C . HIS B 1 128 ? -19.875 -7.152 -16.453 1 97.12 128 HIS B C 1
ATOM 3701 O O . HIS B 1 128 ? -19.234 -6.195 -16.875 1 97.12 128 HIS B O 1
ATOM 3707 N N . ALA B 1 129 ? -20.438 -7.191 -15.273 1 97.38 129 ALA B N 1
ATOM 3708 C CA . ALA B 1 129 ? -20.203 -6.098 -14.336 1 97.38 129 ALA B CA 1
ATOM 3709 C C . ALA B 1 129 ? -18.734 -5.98 -13.984 1 97.38 129 ALA B C 1
ATOM 3711 O O . ALA B 1 129 ? -18.188 -4.875 -13.906 1 97.38 129 ALA B O 1
ATOM 3712 N N . MET B 1 130 ? -18.078 -7.094 -13.766 1 98.31 130 MET B N 1
ATOM 3713 C CA . MET B 1 130 ? -16.641 -7.09 -13.461 1 98.31 130 MET B CA 1
ATOM 3714 C C . MET B 1 130 ? -15.844 -6.539 -14.641 1 98.31 130 MET B C 1
ATOM 3716 O O . MET B 1 130 ? -14.938 -5.73 -14.453 1 98.31 130 MET B O 1
ATOM 3720 N N . LEU B 1 131 ? -16.203 -7.004 -15.812 1 98 131 LEU B N 1
ATOM 3721 C CA . LEU B 1 131 ? -15.516 -6.523 -17 1 98 131 LEU B CA 1
ATOM 3722 C C . LEU B 1 131 ? -15.719 -5.023 -17.188 1 98 131 LEU B C 1
ATOM 3724 O O . LEU B 1 131 ? -14.766 -4.297 -17.469 1 98 131 LEU B O 1
ATOM 3728 N N . ALA B 1 132 ? -16.938 -4.574 -17 1 97.62 132 ALA B N 1
ATOM 3729 C CA . ALA B 1 132 ? -17.234 -3.15 -17.109 1 97.62 132 ALA B CA 1
ATOM 3730 C C . ALA B 1 132 ? -16.469 -2.346 -16.062 1 97.62 132 ALA B C 1
ATOM 3732 O O . ALA B 1 132 ? -16.078 -1.206 -16.312 1 97.62 132 ALA B O 1
ATOM 3733 N N . ALA B 1 133 ? -16.25 -2.967 -14.93 1 97.81 133 ALA B N 1
ATOM 3734 C CA . ALA B 1 133 ? -15.531 -2.307 -13.844 1 97.81 133 ALA B CA 1
ATOM 3735 C C . ALA B 1 133 ? -14.031 -2.273 -14.125 1 97.81 133 ALA B C 1
ATOM 3737 O O . ALA B 1 133 ? -13.281 -1.56 -13.445 1 97.81 133 ALA B O 1
ATOM 3738 N N . GLY B 1 134 ? -13.539 -3.105 -15.055 1 97.94 134 GLY B N 1
ATOM 3739 C CA . GLY B 1 134 ? -12.141 -2.986 -15.43 1 97.94 134 GLY B CA 1
ATOM 3740 C C . GLY B 1 134 ? -11.359 -4.277 -15.258 1 97.94 134 GLY B C 1
ATOM 3741 O O . GLY B 1 134 ? -10.133 -4.293 -15.391 1 97.94 134 GLY B O 1
ATOM 3742 N N . ALA B 1 135 ? -12.047 -5.395 -14.953 1 98.56 135 ALA B N 1
ATOM 3743 C CA . ALA B 1 135 ? -11.344 -6.672 -14.914 1 98.56 135 ALA B CA 1
ATOM 3744 C C . ALA B 1 135 ? -10.695 -6.984 -16.25 1 98.56 135 ALA B C 1
ATOM 3746 O O . ALA B 1 135 ? -11.32 -6.809 -17.312 1 98.56 135 ALA B O 1
ATOM 3747 N N . ALA B 1 136 ? -9.445 -7.434 -16.172 1 98.44 136 ALA B N 1
ATOM 3748 C CA . ALA B 1 136 ? -8.734 -7.793 -17.406 1 98.44 136 ALA B CA 1
ATOM 3749 C C . ALA B 1 136 ? -9.125 -9.188 -17.875 1 98.44 136 ALA B C 1
ATOM 3751 O O . ALA B 1 136 ? -9.039 -9.492 -19.062 1 98.44 136 ALA B O 1
ATOM 3752 N N . LEU B 1 137 ? -9.516 -10.016 -16.984 1 98.25 137 LEU B N 1
ATOM 3753 C CA . LEU B 1 137 ? -9.938 -11.383 -17.266 1 98.25 137 LEU B CA 1
ATOM 3754 C C . LEU B 1 137 ? -10.859 -11.906 -16.172 1 98.25 137 LEU B C 1
ATOM 3756 O O . LEU B 1 137 ? -10.898 -11.352 -15.062 1 98.25 137 LEU B O 1
ATOM 3760 N N . ILE B 1 138 ? -11.656 -12.906 -16.516 1 98.5 138 ILE B N 1
ATOM 3761 C CA . ILE B 1 138 ? -12.578 -13.555 -15.586 1 98.5 138 ILE B CA 1
ATOM 3762 C C . ILE B 1 138 ? -12.117 -14.984 -15.305 1 98.5 138 ILE B C 1
ATOM 3764 O O . ILE B 1 138 ? -11.852 -15.75 -16.234 1 98.5 138 ILE B O 1
ATOM 3768 N N . ASP B 1 139 ? -11.961 -15.289 -14.07 1 98.56 139 ASP B N 1
ATOM 3769 C CA . ASP B 1 139 ? -11.617 -16.641 -13.625 1 98.56 139 ASP B CA 1
ATOM 3770 C C . ASP B 1 139 ? -12.867 -17.422 -13.227 1 98.56 139 ASP B C 1
ATOM 3772 O O . ASP B 1 139 ? -13.422 -17.203 -12.148 1 98.56 139 ASP B O 1
ATOM 3776 N N . VAL B 1 140 ? -13.219 -18.375 -14.008 1 97.69 140 VAL B N 1
ATOM 3777 C CA . VAL B 1 140 ? -14.469 -19.094 -13.844 1 97.69 140 VAL B CA 1
ATOM 3778 C C . VAL B 1 140 ? -14.211 -20.406 -13.094 1 97.69 140 VAL B C 1
ATOM 3780 O O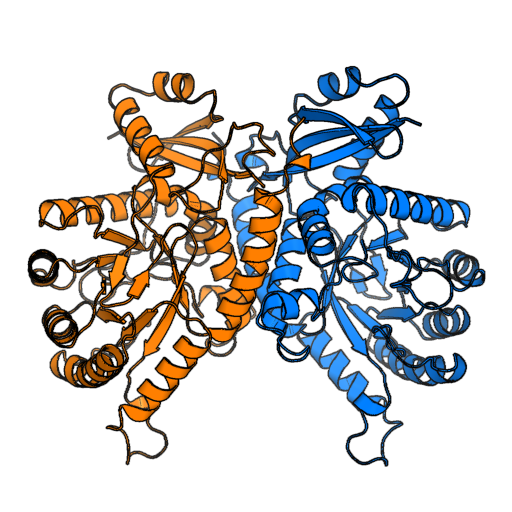 . VAL B 1 140 ? -13.336 -21.188 -13.469 1 97.69 140 VAL B O 1
ATOM 3783 N N . GLY B 1 141 ? -14.883 -20.562 -12.031 1 94.44 141 GLY B N 1
ATOM 3784 C CA . GLY B 1 141 ? -14.797 -21.797 -11.25 1 94.44 141 GLY B CA 1
ATOM 3785 C C . GLY B 1 141 ? -16.156 -22.406 -10.961 1 94.44 141 GLY B C 1
ATOM 3786 O O . GLY B 1 141 ? -17.125 -21.688 -10.703 1 94.44 141 GLY B O 1
ATOM 3787 N N . GLY B 1 142 ? -16.234 -23.672 -11.008 1 87.12 142 GLY B N 1
ATOM 3788 C CA . GLY B 1 142 ? -17.484 -24.375 -10.742 1 87.12 142 GLY B CA 1
ATOM 3789 C C . GLY B 1 142 ? -17.469 -25.141 -9.43 1 87.12 142 GLY B C 1
ATOM 3790 O O . GLY B 1 142 ? -18.453 -25.766 -9.055 1 87.12 142 GLY B O 1
ATOM 3791 N N . GLU B 1 143 ? -16.297 -25.109 -8.844 1 79 143 GLU B N 1
ATOM 3792 C CA . GLU B 1 143 ? -16.094 -25.781 -7.566 1 79 143 GLU B CA 1
ATOM 3793 C C . GLU B 1 143 ? -15.445 -24.859 -6.543 1 79 143 GLU B C 1
ATOM 3795 O O . GLU B 1 143 ? -14.641 -24 -6.902 1 79 143 GLU B O 1
ATOM 3800 N N . SER B 1 144 ? -16 -25.031 -5.238 1 69.44 144 SER B N 1
ATOM 3801 C CA . SER B 1 144 ? -15.328 -24.281 -4.172 1 69.44 144 SER B CA 1
ATOM 3802 C C . SER B 1 144 ? -14.148 -25.062 -3.617 1 69.44 144 SER B C 1
ATOM 3804 O O . SER B 1 144 ? -14.234 -26.281 -3.414 1 69.44 144 SER B O 1
ATOM 3806 N N . THR B 1 145 ? -13.016 -24.438 -3.496 1 60.91 145 THR B N 1
ATOM 3807 C CA . THR B 1 145 ? -11.836 -25.078 -2.922 1 60.91 145 THR B CA 1
ATOM 3808 C C . THR B 1 145 ? -11.625 -24.625 -1.481 1 60.91 145 THR B C 1
ATOM 3810 O O . THR B 1 145 ? -10.547 -24.812 -0.917 1 60.91 145 THR B O 1
ATOM 3813 N N . ARG B 1 146 ? -12.625 -24.031 -0.901 1 63.88 146 ARG B N 1
ATOM 3814 C CA . ARG B 1 146 ? -12.562 -23.656 0.505 1 63.88 146 ARG B CA 1
ATOM 3815 C C . ARG B 1 146 ? -12.383 -24.875 1.397 1 63.88 146 ARG B C 1
ATOM 3817 O O . ARG B 1 146 ? -12.789 -25.984 1.031 1 63.88 146 ARG B O 1
ATOM 3824 N N . PRO B 1 147 ? -11.688 -24.547 2.48 1 63.03 147 PRO B N 1
ATOM 3825 C CA . PRO B 1 147 ? -11.57 -25.688 3.393 1 63.03 147 PRO B CA 1
ATOM 3826 C C . PRO B 1 147 ? -12.914 -26.328 3.699 1 63.03 147 PRO B C 1
ATOM 3828 O O . PRO B 1 147 ? -13.875 -25.641 4.055 1 63.03 147 PRO B O 1
ATOM 3831 N N . GLY B 1 148 ? -12.984 -27.531 3.541 1 62.72 148 GLY B N 1
ATOM 3832 C CA . GLY B 1 148 ? -14.18 -28.281 3.883 1 62.72 148 GLY B CA 1
ATOM 3833 C C . GLY B 1 148 ? -15.227 -28.281 2.785 1 62.72 148 GLY B C 1
ATOM 3834 O O . GLY B 1 148 ? -16.328 -28.781 2.973 1 62.72 148 GLY B O 1
ATOM 3835 N N . ALA B 1 149 ? -14.906 -27.703 1.64 1 62.94 149 ALA B N 1
ATOM 3836 C CA . ALA B 1 149 ? -15.883 -27.656 0.552 1 62.94 149 ALA B CA 1
ATOM 3837 C C . ALA B 1 149 ? -16.188 -29.047 0.015 1 62.94 149 ALA B C 1
ATOM 3839 O O . ALA B 1 149 ? -15.281 -29.891 -0.095 1 62.94 149 ALA B O 1
ATOM 3840 N N . ALA B 1 150 ? -17.594 -29.312 -0.228 1 57.38 150 ALA B N 1
ATOM 3841 C CA . ALA B 1 150 ? -18.031 -30.594 -0.765 1 57.38 150 ALA B CA 1
ATOM 3842 C C . ALA B 1 150 ? -17.562 -30.781 -2.203 1 57.38 150 ALA B C 1
ATOM 3844 O O . ALA B 1 150 ? -17.562 -29.828 -2.99 1 57.38 150 ALA B O 1
ATOM 3845 N N . ALA B 1 151 ? -17.094 -32.062 -2.486 1 64.12 151 ALA B N 1
ATOM 3846 C CA . ALA B 1 151 ? -16.641 -32.375 -3.834 1 64.12 151 ALA B CA 1
ATOM 3847 C C . ALA B 1 151 ? -17.812 -32.406 -4.812 1 64.12 151 ALA B C 1
ATOM 3849 O O . ALA B 1 151 ? -18.938 -32.812 -4.453 1 64.12 151 ALA B O 1
ATOM 3850 N N . VAL B 1 152 ? -17.703 -31.844 -5.977 1 71.81 152 VAL B N 1
ATOM 3851 C CA . VAL B 1 152 ? -18.656 -31.859 -7.082 1 71.81 152 VAL B CA 1
ATOM 3852 C C . VAL B 1 152 ? -18.172 -32.812 -8.164 1 71.81 152 VAL B C 1
ATOM 3854 O O . VAL B 1 152 ? -16.969 -32.906 -8.445 1 71.81 152 VAL B O 1
ATOM 3857 N N . TRP B 1 153 ? -19.109 -33.594 -8.609 1 73.31 153 TRP B N 1
ATOM 3858 C CA . TRP B 1 153 ? -18.781 -34.469 -9.719 1 73.31 153 TRP B CA 1
ATOM 3859 C C . TRP B 1 153 ? -18.297 -33.688 -10.93 1 73.31 153 TRP B C 1
ATOM 3861 O O . TRP B 1 153 ? -18.844 -32.625 -11.234 1 73.31 153 TRP B O 1
ATOM 3871 N N . GLU B 1 154 ? -17.297 -34.188 -11.594 1 80.5 154 GLU B N 1
ATOM 3872 C CA . GLU B 1 154 ? -16.641 -33.469 -12.695 1 80.5 154 GLU B CA 1
ATOM 3873 C C . GLU B 1 154 ? -17.656 -33.125 -13.789 1 80.5 154 GLU B C 1
ATOM 3875 O O . GLU B 1 154 ? -17.547 -32.062 -14.406 1 80.5 154 GLU B O 1
ATOM 3880 N N . GLY B 1 155 ? -18.516 -34 -14.086 1 82.62 155 GLY B N 1
ATOM 3881 C CA . GLY B 1 155 ? -19.547 -33.688 -15.078 1 82.62 155 GLY B CA 1
ATOM 3882 C C . GLY B 1 155 ? -20.438 -32.531 -14.68 1 82.62 155 GLY B C 1
ATOM 3883 O O . GLY B 1 155 ? -20.766 -31.688 -15.516 1 82.62 155 GLY B O 1
ATOM 3884 N N . ASP B 1 156 ? -20.734 -32.438 -13.438 1 85 156 ASP B N 1
ATOM 3885 C CA . ASP B 1 156 ? -21.562 -31.359 -12.938 1 85 156 ASP B CA 1
ATOM 3886 C C . ASP B 1 156 ? -20.812 -30.031 -12.984 1 85 156 ASP B C 1
ATOM 3888 O O . ASP B 1 156 ? -21.375 -28.984 -13.32 1 85 156 ASP B O 1
ATOM 3892 N N . GLU B 1 157 ? -19.562 -30.125 -12.648 1 88.56 157 GLU B N 1
ATOM 3893 C CA . GLU B 1 157 ? -18.734 -28.922 -12.719 1 88.56 157 GLU B CA 1
ATOM 3894 C C . GLU B 1 157 ? -18.656 -28.391 -14.148 1 88.56 157 GLU B C 1
ATOM 3896 O O . GLU B 1 157 ? -18.828 -27.203 -14.383 1 88.56 157 GLU B O 1
ATOM 3901 N N . ALA B 1 158 ? -18.422 -29.281 -15.062 1 91.88 158 ALA B N 1
ATOM 3902 C CA . ALA B 1 158 ? -18.328 -28.891 -16.469 1 91.88 158 ALA B CA 1
ATOM 3903 C C . ALA B 1 158 ? -19.656 -28.281 -16.953 1 91.88 158 ALA B C 1
ATOM 3905 O O . ALA B 1 158 ? -19.656 -27.281 -17.656 1 91.88 158 ALA B O 1
ATOM 3906 N N . LYS B 1 159 ? -20.734 -28.875 -16.562 1 89.75 159 LYS B N 1
ATOM 3907 C CA . LYS B 1 159 ? -22.062 -28.391 -16.953 1 89.75 159 LYS B CA 1
ATOM 3908 C C . LYS B 1 159 ? -22.297 -26.969 -16.453 1 89.75 159 LYS B C 1
ATOM 3910 O O . LYS B 1 159 ? -23 -26.188 -17.094 1 89.75 159 LYS B O 1
ATOM 3915 N N . ARG B 1 160 ? -21.703 -26.719 -15.406 1 88.5 160 ARG B N 1
ATOM 3916 C CA . ARG B 1 160 ? -21.891 -25.406 -14.789 1 88.5 160 ARG B CA 1
ATOM 3917 C C . ARG B 1 160 ? -21.047 -24.344 -15.5 1 88.5 160 ARG B C 1
ATOM 3919 O O . ARG B 1 160 ? -21.547 -23.25 -15.805 1 88.5 160 ARG B O 1
ATOM 3926 N N . VAL B 1 161 ? -19.812 -24.656 -15.828 1 94.56 161 VAL B N 1
ATOM 3927 C CA . VAL B 1 161 ? -18.891 -23.609 -16.234 1 94.56 161 VAL B CA 1
ATOM 3928 C C . VAL B 1 161 ? -18.922 -23.453 -17.75 1 94.56 161 VAL B C 1
ATOM 3930 O O . VAL B 1 161 ? -18.719 -22.344 -18.266 1 94.56 161 VAL B O 1
ATOM 3933 N N . VAL B 1 162 ? -19.234 -24.469 -18.5 1 96 162 VAL B N 1
ATOM 3934 C CA . VAL B 1 162 ? -19.062 -24.469 -19.953 1 96 162 VAL B CA 1
ATOM 3935 C C . VAL B 1 162 ? -20 -23.453 -20.578 1 96 162 VAL B C 1
ATOM 3937 O O . VAL B 1 162 ? -19.562 -22.609 -21.375 1 96 162 VAL B O 1
ATOM 3940 N N . PRO B 1 163 ? -21.344 -23.391 -20.234 1 95.12 163 PRO B N 1
ATOM 3941 C CA . PRO B 1 163 ? -22.219 -22.391 -20.844 1 95.12 163 PRO B CA 1
ATOM 3942 C C . PRO B 1 163 ? -21.797 -20.953 -20.562 1 95.12 163 PRO B C 1
ATOM 3944 O O . PRO B 1 163 ? -21.906 -20.078 -21.422 1 95.12 163 PRO B O 1
ATOM 3947 N N . VAL B 1 164 ? -21.312 -20.75 -19.406 1 95.88 164 VAL B N 1
ATOM 3948 C CA . VAL B 1 164 ? -20.859 -19.422 -19.016 1 95.88 164 VAL B CA 1
ATOM 3949 C C . VAL B 1 164 ? -19.609 -19.031 -19.812 1 95.88 164 VAL B C 1
ATOM 3951 O O . VAL B 1 164 ? -19.516 -17.922 -20.328 1 95.88 164 VAL B O 1
ATOM 3954 N N . ILE B 1 165 ? -18.688 -19.953 -19.953 1 97.69 165 ILE B N 1
ATOM 3955 C CA . ILE B 1 165 ? -17.453 -19.719 -20.688 1 97.69 165 ILE B CA 1
ATOM 3956 C C . ILE B 1 165 ? -17.766 -19.453 -22.156 1 97.69 165 ILE B C 1
ATOM 3958 O O . ILE B 1 165 ? -17.203 -18.531 -22.766 1 97.69 165 ILE B O 1
ATOM 3962 N N . GLU B 1 166 ? -18.672 -20.219 -22.734 1 97.38 166 GLU B N 1
ATOM 3963 C CA . GLU B 1 166 ? -19.062 -20 -24.125 1 97.38 166 GLU B CA 1
ATOM 3964 C C . GLU B 1 166 ? -19.609 -18.594 -24.328 1 97.38 166 GLU B C 1
ATOM 3966 O O . GLU B 1 166 ? -19.25 -17.906 -25.297 1 97.38 166 GLU B O 1
ATOM 3971 N N . ALA B 1 167 ? -20.469 -18.234 -23.422 1 96.5 167 ALA B N 1
ATOM 3972 C CA . ALA B 1 167 ? -21.094 -16.922 -23.516 1 96.5 167 ALA B CA 1
ATOM 3973 C C . ALA B 1 167 ? -20.047 -15.812 -23.375 1 96.5 167 ALA B C 1
ATOM 3975 O O . ALA B 1 167 ? -20.062 -14.836 -24.125 1 96.5 167 ALA B O 1
ATOM 3976 N N . LEU B 1 168 ? -19.172 -15.938 -22.453 1 97.12 168 LEU B N 1
ATOM 3977 C CA . LEU B 1 168 ? -18.125 -14.945 -22.234 1 97.12 168 LEU B CA 1
ATOM 3978 C C . LEU B 1 168 ? -17.172 -14.883 -23.422 1 97.12 168 LEU B C 1
ATOM 3980 O O . LEU B 1 168 ? -16.766 -13.797 -23.844 1 97.12 168 LEU B O 1
ATOM 3984 N N . ALA B 1 169 ? -16.844 -16.031 -23.953 1 97.19 169 ALA B N 1
ATOM 3985 C CA . ALA B 1 169 ? -15.969 -16.078 -25.125 1 97.19 169 ALA B CA 1
ATOM 3986 C C . ALA B 1 169 ? -16.609 -15.367 -26.312 1 97.19 169 ALA B C 1
ATOM 3988 O O . ALA B 1 169 ? -15.93 -14.641 -27.047 1 97.19 169 ALA B O 1
ATOM 3989 N N . ALA B 1 170 ? -17.859 -15.602 -26.453 1 95.75 170 ALA B N 1
ATOM 3990 C CA . ALA B 1 170 ? -18.578 -14.961 -27.547 1 95.75 170 ALA B CA 1
ATOM 3991 C C . ALA B 1 170 ? -18.562 -13.438 -27.406 1 95.75 170 ALA B C 1
ATOM 3993 O O . ALA B 1 170 ? -18.594 -12.711 -28.406 1 95.75 170 ALA B O 1
ATOM 3994 N N . SER B 1 171 ? -18.5 -13.023 -26.188 1 94.62 171 SER B N 1
ATOM 3995 C CA . SER B 1 171 ? -18.484 -11.586 -25.922 1 94.62 171 SER B CA 1
ATOM 3996 C C . SER B 1 171 ? -17.078 -11.031 -26.016 1 94.62 171 SER B C 1
ATOM 3998 O O . SER B 1 171 ? -16.859 -9.828 -25.828 1 94.62 171 SER B O 1
ATOM 4000 N N . GLY B 1 172 ? -16.047 -11.859 -26.219 1 96.25 172 GLY B N 1
ATOM 4001 C CA . GLY B 1 172 ? -14.688 -11.414 -26.422 1 96.25 172 GLY B CA 1
ATOM 4002 C C . GLY B 1 172 ? -13.898 -11.281 -25.125 1 96.25 172 GLY B C 1
ATOM 4003 O O . GLY B 1 172 ? -12.852 -10.633 -25.094 1 96.25 172 GLY B O 1
ATOM 4004 N N . ALA B 1 173 ? -14.375 -11.859 -24.047 1 97.62 173 ALA B N 1
ATOM 4005 C CA . ALA B 1 173 ? -13.703 -11.75 -22.75 1 97.62 173 ALA B CA 1
ATOM 4006 C C . ALA B 1 173 ? -12.484 -12.664 -22.688 1 97.62 173 ALA B C 1
ATOM 4008 O O . ALA B 1 173 ? -12.453 -13.711 -23.344 1 97.62 173 ALA B O 1
ATOM 4009 N N . ALA B 1 174 ? -11.43 -12.227 -21.984 1 98.56 174 ALA B N 1
ATOM 4010 C CA . ALA B 1 174 ? -10.375 -13.148 -21.562 1 98.56 174 ALA B CA 1
ATOM 4011 C C . ALA B 1 174 ? -10.844 -14.047 -20.422 1 98.56 174 ALA B C 1
ATOM 4013 O O . ALA B 1 174 ? -11.445 -13.562 -19.453 1 98.56 174 ALA B O 1
ATOM 4014 N N . ILE B 1 175 ? -10.617 -15.352 -20.531 1 98.69 175 ILE B N 1
ATOM 4015 C CA . ILE B 1 175 ? -11.234 -16.281 -19.594 1 98.69 175 ILE B CA 1
ATOM 4016 C C . ILE B 1 175 ? -10.188 -17.25 -19.062 1 98.69 175 ILE B C 1
ATOM 4018 O O . ILE B 1 175 ? -9.398 -17.812 -19.828 1 98.69 175 ILE B O 1
ATOM 4022 N N . SER B 1 176 ? -10.148 -17.359 -17.781 1 98.75 176 SER B N 1
ATOM 4023 C CA . SER B 1 176 ? -9.414 -18.391 -17.062 1 98.75 176 SER B CA 1
ATOM 4024 C C . SER B 1 176 ? -10.359 -19.438 -16.453 1 98.75 176 SER B C 1
ATOM 4026 O O . SER B 1 176 ? -11.43 -19.078 -15.953 1 98.75 176 SER B O 1
ATOM 4028 N N . ILE B 1 177 ? -9.984 -20.688 -16.578 1 98.25 177 ILE B N 1
ATOM 4029 C CA . ILE B 1 177 ? -10.75 -21.75 -15.922 1 98.25 177 ILE B CA 1
ATOM 4030 C C . ILE B 1 177 ? -10.047 -22.156 -14.633 1 98.25 177 ILE B C 1
ATOM 4032 O O . ILE B 1 177 ? -8.883 -22.578 -14.656 1 98.25 177 ILE B O 1
ATOM 4036 N N . ASP B 1 178 ? -10.734 -22.047 -13.531 1 96.88 178 ASP B N 1
ATOM 4037 C CA . ASP B 1 178 ? -10.266 -22.5 -12.227 1 96.88 178 ASP B CA 1
ATOM 4038 C C . ASP B 1 178 ? -10.727 -23.922 -11.945 1 96.88 178 ASP B C 1
ATOM 4040 O O . ASP B 1 178 ? -11.836 -24.141 -11.469 1 96.88 178 ASP B O 1
ATOM 4044 N N . SER B 1 179 ? -9.875 -24.891 -12.219 1 94.62 179 SER B N 1
ATOM 4045 C CA . SER B 1 179 ? -10.195 -26.297 -11.984 1 94.62 179 SER B CA 1
ATOM 4046 C C . SER B 1 179 ? -8.93 -27.141 -11.906 1 94.62 179 SER B C 1
ATOM 4048 O O . SER B 1 179 ? -7.906 -26.797 -12.484 1 94.62 179 SER B O 1
ATOM 4050 N N . ARG B 1 180 ? -9.008 -28.281 -11.211 1 92.88 180 ARG B N 1
ATOM 4051 C CA . ARG B 1 180 ? -7.914 -29.234 -11.125 1 92.88 180 ARG B CA 1
ATOM 4052 C C . ARG B 1 180 ? -8.234 -30.5 -11.914 1 92.88 180 ARG B C 1
ATOM 4054 O O . ARG B 1 180 ? -7.426 -31.438 -11.961 1 92.88 180 ARG B O 1
ATOM 4061 N N . ARG B 1 181 ? -9.383 -30.5 -12.531 1 92.94 181 ARG B N 1
ATOM 4062 C CA . ARG B 1 181 ? -9.844 -31.703 -13.219 1 92.94 181 ARG B CA 1
ATOM 4063 C C . ARG B 1 181 ? -9.625 -31.594 -14.719 1 92.94 181 ARG B C 1
ATOM 4065 O O . ARG B 1 181 ? -10.141 -30.672 -15.367 1 92.94 181 ARG B O 1
ATOM 4072 N N . SER B 1 182 ? -9 -32.594 -15.219 1 94.31 182 SER B N 1
ATOM 4073 C CA . SER B 1 182 ? -8.586 -32.562 -16.609 1 94.31 182 SER B CA 1
ATOM 4074 C C . SER B 1 182 ? -9.789 -32.5 -17.547 1 94.31 182 SER B C 1
ATOM 4076 O O . SER B 1 182 ? -9.766 -31.797 -18.562 1 94.31 182 SER B O 1
ATOM 4078 N N . THR B 1 183 ? -10.875 -33.188 -17.203 1 94.94 183 THR B N 1
ATOM 4079 C CA . THR B 1 183 ? -12.055 -33.219 -18.062 1 94.94 183 THR B CA 1
ATOM 4080 C C . THR B 1 183 ? -12.734 -31.859 -18.109 1 94.94 183 THR B C 1
ATOM 4082 O O . THR B 1 183 ? -13.195 -31.438 -19.156 1 94.94 183 THR B O 1
ATOM 4085 N N . VAL B 1 184 ? -12.781 -31.188 -17 1 95.94 184 VAL B N 1
ATOM 4086 C CA . VAL B 1 184 ? -13.359 -29.859 -16.922 1 95.94 184 VAL B CA 1
ATOM 4087 C C . VAL B 1 184 ? -12.484 -28.875 -17.672 1 95.94 184 VAL B C 1
ATOM 4089 O O . VAL B 1 184 ? -12.984 -28.047 -18.438 1 95.94 184 VAL B O 1
ATOM 4092 N N . ILE B 1 185 ? -11.188 -28.984 -17.516 1 97.56 185 ILE B N 1
ATOM 4093 C CA . ILE B 1 185 ? -10.219 -28.109 -18.172 1 97.56 185 ILE B CA 1
ATOM 4094 C C . ILE B 1 185 ? -10.328 -28.266 -19.688 1 97.56 185 ILE B C 1
ATOM 4096 O O . ILE B 1 185 ? -10.414 -27.281 -20.422 1 97.56 185 ILE B O 1
ATOM 4100 N N . GLU B 1 186 ? -10.391 -29.516 -20.094 1 97.62 186 GLU B N 1
ATOM 4101 C CA . GLU B 1 186 ? -10.5 -29.797 -21.531 1 97.62 186 GLU B CA 1
ATOM 4102 C C . GLU B 1 186 ? -11.781 -29.203 -22.109 1 97.62 186 GLU B C 1
ATOM 4104 O O . GLU B 1 186 ? -11.758 -28.578 -23.172 1 97.62 186 GLU B O 1
ATOM 4109 N N . ALA B 1 187 ? -12.875 -29.438 -21.438 1 97.69 187 ALA B N 1
ATOM 4110 C CA . ALA B 1 187 ? -14.164 -28.906 -21.875 1 97.69 187 ALA B CA 1
ATOM 4111 C C . ALA B 1 187 ? -14.148 -27.391 -21.891 1 97.69 187 ALA B C 1
ATOM 4113 O O . ALA B 1 187 ? -14.703 -26.766 -22.812 1 97.69 187 ALA B O 1
ATOM 4114 N N . ALA B 1 188 ? -13.555 -26.781 -20.891 1 98.19 188 ALA B N 1
ATOM 4115 C CA . ALA B 1 188 ? -13.484 -25.328 -20.781 1 98.19 188 ALA B CA 1
ATOM 4116 C C . ALA B 1 188 ? -12.656 -24.75 -21.922 1 98.19 188 ALA B C 1
ATOM 4118 O O . ALA B 1 188 ? -13.047 -23.75 -22.531 1 98.19 188 ALA B O 1
ATOM 4119 N N . LEU B 1 189 ? -11.508 -25.344 -22.219 1 98.38 189 LEU B N 1
ATOM 4120 C CA . LEU B 1 189 ? -10.664 -24.875 -23.328 1 98.38 189 LEU B CA 1
ATOM 4121 C C . LEU B 1 189 ? -11.398 -24.984 -24.656 1 98.38 189 LEU B C 1
ATOM 4123 O O . LEU B 1 189 ? -11.336 -24.062 -25.469 1 98.38 189 LEU B O 1
ATOM 4127 N N . ALA B 1 190 ? -12.094 -26.078 -24.797 1 98.12 190 ALA B N 1
ATOM 4128 C CA . ALA B 1 190 ? -12.883 -26.266 -26.016 1 98.12 190 ALA B CA 1
ATOM 4129 C C . ALA B 1 190 ? -13.977 -25.219 -26.125 1 98.12 190 ALA B C 1
ATOM 4131 O O . ALA B 1 190 ? -14.336 -24.797 -27.219 1 98.12 190 ALA B O 1
ATOM 4132 N N . ALA B 1 191 ? -14.477 -24.75 -24.984 1 97.94 191 ALA B N 1
ATOM 4133 C CA . ALA B 1 191 ? -15.578 -23.797 -24.922 1 97.94 191 ALA B CA 1
ATOM 4134 C C . ALA B 1 191 ? -15.078 -22.375 -25.141 1 97.94 191 ALA B C 1
ATOM 4136 O O . ALA B 1 191 ? -15.867 -21.453 -25.375 1 97.94 191 ALA B O 1
ATOM 4137 N N . GLY B 1 192 ? -13.742 -22.172 -25 1 98.19 192 GLY B N 1
ATOM 4138 C CA . GLY B 1 192 ? -13.219 -20.844 -25.312 1 98.19 192 GLY B CA 1
ATOM 4139 C C . GLY B 1 192 ? -12.375 -20.266 -24.188 1 98.19 192 GLY B C 1
ATOM 4140 O O . GLY B 1 192 ? -11.945 -19.109 -24.266 1 98.19 192 GLY B O 1
ATOM 4141 N N . ALA B 1 193 ? -12.141 -20.984 -23.125 1 98.56 193 ALA B N 1
ATOM 4142 C CA . ALA B 1 193 ? -11.219 -20.516 -22.078 1 98.56 193 ALA B CA 1
ATOM 4143 C C . ALA B 1 193 ? -9.805 -20.375 -22.625 1 98.56 193 ALA B C 1
ATOM 4145 O O . ALA B 1 193 ? -9.406 -21.109 -23.531 1 98.56 193 ALA B O 1
ATOM 4146 N N . HIS B 1 194 ? -9.031 -19.453 -22.031 1 98.69 194 HIS B N 1
ATOM 4147 C CA . HIS B 1 194 ? -7.723 -19.125 -22.594 1 98.69 194 HIS B CA 1
ATOM 4148 C C . HIS B 1 194 ? -6.605 -19.578 -21.656 1 98.69 194 HIS B C 1
ATOM 4150 O O . HIS B 1 194 ? -5.504 -19.891 -22.094 1 98.69 194 HIS B O 1
ATOM 4156 N N . ILE B 1 195 ? -6.828 -19.531 -20.328 1 98.75 195 ILE B N 1
ATOM 4157 C CA . ILE B 1 195 ? -5.828 -19.812 -19.297 1 98.75 195 ILE B CA 1
ATOM 4158 C C . ILE B 1 195 ? -6.344 -20.891 -18.344 1 98.75 195 ILE B C 1
ATOM 4160 O O . ILE B 1 195 ? -7.531 -20.922 -18.016 1 98.75 195 ILE B O 1
ATOM 4164 N N . VAL B 1 196 ? -5.484 -21.781 -17.984 1 98.69 196 VAL B N 1
ATOM 4165 C CA . VAL B 1 196 ? -5.801 -22.797 -16.969 1 98.69 196 VAL B CA 1
ATOM 4166 C C . VAL B 1 196 ? -5.234 -22.375 -15.617 1 98.69 196 VAL B C 1
ATOM 4168 O O . VAL B 1 196 ? -4.031 -22.141 -15.492 1 98.69 196 VAL B O 1
ATOM 4171 N N . ASN B 1 197 ? -6.082 -22.156 -14.672 1 98.25 197 ASN B N 1
ATOM 4172 C CA . ASN B 1 197 ? -5.703 -21.875 -13.297 1 98.25 197 ASN B CA 1
ATOM 4173 C C . ASN B 1 197 ? -5.891 -23.094 -12.398 1 98.25 197 ASN B C 1
ATOM 4175 O O . ASN B 1 197 ? -7.008 -23.375 -11.953 1 98.25 197 ASN B O 1
ATOM 4179 N N . ASP B 1 198 ? -4.812 -23.781 -12.125 1 95.31 198 ASP B N 1
ATOM 4180 C CA . ASP B 1 198 ? -4.879 -25.047 -11.406 1 95.31 198 ASP B CA 1
ATOM 4181 C C . ASP B 1 198 ? -4.227 -24.938 -10.031 1 95.31 198 ASP B C 1
ATOM 4183 O O . ASP B 1 198 ? -2.998 -24.891 -9.922 1 95.31 198 ASP B O 1
ATOM 4187 N N . VAL B 1 199 ? -4.973 -24.984 -8.984 1 93.56 199 VAL B N 1
ATOM 4188 C CA . VAL B 1 199 ? -4.512 -24.781 -7.621 1 93.56 199 VAL B CA 1
ATOM 4189 C C . VAL B 1 199 ? -3.691 -25.984 -7.16 1 93.56 199 VAL B C 1
ATOM 4191 O O . VAL B 1 199 ? -3.016 -25.922 -6.133 1 93.56 199 VAL B O 1
ATOM 4194 N N . SER B 1 200 ? -3.693 -27.094 -7.977 1 93 200 SER B N 1
ATOM 4195 C CA . SER B 1 200 ? -2.893 -28.25 -7.621 1 93 200 SER B CA 1
ATOM 4196 C C . SER B 1 200 ? -1.569 -28.266 -8.383 1 93 200 SER B C 1
ATOM 4198 O O . SER B 1 200 ? -0.748 -29.172 -8.188 1 93 200 SER B O 1
ATOM 4200 N N . ALA B 1 201 ? -1.406 -27.344 -9.258 1 96 201 ALA B N 1
ATOM 4201 C CA . ALA B 1 201 ? -0.214 -27.281 -10.102 1 96 201 ALA B CA 1
ATOM 4202 C C . ALA B 1 201 ? -0.06 -28.547 -10.93 1 96 201 ALA B C 1
ATOM 4204 O O . ALA B 1 201 ? 1.041 -29.094 -11.047 1 96 201 ALA B O 1
ATOM 4205 N N . MET B 1 202 ? -1.137 -29.062 -11.375 1 94.06 202 MET B N 1
ATOM 4206 C CA . MET B 1 202 ? -1.248 -30.188 -12.281 1 94.06 202 MET B CA 1
ATOM 4207 C C . MET B 1 202 ? -0.825 -31.484 -11.594 1 94.06 202 MET B C 1
ATOM 4209 O O . MET B 1 202 ? -0.356 -32.406 -12.25 1 94.06 202 MET B O 1
ATOM 4213 N N . ARG B 1 203 ? -0.966 -31.5 -10.312 1 92.94 203 ARG B N 1
ATOM 4214 C CA . ARG B 1 203 ? -0.629 -32.719 -9.562 1 92.94 203 ARG B CA 1
ATOM 4215 C C . ARG B 1 203 ? -1.857 -33.594 -9.359 1 92.94 203 ARG B C 1
ATOM 4217 O O . ARG B 1 203 ? -1.733 -34.812 -9.156 1 92.94 203 ARG B O 1
ATOM 4224 N N . HIS B 1 204 ? -2.998 -32.969 -9.344 1 89 204 HIS B N 1
ATOM 4225 C CA . HIS B 1 204 ? -4.227 -33.688 -9.016 1 89 204 HIS B CA 1
ATOM 4226 C C . HIS B 1 204 ? -4.582 -34.719 -10.102 1 89 204 HIS B C 1
ATOM 4228 O O . HIS B 1 204 ? -4.949 -35.844 -9.797 1 89 204 HIS B O 1
ATOM 4234 N N . ASP B 1 205 ? -4.574 -34.312 -11.328 1 89.62 205 ASP B N 1
ATOM 4235 C CA . ASP B 1 205 ? -4.914 -35.125 -12.5 1 89.62 205 ASP B CA 1
ATOM 4236 C C . ASP B 1 205 ? -3.76 -35.156 -13.492 1 89.62 205 ASP B C 1
ATOM 4238 O O . ASP B 1 205 ? -3.477 -34.156 -14.156 1 89.62 205 ASP B O 1
ATOM 4242 N N . PRO B 1 206 ? -3.119 -36.281 -13.594 1 87.75 206 PRO B N 1
ATOM 4243 C CA . PRO B 1 206 ? -1.904 -36.375 -14.406 1 87.75 206 PRO B CA 1
ATOM 4244 C C . PRO B 1 206 ? -2.152 -36.031 -15.875 1 87.75 206 PRO B C 1
ATOM 4246 O O . PRO B 1 206 ? -1.214 -35.719 -16.609 1 87.75 206 PRO B O 1
ATOM 4249 N N . ARG B 1 207 ? -3.377 -36.156 -16.375 1 93.94 207 ARG B N 1
ATOM 4250 C CA . ARG B 1 207 ? -3.699 -35.875 -17.766 1 93.94 207 ARG B CA 1
ATOM 4251 C C . ARG B 1 207 ? -3.668 -34.375 -18.047 1 93.94 207 ARG B C 1
ATOM 4253 O O . ARG B 1 207 ? -3.641 -33.969 -19.219 1 93.94 207 ARG B O 1
ATOM 4260 N N . THR B 1 208 ? -3.715 -33.594 -17 1 95 208 THR B N 1
ATOM 4261 C CA . THR B 1 208 ? -3.807 -32.156 -17.141 1 95 208 THR B CA 1
ATOM 4262 C C . THR B 1 208 ? -2.596 -31.609 -17.906 1 95 208 THR B C 1
ATOM 4264 O O . THR B 1 208 ? -2.74 -30.781 -18.797 1 95 208 THR B O 1
ATOM 4267 N N . ALA B 1 209 ? -1.442 -32.094 -17.578 1 96 209 ALA B N 1
ATOM 4268 C CA . ALA B 1 209 ? -0.219 -31.594 -18.203 1 96 209 ALA B CA 1
ATOM 4269 C C . ALA B 1 209 ? -0.248 -31.812 -19.719 1 96 209 ALA B C 1
ATOM 4271 O O . ALA B 1 209 ? 0.122 -30.922 -20.484 1 96 209 ALA B O 1
ATOM 4272 N N . GLU B 1 210 ? -0.678 -32.969 -20.094 1 96.62 210 GLU B N 1
ATOM 4273 C CA . GLU B 1 210 ? -0.761 -33.281 -21.516 1 96.62 210 GLU B CA 1
ATOM 4274 C C . GLU B 1 210 ? -1.772 -32.406 -22.234 1 96.62 210 GLU B C 1
ATOM 4276 O O . GLU B 1 210 ? -1.51 -31.906 -23.328 1 96.62 210 GLU B O 1
ATOM 4281 N N . ILE B 1 211 ? -2.881 -32.219 -21.609 1 97.38 211 ILE B N 1
ATOM 4282 C CA . ILE B 1 211 ? -3.947 -31.406 -22.188 1 97.38 211 ILE B CA 1
ATOM 4283 C C . ILE B 1 211 ? -3.461 -29.969 -22.344 1 97.38 211 ILE B C 1
ATOM 4285 O O . ILE B 1 211 ? -3.646 -29.359 -23.391 1 97.38 211 ILE B O 1
ATOM 4289 N N . VAL B 1 212 ? -2.836 -29.438 -21.328 1 97.88 212 VAL B N 1
ATOM 4290 C CA . VAL B 1 212 ? -2.338 -28.062 -21.359 1 97.88 212 VAL B CA 1
ATOM 4291 C C . VAL B 1 212 ? -1.249 -27.922 -22.422 1 97.88 212 VAL B C 1
ATOM 4293 O O . VAL B 1 212 ? -1.279 -27 -23.234 1 97.88 212 VAL B O 1
ATOM 4296 N N . ALA B 1 213 ? -0.333 -28.844 -22.453 1 97.62 213 ALA B N 1
ATOM 4297 C CA . ALA B 1 213 ? 0.744 -28.812 -23.438 1 97.62 213 ALA B CA 1
ATOM 4298 C C . ALA B 1 213 ? 0.188 -28.844 -24.859 1 97.62 213 ALA B C 1
ATOM 4300 O O . ALA B 1 213 ? 0.61 -28.062 -25.719 1 97.62 213 ALA B O 1
ATOM 4301 N N . ALA B 1 214 ? -0.756 -29.719 -25.078 1 97.44 214 ALA B N 1
ATOM 4302 C CA . ALA B 1 214 ? -1.337 -29.891 -26.406 1 97.44 214 ALA B CA 1
ATOM 4303 C C . ALA B 1 214 ? -2.137 -28.656 -26.828 1 97.44 214 ALA B C 1
ATOM 4305 O O . ALA B 1 214 ? -2.158 -28.281 -28 1 97.44 214 ALA B O 1
ATOM 4306 N N . SER B 1 215 ? -2.795 -28.031 -25.906 1 97.38 215 SER B N 1
ATOM 4307 C CA . SER B 1 215 ? -3.65 -26.891 -26.203 1 97.38 215 SER B CA 1
ATOM 4308 C C . SER B 1 215 ? -2.824 -25.625 -26.453 1 97.38 215 SER B C 1
ATOM 4310 O O . SER B 1 215 ? -3.285 -24.703 -27.141 1 97.38 215 SER B O 1
ATOM 4312 N N . GLY B 1 216 ? -1.644 -25.562 -25.781 1 97.25 216 GLY B N 1
ATOM 4313 C CA . GLY B 1 216 ? -0.829 -24.359 -25.859 1 97.25 216 GLY B CA 1
ATOM 4314 C C . GLY B 1 216 ? -1.312 -23.266 -24.922 1 97.25 216 GLY B C 1
ATOM 4315 O O . GLY B 1 216 ? -0.808 -22.141 -24.969 1 97.25 216 GLY B O 1
ATOM 4316 N N . ALA B 1 217 ? -2.27 -23.531 -24.125 1 98.06 217 ALA B N 1
ATOM 4317 C CA . ALA B 1 217 ? -2.797 -22.531 -23.203 1 98.06 217 ALA B CA 1
ATOM 4318 C C . ALA B 1 217 ? -1.806 -22.25 -22.078 1 98.06 217 ALA B C 1
ATOM 4320 O O . ALA B 1 217 ? -1.113 -23.156 -21.609 1 98.06 217 ALA B O 1
ATOM 4321 N N . PRO B 1 218 ? -1.738 -20.938 -21.625 1 98.56 218 PRO B N 1
ATOM 4322 C CA . PRO B 1 218 ? -0.989 -20.672 -20.391 1 98.56 218 PRO B CA 1
ATOM 4323 C C . PRO B 1 218 ? -1.58 -21.375 -19.172 1 98.56 218 PRO B C 1
ATOM 4325 O O . PRO B 1 218 ? -2.781 -21.656 -19.141 1 98.56 218 PRO B O 1
ATOM 4328 N N . VAL B 1 219 ? -0.717 -21.641 -18.234 1 98.75 219 VAL B N 1
ATOM 4329 C CA . VAL B 1 219 ? -1.159 -22.344 -17.016 1 98.75 219 VAL B CA 1
ATOM 4330 C C . VAL B 1 219 ? -0.596 -21.641 -15.789 1 98.75 219 VAL B C 1
ATOM 4332 O O . VAL B 1 219 ? 0.558 -21.203 -15.789 1 98.75 219 VAL B O 1
ATOM 4335 N N . VAL B 1 220 ? -1.424 -21.453 -14.789 1 98.81 220 VAL B N 1
ATOM 4336 C CA . VAL B 1 220 ? -1.009 -20.969 -13.469 1 98.81 220 VAL B CA 1
ATOM 4337 C C . VAL B 1 220 ? -0.777 -22.156 -12.539 1 98.81 220 VAL B C 1
ATOM 4339 O O . VAL B 1 220 ? -1.685 -22.969 -12.312 1 98.81 220 VAL B O 1
ATOM 4342 N N . LEU B 1 221 ? 0.406 -22.25 -12.047 1 98.38 221 LEU B N 1
ATOM 4343 C CA . LEU B 1 221 ? 0.776 -23.281 -11.078 1 98.38 221 LEU B CA 1
ATOM 4344 C C . LEU B 1 221 ? 0.834 -22.703 -9.672 1 98.38 221 LEU B C 1
ATOM 4346 O O . LEU B 1 221 ? 1.641 -21.812 -9.391 1 98.38 221 LEU B O 1
ATOM 4350 N N . MET B 1 222 ? 0.015 -23.203 -8.828 1 97.81 222 MET B N 1
ATOM 4351 C CA . MET B 1 222 ? -0.05 -22.656 -7.473 1 97.81 222 MET B CA 1
ATOM 4352 C C . MET B 1 222 ? 0.641 -23.594 -6.484 1 97.81 222 MET B C 1
ATOM 4354 O O . MET B 1 222 ? 0.657 -24.812 -6.68 1 97.81 222 MET B O 1
ATOM 4358 N N . HIS B 1 223 ? 1.193 -23.062 -5.449 1 97.69 223 HIS B N 1
ATOM 4359 C CA . HIS B 1 223 ? 1.702 -23.891 -4.355 1 97.69 223 HIS B CA 1
ATOM 4360 C C . HIS B 1 223 ? 0.58 -24.297 -3.408 1 97.69 223 HIS B C 1
ATOM 4362 O O . HIS B 1 223 ? -0.133 -23.438 -2.877 1 97.69 223 HIS B O 1
ATOM 4368 N N . ALA B 1 224 ? 0.394 -25.484 -3.186 1 94.56 224 ALA B N 1
ATOM 4369 C CA . ALA B 1 224 ? -0.36 -26.125 -2.115 1 94.56 224 ALA B CA 1
ATOM 4370 C C . ALA B 1 224 ? 0.368 -27.359 -1.602 1 94.56 224 ALA B C 1
ATOM 4372 O O . ALA B 1 224 ? 0.824 -28.188 -2.391 1 94.56 224 ALA B O 1
ATOM 4373 N N . PRO B 1 225 ? 0.538 -27.453 -0.277 1 91.94 225 PRO B N 1
ATOM 4374 C CA . PRO B 1 225 ? 1.323 -28.578 0.241 1 91.94 225 PRO B CA 1
ATOM 4375 C C . PRO B 1 225 ? 0.608 -29.922 0.091 1 91.94 225 PRO B C 1
ATOM 4377 O O . PRO B 1 225 ? 1.251 -30.938 -0.158 1 91.94 225 PRO B O 1
ATOM 4380 N N . GLY B 1 226 ? -0.627 -29.891 0.298 1 84.69 226 GLY B N 1
ATOM 4381 C CA . GLY B 1 226 ? -1.364 -31.156 0.279 1 84.69 226 GLY B CA 1
ATOM 4382 C C . GLY B 1 226 ? -1.588 -31.688 -1.121 1 84.69 226 GLY B C 1
ATOM 4383 O O . GLY B 1 226 ? -1.435 -30.969 -2.105 1 84.69 226 GLY B O 1
ATOM 4384 N N . SER B 1 227 ? -1.618 -33.156 -0.922 1 72.12 227 SER B N 1
ATOM 4385 C CA . SER B 1 227 ? -1.919 -33.906 -2.143 1 72.12 227 SER B CA 1
ATOM 4386 C C . SER B 1 227 ? -3.262 -34.625 -2.039 1 72.12 227 SER B C 1
ATOM 4388 O O . SER B 1 227 ? -3.83 -34.719 -0.951 1 72.12 227 SER B O 1
ATOM 4390 N N . ASP B 1 228 ? -4.008 -35 -3.027 1 62.03 228 ASP B N 1
ATOM 4391 C CA . ASP B 1 228 ? -5.051 -36 -3.041 1 62.03 228 ASP B CA 1
ATOM 4392 C C . ASP B 1 228 ? -6.348 -35.469 -2.439 1 62.03 228 ASP B C 1
ATOM 4394 O O . ASP B 1 228 ? -6.992 -36.156 -1.642 1 62.03 228 ASP B O 1
ATOM 4398 N N . GLY B 1 229 ? -6.578 -34.375 -2.586 1 69.19 229 GLY B N 1
ATOM 4399 C CA . GLY B 1 229 ? -7.926 -34 -2.172 1 69.19 229 GLY B CA 1
ATOM 4400 C C . GLY B 1 229 ? -7.973 -32.812 -1.253 1 69.19 229 GLY B C 1
ATOM 4401 O O . GLY B 1 229 ? -8.891 -31.984 -1.337 1 69.19 229 GLY B O 1
ATOM 4402 N N . ASP B 1 230 ? -6.984 -32.844 -0.345 1 82.56 230 ASP B N 1
ATOM 4403 C CA . ASP B 1 230 ? -6.98 -31.688 0.554 1 82.56 230 ASP B CA 1
ATOM 4404 C C . ASP B 1 230 ? -5.738 -30.828 0.335 1 82.56 230 ASP B C 1
ATOM 4406 O O . ASP B 1 230 ? -4.676 -31.109 0.895 1 82.56 230 ASP B O 1
ATOM 4410 N N . LEU B 1 231 ? -5.895 -29.797 -0.295 1 86.62 231 LEU B N 1
ATOM 4411 C CA . LEU B 1 231 ? -4.801 -28.906 -0.681 1 86.62 231 LEU B CA 1
ATOM 4412 C C . LEU B 1 231 ? -4.227 -28.203 0.537 1 86.62 231 LEU B C 1
ATOM 4414 O O . LEU B 1 231 ? -3.133 -27.625 0.47 1 86.62 231 LEU B O 1
ATOM 4418 N N . HIS B 1 232 ? -4.84 -28.234 1.648 1 87.19 232 HIS B N 1
ATOM 4419 C CA . HIS B 1 232 ? -4.434 -27.484 2.834 1 87.19 232 HIS B CA 1
ATOM 4420 C C . HIS B 1 232 ? -3.646 -28.375 3.799 1 87.19 232 HIS B C 1
ATOM 4422 O O . HIS B 1 232 ? -3.057 -27.875 4.762 1 87.19 232 HIS B O 1
ATOM 4428 N N . ALA B 1 233 ? -3.604 -29.641 3.559 1 85.44 233 ALA B N 1
ATOM 4429 C CA . ALA B 1 233 ? -2.965 -30.594 4.469 1 85.44 233 ALA B CA 1
ATOM 4430 C C . ALA B 1 233 ? -1.445 -30.531 4.34 1 85.44 233 ALA B C 1
ATOM 4432 O O . ALA B 1 233 ? -0.917 -29.922 3.408 1 85.44 233 ALA B O 1
ATOM 4433 N N . ASP B 1 234 ? -0.792 -30.969 5.383 1 84.5 234 ASP B N 1
ATOM 4434 C CA . ASP B 1 234 ? 0.637 -31.266 5.375 1 84.5 234 ASP B CA 1
ATOM 4435 C C . ASP B 1 234 ? 1.462 -30 5.242 1 84.5 234 ASP B C 1
ATOM 4437 O O . ASP B 1 234 ? 2.512 -29.984 4.594 1 84.5 234 ASP B O 1
ATOM 4441 N N . GLY B 1 235 ? 0.928 -29.016 5.668 1 89.56 235 GLY B N 1
ATOM 4442 C CA . GLY B 1 235 ? 1.683 -27.781 5.664 1 89.56 235 GLY B CA 1
ATOM 4443 C C . GLY B 1 235 ? 2.723 -27.703 6.766 1 89.56 235 GLY B C 1
ATOM 4444 O O . GLY B 1 235 ? 2.393 -27.422 7.918 1 89.56 235 GLY B O 1
ATOM 4445 N N . GLU B 1 236 ? 3.973 -28.172 6.578 1 92.81 236 GLU B N 1
ATOM 4446 C CA . GLU B 1 236 ? 5.109 -28.016 7.48 1 92.81 236 GLU B CA 1
ATOM 4447 C C . GLU B 1 236 ? 6.297 -27.375 6.762 1 92.81 236 GLU B C 1
ATOM 4449 O O . GLU B 1 236 ? 6.75 -27.875 5.73 1 92.81 236 GLU B O 1
ATOM 4454 N N . TYR B 1 237 ? 6.727 -26.297 7.32 1 95.19 237 TYR B N 1
ATOM 4455 C CA . TYR B 1 237 ? 7.781 -25.531 6.66 1 95.19 237 TYR B CA 1
ATOM 4456 C C . TYR B 1 237 ? 8.898 -25.188 7.637 1 95.19 237 TYR B C 1
ATOM 4458 O O . TYR B 1 237 ? 8.633 -24.766 8.766 1 95.19 237 TYR B O 1
ATOM 4466 N N . ALA B 1 238 ? 10.141 -25.453 7.285 1 94.56 238 ALA B N 1
ATOM 4467 C CA . ALA B 1 238 ? 11.273 -24.891 8.023 1 94.56 238 ALA B CA 1
ATOM 4468 C C . ALA B 1 238 ? 11.391 -23.391 7.793 1 94.56 238 ALA B C 1
ATOM 4470 O O . ALA B 1 238 ? 11.609 -22.625 8.734 1 94.56 238 ALA B O 1
ATOM 4471 N N . ASP B 1 239 ? 11.289 -23.016 6.617 1 95.5 239 ASP B N 1
ATOM 4472 C CA . ASP B 1 239 ? 11.164 -21.641 6.117 1 95.5 239 ASP B CA 1
ATOM 4473 C C . ASP B 1 239 ? 10.141 -21.562 4.988 1 95.5 239 ASP B C 1
ATOM 4475 O O . ASP B 1 239 ? 10.422 -21.969 3.855 1 95.5 239 ASP B O 1
ATOM 4479 N N . VAL B 1 240 ? 9.008 -21.016 5.285 1 97 240 VAL B N 1
ATOM 4480 C CA . VAL B 1 240 ? 7.879 -21.094 4.359 1 97 240 VAL B CA 1
ATOM 4481 C C . VAL B 1 240 ? 8.234 -20.391 3.051 1 97 240 VAL B C 1
ATOM 4483 O O . VAL B 1 240 ? 7.836 -20.844 1.973 1 97 240 VAL B O 1
ATOM 4486 N N . VAL B 1 241 ? 8.977 -19.297 3.098 1 97.5 241 VAL B N 1
ATOM 4487 C CA . VAL B 1 241 ? 9.305 -18.531 1.902 1 97.5 241 VAL B CA 1
ATOM 4488 C C . VAL B 1 241 ? 10.211 -19.359 0.99 1 97.5 241 VAL B C 1
ATOM 4490 O O . VAL B 1 241 ? 9.914 -19.547 -0.192 1 97.5 241 VAL B O 1
ATOM 4493 N N . LEU B 1 242 ? 11.273 -19.922 1.526 1 97.94 242 LEU B N 1
ATOM 4494 C CA . LEU B 1 242 ? 12.234 -20.688 0.732 1 97.94 242 LEU B CA 1
ATOM 4495 C C . LEU B 1 242 ? 11.641 -22.031 0.312 1 97.94 242 LEU B C 1
ATOM 4497 O O . LEU B 1 242 ? 11.891 -22.5 -0.8 1 97.94 242 LEU B O 1
ATOM 4501 N N . ASP B 1 243 ? 10.836 -22.594 1.176 1 98 243 ASP B N 1
ATOM 4502 C CA . ASP B 1 243 ? 10.211 -23.875 0.861 1 98 243 ASP B CA 1
ATOM 4503 C C . ASP B 1 243 ? 9.195 -23.719 -0.271 1 98 243 ASP B C 1
ATOM 4505 O O . ASP B 1 243 ? 9.133 -24.562 -1.169 1 98 243 ASP B O 1
ATOM 4509 N N . VAL B 1 244 ? 8.406 -22.688 -0.224 1 98.44 244 VAL B N 1
ATOM 4510 C CA . VAL B 1 244 ? 7.434 -22.438 -1.285 1 98.44 244 VAL B CA 1
ATOM 4511 C C . VAL B 1 244 ? 8.164 -22.109 -2.588 1 98.44 244 VAL B C 1
ATOM 4513 O O . VAL B 1 244 ? 7.758 -22.578 -3.66 1 98.44 244 VAL B O 1
ATOM 4516 N N . PHE B 1 245 ? 9.227 -21.344 -2.504 1 98.69 245 PHE B N 1
ATOM 4517 C CA . PHE B 1 245 ? 10.055 -21.047 -3.668 1 98.69 245 PHE B CA 1
ATOM 4518 C C . PHE B 1 245 ? 10.531 -22.344 -4.328 1 98.69 245 PHE B C 1
ATOM 4520 O O . PHE B 1 245 ? 10.383 -22.516 -5.539 1 98.69 245 PHE B O 1
ATOM 4527 N N . ASP B 1 246 ? 11.047 -23.234 -3.539 1 98.31 246 ASP B N 1
ATOM 4528 C CA . ASP B 1 246 ? 11.578 -24.5 -4.043 1 98.31 246 ASP B CA 1
ATOM 4529 C C . ASP B 1 246 ? 10.461 -25.359 -4.633 1 98.31 246 ASP B C 1
ATOM 4531 O O . ASP B 1 246 ? 10.641 -25.984 -5.676 1 98.31 246 ASP B O 1
ATOM 4535 N N . ALA B 1 247 ? 9.359 -25.375 -3.951 1 97.62 247 ALA B N 1
ATOM 4536 C CA . ALA B 1 247 ? 8.234 -26.172 -4.434 1 97.62 247 ALA B CA 1
ATOM 4537 C C . ALA B 1 247 ? 7.742 -25.656 -5.785 1 97.62 247 ALA B C 1
ATOM 4539 O O . ALA B 1 247 ? 7.461 -26.453 -6.688 1 97.62 247 ALA B O 1
ATOM 4540 N N . LEU B 1 248 ? 7.625 -24.375 -5.91 1 98.69 248 LEU B N 1
ATOM 4541 C CA . LEU B 1 248 ? 7.18 -23.797 -7.176 1 98.69 248 LEU B CA 1
ATOM 4542 C C . LEU B 1 248 ? 8.211 -24.031 -8.273 1 98.69 248 LEU B C 1
ATOM 4544 O O . LEU B 1 248 ? 7.852 -24.266 -9.43 1 98.69 248 LEU B O 1
ATOM 4548 N N . ARG B 1 249 ? 9.492 -23.938 -7.926 1 98.56 249 ARG B N 1
ATOM 4549 C CA . ARG B 1 249 ? 10.547 -24.266 -8.883 1 98.56 249 ARG B CA 1
ATOM 4550 C C . ARG B 1 249 ? 10.391 -25.688 -9.406 1 98.56 249 ARG B C 1
ATOM 4552 O O . ARG B 1 249 ? 10.508 -25.922 -10.609 1 98.56 249 ARG B O 1
ATOM 4559 N N . GLU B 1 250 ? 10.141 -26.562 -8.508 1 98.06 250 GLU B N 1
ATOM 4560 C CA . GLU B 1 250 ? 9.961 -27.969 -8.883 1 98.06 250 GLU B CA 1
ATOM 4561 C C . GLU B 1 250 ? 8.758 -28.141 -9.812 1 98.06 250 GLU B C 1
ATOM 4563 O O . GLU B 1 250 ? 8.82 -28.875 -10.789 1 98.06 250 GLU B O 1
ATOM 4568 N N . ARG B 1 251 ? 7.684 -27.469 -9.492 1 97.19 251 ARG B N 1
ATOM 4569 C CA . ARG B 1 251 ? 6.484 -27.562 -10.32 1 97.19 251 ARG B CA 1
ATOM 4570 C C . ARG B 1 251 ? 6.723 -26.938 -11.695 1 97.19 251 ARG B C 1
ATOM 4572 O O . ARG B 1 251 ? 6.262 -27.469 -12.703 1 97.19 251 ARG B O 1
ATOM 4579 N N . ARG B 1 252 ? 7.41 -25.797 -11.719 1 98.25 252 ARG B N 1
ATOM 4580 C CA . ARG B 1 252 ? 7.809 -25.172 -12.977 1 98.25 252 ARG B CA 1
ATOM 4581 C C . ARG B 1 252 ? 8.625 -26.125 -13.836 1 98.25 252 ARG B C 1
ATOM 4583 O O . ARG B 1 252 ? 8.32 -26.328 -15.016 1 98.25 252 ARG B O 1
ATOM 4590 N N . ASP B 1 253 ? 9.594 -26.75 -13.219 1 98.19 253 ASP B N 1
ATOM 4591 C CA . ASP B 1 253 ? 10.477 -27.672 -13.953 1 98.19 253 ASP B CA 1
ATOM 4592 C C . ASP B 1 253 ? 9.703 -28.875 -14.477 1 98.19 253 ASP B C 1
ATOM 4594 O O . ASP B 1 253 ? 9.945 -29.328 -15.594 1 98.19 253 ASP B O 1
ATOM 4598 N N . ALA B 1 254 ? 8.773 -29.344 -13.703 1 97.56 254 ALA B N 1
ATOM 4599 C CA . ALA B 1 254 ? 7.934 -30.453 -14.133 1 97.56 254 ALA B CA 1
ATOM 4600 C C . ALA B 1 254 ? 7.074 -30.062 -15.328 1 97.56 254 ALA B C 1
ATOM 4602 O O . ALA B 1 254 ? 6.887 -30.844 -16.266 1 97.56 254 ALA B O 1
ATOM 4603 N N . ALA B 1 255 ? 6.531 -28.875 -15.305 1 98 255 ALA B N 1
ATOM 4604 C CA . ALA B 1 255 ? 5.727 -28.375 -16.422 1 98 255 ALA B CA 1
ATOM 4605 C C . ALA B 1 255 ? 6.559 -28.281 -17.688 1 98 255 ALA B C 1
ATOM 4607 O O . ALA B 1 255 ? 6.109 -28.672 -18.766 1 98 255 ALA B O 1
ATOM 4608 N N . LEU B 1 256 ? 7.773 -27.719 -17.547 1 97.94 256 LEU B N 1
ATOM 4609 C CA . LEU B 1 256 ? 8.68 -27.609 -18.688 1 97.94 256 LEU B CA 1
ATOM 4610 C C . LEU B 1 256 ? 8.992 -28.984 -19.25 1 97.94 256 LEU B C 1
ATOM 4612 O O . LEU B 1 256 ? 8.953 -29.188 -20.469 1 97.94 256 LEU B O 1
ATOM 4616 N N . ALA B 1 257 ? 9.234 -29.922 -18.375 1 97.25 257 ALA B N 1
ATOM 4617 C CA . ALA B 1 257 ? 9.531 -31.281 -18.797 1 97.25 257 ALA B CA 1
ATOM 4618 C C . ALA B 1 257 ? 8.328 -31.922 -19.484 1 97.25 257 ALA B C 1
ATOM 4620 O O . ALA B 1 257 ? 8.492 -32.781 -20.359 1 97.25 257 ALA B O 1
ATOM 4621 N N . GLY B 1 258 ? 7.215 -31.484 -19.094 1 96.12 258 GLY B N 1
ATOM 4622 C CA . GLY B 1 258 ? 5.98 -32 -19.672 1 96.12 258 GLY B CA 1
ATOM 4623 C C . GLY B 1 258 ? 5.645 -31.359 -21 1 96.12 258 GLY B C 1
ATOM 4624 O O . GLY B 1 258 ? 4.633 -31.703 -21.625 1 96.12 258 GLY B O 1
ATOM 4625 N N . GLY B 1 259 ? 6.434 -30.422 -21.438 1 97.19 259 GLY B N 1
ATOM 4626 C CA . GLY B 1 259 ? 6.273 -29.891 -22.781 1 97.19 259 GLY B CA 1
ATOM 4627 C C . GLY B 1 259 ? 5.59 -28.531 -22.797 1 97.19 259 GLY B C 1
ATOM 4628 O O . GLY B 1 259 ? 5.273 -28 -23.875 1 97.19 259 GLY B O 1
ATOM 4629 N N . ILE B 1 260 ? 5.367 -27.953 -21.703 1 97.94 260 ILE B N 1
ATOM 4630 C CA . ILE B 1 260 ? 4.773 -26.625 -21.641 1 97.94 260 ILE B CA 1
ATOM 4631 C C . ILE B 1 260 ? 5.852 -25.578 -21.859 1 97.94 260 ILE B C 1
ATOM 4633 O O . ILE B 1 260 ? 6.902 -25.609 -21.219 1 97.94 260 ILE B O 1
ATOM 4637 N N . ALA B 1 261 ? 5.613 -24.656 -22.781 1 97.75 261 ALA B N 1
ATOM 4638 C CA . ALA B 1 261 ? 6.578 -23.609 -23.078 1 97.75 261 ALA B CA 1
ATOM 4639 C C . ALA B 1 261 ? 6.77 -22.688 -21.891 1 97.75 261 ALA B C 1
ATOM 4641 O O . ALA B 1 261 ? 5.812 -22.375 -21.172 1 97.75 261 ALA B O 1
ATOM 4642 N N . PRO B 1 262 ? 7.969 -22.203 -21.688 1 97.75 262 PRO B N 1
ATOM 4643 C CA . PRO B 1 262 ? 8.242 -21.359 -20.516 1 97.75 262 PRO B CA 1
ATOM 4644 C C . PRO B 1 262 ? 7.355 -20.125 -20.453 1 97.75 262 PRO B C 1
ATOM 4646 O O . PRO B 1 262 ? 6.918 -19.719 -19.375 1 97.75 262 PRO B O 1
ATOM 4649 N N . GLU B 1 263 ? 7.059 -19.531 -21.609 1 97.25 263 GLU B N 1
ATOM 4650 C CA . GLU B 1 263 ? 6.301 -18.281 -21.641 1 97.25 263 GLU B CA 1
ATOM 4651 C C . GLU B 1 263 ? 4.828 -18.516 -21.328 1 97.25 263 GLU B C 1
ATOM 4653 O O . GLU B 1 263 ? 4.051 -17.562 -21.203 1 97.25 263 GLU B O 1
ATOM 4658 N N . LYS B 1 264 ? 4.43 -19.828 -21.156 1 98.06 264 LYS B N 1
ATOM 4659 C CA . LYS B 1 264 ? 3.043 -20.188 -20.875 1 98.06 264 LYS B CA 1
ATOM 4660 C C . LYS B 1 264 ? 2.844 -20.516 -19.406 1 98.06 264 LYS B C 1
ATOM 4662 O O . LYS B 1 264 ? 1.763 -20.953 -19 1 98.06 264 LYS B O 1
ATOM 4667 N N . ILE B 1 265 ? 3.855 -20.266 -18.578 1 98.69 265 ILE B N 1
ATOM 4668 C CA . ILE B 1 265 ? 3.779 -20.641 -17.172 1 98.69 265 ILE B CA 1
ATOM 4669 C C . ILE B 1 265 ? 3.664 -19.391 -16.312 1 98.69 265 ILE B C 1
ATOM 4671 O O . ILE B 1 265 ? 4.406 -18.422 -16.5 1 98.69 265 ILE B O 1
ATOM 4675 N N . LEU B 1 266 ? 2.713 -19.344 -15.438 1 98.88 266 LEU B N 1
ATOM 4676 C CA . LEU B 1 266 ? 2.596 -18.422 -14.32 1 98.88 266 LEU B CA 1
ATOM 4677 C C . LEU B 1 266 ? 2.66 -19.156 -12.984 1 98.88 266 LEU B C 1
ATOM 4679 O O . LEU B 1 266 ? 2.342 -20.344 -12.914 1 98.88 266 LEU B O 1
ATOM 4683 N N . LEU B 1 267 ? 3.064 -18.422 -11.961 1 98.88 267 LEU B N 1
ATOM 4684 C CA . LEU B 1 267 ? 3.205 -19.047 -10.648 1 98.88 267 LEU B CA 1
ATOM 4685 C C . LEU B 1 267 ? 2.361 -18.312 -9.609 1 98.88 267 LEU B C 1
ATOM 4687 O O . LEU B 1 267 ? 2.227 -17.094 -9.664 1 98.88 267 LEU B O 1
ATOM 4691 N N . ASP B 1 268 ? 1.796 -19.031 -8.727 1 98.88 268 ASP B N 1
ATOM 4692 C CA . ASP B 1 268 ? 1.023 -18.531 -7.594 1 98.88 268 ASP B CA 1
ATOM 4693 C C . ASP B 1 268 ? 1.542 -19.109 -6.277 1 98.88 268 ASP B C 1
ATOM 4695 O O . ASP B 1 268 ? 1.447 -20.312 -6.039 1 98.88 268 ASP B O 1
ATOM 4699 N N . PRO B 1 269 ? 2.012 -18.234 -5.352 1 98.5 269 PRO B N 1
ATOM 4700 C CA . PRO B 1 269 ? 2.584 -18.719 -4.09 1 98.5 269 PRO B CA 1
ATOM 4701 C C . PRO B 1 269 ? 1.555 -19.422 -3.203 1 98.5 269 PRO B C 1
ATOM 4703 O O . PRO B 1 269 ? 1.922 -20.094 -2.238 1 98.5 269 PRO B O 1
ATOM 4706 N N . GLY B 1 270 ? 0.312 -19.25 -3.492 1 97.81 270 GLY B N 1
ATOM 4707 C CA . GLY B 1 270 ? -0.728 -20.047 -2.855 1 97.81 270 GLY B CA 1
ATOM 4708 C C . GLY B 1 270 ? -1.058 -19.578 -1.45 1 97.81 270 GLY B C 1
ATOM 4709 O O . GLY B 1 270 ? -1.102 -20.375 -0.516 1 97.81 270 GLY B O 1
ATOM 4710 N N . ILE B 1 271 ? -1.378 -18.312 -1.28 1 97.75 271 ILE B N 1
ATOM 4711 C CA . ILE B 1 271 ? -1.743 -17.75 0.014 1 97.75 271 ILE B CA 1
ATOM 4712 C C . ILE B 1 271 ? -2.947 -18.5 0.583 1 97.75 271 ILE B C 1
ATOM 4714 O O . ILE B 1 271 ? -3.922 -18.75 -0.13 1 97.75 271 ILE B O 1
ATOM 4718 N N . GLY B 1 272 ? -2.879 -18.875 1.855 1 94.81 272 GLY B N 1
ATOM 4719 C CA . GLY B 1 272 ? -4.016 -19.453 2.562 1 94.81 272 GLY B CA 1
ATOM 4720 C C . GLY B 1 272 ? -4.07 -20.969 2.475 1 94.81 272 GLY B C 1
ATOM 4721 O O . GLY B 1 272 ? -4.875 -21.609 3.16 1 94.81 272 GLY B O 1
ATOM 4722 N N . PHE B 1 273 ? -3.285 -21.594 1.652 1 94.62 273 PHE B N 1
ATOM 4723 C CA . PHE B 1 273 ? -3.318 -23.047 1.48 1 94.62 273 PHE B CA 1
ATOM 4724 C C . PHE B 1 273 ? -2.273 -23.719 2.363 1 94.62 273 PHE B C 1
ATOM 4726 O O . PHE B 1 273 ? -1.084 -23.719 2.041 1 94.62 273 PHE B O 1
ATOM 4733 N N . GLY B 1 274 ? -2.723 -24.297 3.477 1 94.81 274 GLY B N 1
ATOM 4734 C CA . GLY B 1 274 ? -1.853 -25.078 4.352 1 94.81 274 GLY B CA 1
ATOM 4735 C C . GLY B 1 274 ? -0.805 -24.234 5.047 1 94.81 274 GLY B C 1
ATOM 4736 O O . GLY B 1 274 ? 0.323 -24.672 5.262 1 94.81 274 GLY B O 1
ATOM 4737 N N . LYS B 1 275 ? -1.054 -23.031 5.309 1 96.88 275 LYS B N 1
ATOM 4738 C CA . LYS B 1 275 ? -0.123 -22.109 5.941 1 96.88 275 LYS B CA 1
ATOM 4739 C C . LYS B 1 275 ? -0.786 -21.359 7.102 1 96.88 275 LYS B C 1
ATOM 4741 O O . LYS B 1 275 ? -1.952 -20.969 7.008 1 96.88 275 LYS B O 1
ATOM 4746 N N . SER B 1 276 ? -0.044 -21.219 8.156 1 96.94 276 SER B N 1
ATOM 4747 C CA . SER B 1 276 ? -0.507 -20.422 9.289 1 96.94 276 SER B CA 1
ATOM 4748 C C . SER B 1 276 ? -0.565 -18.938 8.945 1 96.94 276 SER B C 1
ATOM 4750 O O . SER B 1 276 ? -0.107 -18.531 7.871 1 96.94 276 SER B O 1
ATOM 4752 N N . LEU B 1 277 ? -1.21 -18.203 9.828 1 97.69 277 LEU B N 1
ATOM 4753 C CA . LEU B 1 277 ? -1.248 -16.766 9.641 1 97.69 277 LEU B CA 1
ATOM 4754 C C . LEU B 1 277 ? 0.161 -16.188 9.5 1 97.69 277 LEU B C 1
ATOM 4756 O O . LEU B 1 277 ? 0.438 -15.438 8.562 1 97.69 277 LEU B O 1
ATOM 4760 N N . ALA B 1 278 ? 1.06 -16.562 10.398 1 97.56 278 ALA B N 1
ATOM 4761 C CA . ALA B 1 278 ? 2.434 -16.062 10.383 1 97.56 278 ALA B CA 1
ATOM 4762 C C . ALA B 1 278 ? 3.127 -16.406 9.07 1 97.56 278 ALA B C 1
ATOM 4764 O O . ALA B 1 278 ? 3.855 -15.594 8.508 1 97.56 278 ALA B O 1
ATOM 4765 N N . GLU B 1 279 ? 2.895 -17.594 8.57 1 97.69 279 GLU B N 1
ATOM 4766 C CA . GLU B 1 279 ? 3.5 -18.062 7.324 1 97.69 279 GLU B CA 1
ATOM 4767 C C . GLU B 1 279 ? 2.953 -17.281 6.129 1 97.69 279 GLU B C 1
ATOM 4769 O O . GLU B 1 279 ? 3.707 -16.906 5.23 1 97.69 279 GLU B O 1
ATOM 4774 N N . ASN B 1 280 ? 1.635 -17.078 6.109 1 98.5 280 ASN B N 1
ATOM 4775 C CA . ASN B 1 280 ? 1.046 -16.281 5.039 1 98.5 280 ASN B CA 1
ATOM 4776 C C . ASN B 1 280 ? 1.595 -14.859 5.027 1 98.5 280 ASN B C 1
ATOM 4778 O O . ASN B 1 280 ? 1.881 -14.305 3.965 1 98.5 280 ASN B O 1
ATOM 4782 N N . LEU B 1 281 ? 1.725 -14.273 6.215 1 98.44 281 LEU B N 1
ATOM 4783 C CA . LEU B 1 281 ? 2.275 -12.922 6.309 1 98.44 281 LEU B CA 1
ATOM 4784 C C . LEU B 1 281 ? 3.713 -12.891 5.805 1 98.44 281 LEU B C 1
ATOM 4786 O O . LEU B 1 281 ? 4.102 -11.969 5.082 1 98.44 281 LEU B O 1
ATOM 4790 N N . ALA B 1 282 ? 4.508 -13.859 6.137 1 97.5 282 ALA B N 1
ATOM 4791 C CA . ALA B 1 282 ? 5.891 -13.953 5.672 1 97.5 282 ALA B CA 1
ATOM 4792 C C . ALA B 1 282 ? 5.953 -14.062 4.152 1 97.5 282 ALA B C 1
ATOM 4794 O O . ALA B 1 282 ? 6.793 -13.43 3.512 1 97.5 282 ALA B O 1
ATOM 4795 N N . LEU B 1 283 ? 5.066 -14.82 3.594 1 98.06 283 LEU B N 1
ATOM 4796 C CA . LEU B 1 283 ? 5.027 -15.008 2.148 1 98.06 283 LEU B CA 1
ATOM 4797 C C . LEU B 1 283 ? 4.672 -13.711 1.441 1 98.06 283 LEU B C 1
ATOM 4799 O O . LEU B 1 283 ? 5.305 -13.336 0.45 1 98.06 283 LEU B O 1
ATOM 4803 N N . VAL B 1 284 ? 3.652 -13.047 1.98 1 98.62 284 VAL B N 1
ATOM 4804 C CA . VAL B 1 284 ? 3.236 -11.789 1.372 1 98.62 284 VAL B CA 1
ATOM 4805 C C . VAL B 1 284 ? 4.395 -10.797 1.395 1 98.62 284 VAL B C 1
ATOM 4807 O O . VAL B 1 284 ? 4.672 -10.133 0.392 1 98.62 284 VAL B O 1
ATOM 4810 N N . ASN B 1 285 ? 5.129 -10.719 2.52 1 97.75 285 ASN B N 1
ATOM 4811 C CA . ASN B 1 285 ? 6.246 -9.797 2.656 1 97.75 285 ASN B CA 1
ATOM 4812 C C . ASN B 1 285 ? 7.398 -10.164 1.726 1 97.75 285 ASN B C 1
ATOM 4814 O O . ASN B 1 285 ? 8.227 -9.32 1.393 1 97.75 285 ASN B O 1
ATOM 4818 N N . ALA B 1 286 ? 7.434 -11.43 1.226 1 97.5 286 ALA B N 1
ATOM 4819 C CA . ALA B 1 286 ? 8.57 -11.906 0.437 1 97.5 286 ALA B CA 1
ATOM 4820 C C . ALA B 1 286 ? 8.18 -12.078 -1.029 1 97.5 286 ALA B C 1
ATOM 4822 O O . ALA B 1 286 ? 8.922 -12.695 -1.804 1 97.5 286 ALA B O 1
ATOM 4823 N N . LEU B 1 287 ? 7.082 -11.531 -1.437 1 98.62 287 LEU B N 1
ATOM 4824 C CA . LEU B 1 287 ? 6.535 -11.75 -2.771 1 98.62 287 LEU B CA 1
ATOM 4825 C C . LEU B 1 287 ? 7.562 -11.406 -3.844 1 98.62 287 LEU B C 1
ATOM 4827 O O . LEU B 1 287 ? 7.684 -12.109 -4.844 1 98.62 287 LEU B O 1
ATOM 4831 N N . PRO B 1 288 ? 8.391 -10.312 -3.648 1 98.5 288 PRO B N 1
ATOM 4832 C CA . PRO B 1 288 ? 9.328 -9.945 -4.715 1 98.5 288 PRO B CA 1
ATOM 4833 C C . PRO B 1 288 ? 10.312 -11.062 -5.043 1 98.5 288 PRO B C 1
ATOM 4835 O O . PRO B 1 288 ? 10.805 -11.148 -6.172 1 98.5 288 PRO B O 1
ATOM 4838 N N . MET B 1 289 ? 10.562 -11.938 -4.16 1 98.25 289 MET B N 1
ATOM 4839 C CA . MET B 1 289 ? 11.547 -13 -4.336 1 98.25 289 MET B CA 1
ATOM 4840 C C . MET B 1 289 ? 11.117 -13.969 -5.438 1 98.25 289 MET B C 1
ATOM 4842 O O . MET B 1 289 ? 11.961 -14.531 -6.133 1 98.25 289 MET B O 1
ATOM 4846 N N . PHE B 1 290 ? 9.898 -14.094 -5.637 1 98.88 290 PHE B N 1
ATOM 4847 C CA . PHE B 1 290 ? 9.391 -15.141 -6.52 1 98.88 290 PHE B CA 1
ATOM 4848 C C . PHE B 1 290 ? 9.609 -14.766 -7.98 1 98.88 290 PHE B C 1
ATOM 4850 O O . PHE B 1 290 ? 9.523 -15.617 -8.867 1 98.88 290 PHE B O 1
ATOM 4857 N N . HIS B 1 291 ? 9.93 -13.484 -8.266 1 98.88 291 HIS B N 1
ATOM 4858 C CA . HIS B 1 291 ? 10.344 -13.109 -9.609 1 98.88 291 HIS B CA 1
ATOM 4859 C C . HIS B 1 291 ? 11.609 -13.859 -10.023 1 98.88 291 HIS B C 1
ATOM 4861 O O . HIS B 1 291 ? 11.867 -14.031 -11.219 1 98.88 291 HIS B O 1
ATOM 4867 N N . ALA B 1 292 ? 12.352 -14.328 -9.055 1 98.88 292 ALA B N 1
ATOM 4868 C CA . ALA B 1 292 ? 13.609 -15.023 -9.312 1 98.88 292 ALA B CA 1
ATOM 4869 C C . ALA B 1 292 ? 13.367 -16.375 -9.984 1 98.88 292 ALA B C 1
ATOM 4871 O O . ALA B 1 292 ? 14.305 -16.984 -10.5 1 98.88 292 ALA B O 1
ATOM 4872 N N . LEU B 1 293 ? 12.141 -16.766 -10.023 1 98.81 293 LEU B N 1
ATOM 4873 C CA . LEU B 1 293 ? 11.797 -18.016 -10.711 1 98.81 293 LEU B CA 1
ATOM 4874 C C . LEU B 1 293 ? 11.602 -17.766 -12.203 1 98.81 293 LEU B C 1
ATOM 4876 O O . LEU B 1 293 ? 11.57 -18.719 -12.992 1 98.81 293 LEU B O 1
ATOM 4880 N N . GLY B 1 294 ? 11.391 -16.531 -12.648 1 98.69 294 GLY B N 1
ATOM 4881 C CA . GLY B 1 294 ? 11.445 -16.172 -14.055 1 98.69 294 GLY B CA 1
ATOM 4882 C C . GLY B 1 294 ? 10.086 -16.219 -14.734 1 98.69 294 GLY B C 1
ATOM 4883 O O . GLY B 1 294 ? 10 -16.281 -15.961 1 98.69 294 GLY B O 1
ATOM 4884 N N . HIS B 1 295 ? 9.016 -16.234 -13.93 1 98.81 295 HIS B N 1
ATOM 4885 C CA . HIS B 1 295 ? 7.668 -16.312 -14.477 1 98.81 295 HIS B CA 1
ATOM 4886 C C . HIS B 1 295 ? 6.758 -15.258 -13.859 1 98.81 295 HIS B C 1
ATOM 4888 O O . HIS B 1 295 ? 7.027 -14.766 -12.758 1 98.81 295 HIS B O 1
ATOM 4894 N N . PRO B 1 296 ? 5.664 -14.852 -14.617 1 98.81 296 PRO B N 1
ATOM 4895 C CA . PRO B 1 296 ? 4.688 -13.961 -13.992 1 98.81 296 PRO B CA 1
ATOM 4896 C C . PRO B 1 296 ? 4.07 -14.555 -12.727 1 98.81 296 PRO B C 1
ATOM 4898 O O . PRO B 1 296 ? 3.939 -15.773 -12.609 1 98.81 296 PRO B O 1
ATOM 4901 N N . ILE B 1 297 ? 3.719 -13.688 -11.812 1 98.88 297 ILE B N 1
ATOM 4902 C CA . ILE B 1 297 ? 3.189 -14.102 -10.516 1 98.88 297 ILE B CA 1
ATOM 4903 C C . ILE B 1 297 ? 1.715 -13.719 -10.414 1 98.88 297 ILE B C 1
ATOM 4905 O O . ILE B 1 297 ? 1.348 -12.57 -10.664 1 98.88 297 ILE B O 1
ATOM 4909 N N . LEU B 1 298 ? 0.849 -14.672 -10.164 1 98.94 298 LEU B N 1
ATOM 4910 C CA . LEU B 1 298 ? -0.543 -14.453 -9.789 1 98.94 298 LEU B CA 1
ATOM 4911 C C . LEU B 1 298 ? -0.71 -14.484 -8.273 1 98.94 298 LEU B C 1
ATOM 4913 O O . LEU B 1 298 ? -0.241 -15.414 -7.613 1 98.94 298 LEU B O 1
ATOM 4917 N N . PHE B 1 299 ? -1.271 -13.453 -7.754 1 98.88 299 PHE B N 1
ATOM 4918 C CA . PHE B 1 299 ? -1.501 -13.336 -6.316 1 98.88 299 PHE B CA 1
ATOM 4919 C C . PHE B 1 299 ? -2.988 -13.43 -6 1 98.88 299 PHE B C 1
ATOM 4921 O O . PHE B 1 299 ? -3.783 -12.617 -6.469 1 98.88 299 PHE B O 1
ATOM 4928 N N . GLY B 1 300 ? -3.402 -14.391 -5.258 1 98.5 300 GLY B N 1
ATOM 4929 C CA . GLY B 1 300 ? -4.781 -14.555 -4.828 1 98.5 300 GLY B CA 1
ATOM 4930 C C . GLY B 1 300 ? -4.938 -14.602 -3.32 1 98.5 300 GLY B C 1
ATOM 4931 O O . GLY B 1 300 ? -4.723 -15.641 -2.697 1 98.5 300 GLY B O 1
ATOM 4932 N N . ALA B 1 301 ? -5.371 -13.516 -2.727 1 98.06 301 ALA B N 1
ATOM 4933 C CA . ALA B 1 301 ? -5.566 -13.461 -1.28 1 98.06 301 ALA B CA 1
ATOM 4934 C C . ALA B 1 301 ? -6.918 -12.852 -0.93 1 98.06 301 ALA B C 1
ATOM 4936 O O . ALA B 1 301 ? -7.188 -12.547 0.236 1 98.06 301 ALA B O 1
ATOM 4937 N N . SER B 1 302 ? -7.809 -12.711 -1.904 1 98 302 SER B N 1
ATOM 4938 C CA . SER B 1 302 ? -9.086 -12.023 -1.73 1 98 302 SER B CA 1
ATOM 4939 C C . SER B 1 302 ? -9.977 -12.75 -0.728 1 98 302 SER B C 1
ATOM 4941 O O . SER B 1 302 ? -10.227 -13.953 -0.869 1 98 302 SER B O 1
ATOM 4943 N N . ARG B 1 303 ? -10.359 -12.102 0.336 1 97.56 303 ARG B N 1
ATOM 4944 C CA . ARG B 1 303 ? -11.32 -12.477 1.368 1 97.56 303 ARG B CA 1
ATOM 4945 C C . ARG B 1 303 ? -10.844 -13.711 2.129 1 97.56 303 ARG B C 1
ATOM 4947 O O . ARG B 1 303 ? -11.656 -14.43 2.719 1 97.56 303 ARG B O 1
ATOM 4954 N N . LYS B 1 304 ? -9.609 -13.953 2.123 1 96.94 304 LYS B N 1
ATOM 4955 C CA . LYS B 1 304 ? -9.062 -15.125 2.799 1 96.94 304 LYS B CA 1
ATOM 4956 C C . LYS B 1 304 ? -9.086 -14.945 4.312 1 96.94 304 LYS B C 1
ATOM 4958 O O . LYS B 1 304 ? -9.211 -13.828 4.812 1 96.94 304 LYS B O 1
ATOM 4963 N N . ARG B 1 305 ? -8.953 -15.961 4.965 1 96.06 305 ARG B N 1
ATOM 4964 C CA . ARG B 1 305 ? -9.117 -16.047 6.41 1 96.06 305 ARG B CA 1
ATOM 4965 C C . ARG B 1 305 ? -8.102 -15.172 7.137 1 96.06 305 ARG B C 1
ATOM 4967 O O . ARG B 1 305 ? -8.391 -14.648 8.211 1 96.06 305 ARG B O 1
ATOM 4974 N N . MET B 1 306 ? -6.945 -14.969 6.598 1 97.69 306 MET B N 1
ATOM 4975 C CA . MET B 1 306 ? -5.938 -14.148 7.266 1 97.69 306 MET B CA 1
ATOM 4976 C C . MET B 1 306 ? -6.457 -12.742 7.52 1 97.69 306 MET B C 1
ATOM 4978 O O . MET B 1 306 ? -6.113 -12.117 8.523 1 97.69 306 MET B O 1
ATOM 4982 N N . ILE B 1 307 ? -7.312 -12.234 6.672 1 98.38 307 ILE B N 1
ATOM 4983 C CA . ILE B 1 307 ? -7.891 -10.906 6.836 1 98.38 307 ILE B CA 1
ATOM 4984 C C . ILE B 1 307 ? -8.812 -10.891 8.055 1 98.38 307 ILE B C 1
ATOM 4986 O O . ILE B 1 307 ? -8.742 -9.984 8.883 1 98.38 307 ILE B O 1
ATOM 4990 N N . GLY B 1 308 ? -9.664 -11.914 8.133 1 97.94 308 GLY B N 1
ATOM 4991 C CA . GLY B 1 308 ? -10.547 -12.023 9.289 1 97.94 308 GLY B CA 1
ATOM 4992 C C . GLY B 1 308 ? -9.797 -12.172 10.602 1 97.94 308 GLY B C 1
ATOM 4993 O O . GLY B 1 308 ? -10.133 -11.523 11.594 1 97.94 308 GLY B O 1
ATOM 4994 N N . ALA B 1 309 ? -8.758 -13.016 10.539 1 97.56 309 ALA B N 1
ATOM 4995 C CA . ALA B 1 309 ? -7.957 -13.266 11.734 1 97.56 309 ALA B CA 1
ATOM 4996 C C . ALA B 1 309 ? -7.324 -11.977 12.25 1 97.56 309 ALA B C 1
ATOM 4998 O O . ALA B 1 309 ? -7.172 -11.797 13.461 1 97.56 309 ALA B O 1
ATOM 4999 N N . LEU B 1 310 ? -7.027 -11.086 11.359 1 97.88 310 LEU B N 1
ATOM 5000 C CA . LEU B 1 310 ? -6.379 -9.828 11.727 1 97.88 310 LEU B CA 1
ATOM 5001 C C . LEU B 1 310 ? -7.414 -8.742 12.016 1 97.88 310 LEU B C 1
ATOM 5003 O O . LEU B 1 310 ? -7.066 -7.652 12.469 1 97.88 310 LEU B O 1
ATOM 5007 N N . SER B 1 311 ? -8.625 -9 11.703 1 97.19 311 SER B N 1
ATOM 5008 C CA . SER B 1 311 ? -9.648 -7.969 11.805 1 97.19 311 SER B CA 1
ATOM 5009 C C . SER B 1 311 ? -10.875 -8.477 12.547 1 97.19 311 SER B C 1
ATOM 5011 O O . SER B 1 311 ? -11.992 -8.414 12.031 1 97.19 311 SER B O 1
ATOM 5013 N N . ASN B 1 312 ? -10.742 -8.938 13.742 1 94.94 312 ASN B N 1
ATOM 5014 C CA . ASN B 1 312 ? -11.805 -9.344 14.656 1 94.94 312 ASN B CA 1
ATOM 5015 C C . ASN B 1 312 ? -12.664 -10.461 14.062 1 94.94 312 ASN B C 1
ATOM 5017 O O . ASN B 1 312 ? -13.891 -10.414 14.148 1 94.94 312 ASN B O 1
ATOM 5021 N N . GLU B 1 313 ? -12.086 -11.305 13.344 1 95.88 313 GLU B N 1
ATOM 5022 C CA . GLU B 1 313 ? -12.727 -12.469 12.742 1 95.88 313 GLU B CA 1
ATOM 5023 C C . GLU B 1 313 ? -13.859 -12.047 11.805 1 95.88 313 GLU B C 1
ATOM 5025 O O . GLU B 1 313 ? -14.953 -12.617 11.844 1 95.88 313 GLU B O 1
ATOM 5030 N N . ALA B 1 314 ? -13.602 -11.008 11.07 1 96.25 314 ALA B N 1
ATOM 5031 C CA . ALA B 1 314 ? -14.586 -10.539 10.094 1 96.25 314 ALA B CA 1
ATOM 5032 C C . ALA B 1 314 ? -15 -11.664 9.148 1 96.25 314 ALA B C 1
ATOM 5034 O O . ALA B 1 314 ? -14.148 -12.406 8.648 1 96.25 314 ALA B O 1
ATOM 5035 N N . PRO B 1 315 ? -16.266 -11.82 8.914 1 96.69 315 PRO B N 1
ATOM 5036 C CA . PRO B 1 315 ? -16.703 -12.82 7.938 1 96.69 315 PRO B CA 1
ATOM 5037 C C . PRO B 1 315 ? -16.266 -12.492 6.512 1 96.69 315 PRO B C 1
ATOM 5039 O O . PRO B 1 315 ? -15.938 -11.336 6.219 1 96.69 315 PRO B O 1
ATOM 5042 N N . ALA B 1 316 ? -16.266 -13.422 5.641 1 95.19 316 ALA B N 1
ATOM 5043 C CA . ALA B 1 316 ? -15.688 -13.32 4.305 1 95.19 316 ALA B CA 1
ATOM 5044 C C . ALA B 1 316 ? -16.281 -12.141 3.537 1 95.19 316 ALA B C 1
ATOM 5046 O O . ALA B 1 316 ? -15.562 -11.398 2.869 1 95.19 316 ALA B O 1
ATOM 5047 N N . HIS B 1 317 ? -17.609 -11.93 3.646 1 95.31 317 HIS B N 1
ATOM 5048 C CA . HIS B 1 317 ? -18.297 -10.906 2.863 1 95.31 317 HIS B CA 1
ATOM 5049 C C . HIS B 1 317 ? -17.953 -9.508 3.363 1 95.31 317 HIS B C 1
ATOM 5051 O O . HIS B 1 317 ? -18.297 -8.516 2.719 1 95.31 317 HIS B O 1
ATOM 5057 N N . GLN B 1 318 ? -17.234 -9.391 4.473 1 97.38 318 GLN B N 1
ATOM 5058 C CA . GLN B 1 318 ? -16.859 -8.102 5.043 1 97.38 318 GLN B CA 1
ATOM 5059 C C . GLN B 1 318 ? -15.344 -7.914 4.996 1 97.38 318 GLN B C 1
ATOM 5061 O O . GLN B 1 318 ? -14.789 -7.129 5.77 1 97.38 318 GLN B O 1
ATOM 5066 N N . ARG B 1 319 ? -14.664 -8.625 4.113 1 98.5 319 ARG B N 1
ATOM 5067 C CA . ARG B 1 319 ? -13.203 -8.586 4.09 1 98.5 319 ARG B CA 1
ATOM 5068 C C . ARG B 1 319 ? -12.695 -7.82 2.877 1 98.5 319 ARG B C 1
ATOM 5070 O O . ARG B 1 319 ? -11.531 -7.965 2.486 1 98.5 319 ARG B O 1
ATOM 5077 N N . MET B 1 320 ? -13.555 -6.949 2.311 1 98.25 320 MET B N 1
ATOM 5078 C CA . MET B 1 320 ? -13.219 -6.25 1.072 1 98.25 320 MET B CA 1
ATOM 5079 C C . MET B 1 320 ? -12.008 -5.348 1.269 1 98.25 320 MET B C 1
ATOM 5081 O O . MET B 1 320 ? -11.055 -5.406 0.493 1 98.25 320 MET B O 1
ATOM 5085 N N . ALA B 1 321 ? -11.938 -4.578 2.311 1 98.69 321 ALA B N 1
ATOM 5086 C CA . ALA B 1 321 ? -10.875 -3.6 2.5 1 98.69 321 ALA B CA 1
ATOM 5087 C C . ALA B 1 321 ? -9.531 -4.289 2.746 1 98.69 321 ALA B C 1
ATOM 5089 O O . ALA B 1 321 ? -8.5 -3.848 2.238 1 98.69 321 ALA B O 1
ATOM 5090 N N . GLY B 1 322 ? -9.586 -5.355 3.547 1 98.75 322 GLY B N 1
ATOM 5091 C CA . GLY B 1 322 ? -8.375 -6.148 3.723 1 98.75 322 GLY B CA 1
ATOM 5092 C C . GLY B 1 322 ? -7.895 -6.797 2.438 1 98.75 322 GLY B C 1
ATOM 5093 O O . GLY B 1 322 ? -6.688 -6.891 2.201 1 98.75 322 GLY B O 1
ATOM 5094 N N . SER B 1 323 ? -8.836 -7.219 1.565 1 98.81 323 SER B N 1
ATOM 5095 C CA . SER B 1 323 ? -8.508 -7.777 0.259 1 98.81 323 SER B CA 1
ATOM 5096 C C . SER B 1 323 ? -7.816 -6.75 -0.626 1 98.81 323 SER B C 1
ATOM 5098 O O . SER B 1 323 ? -6.812 -7.055 -1.277 1 98.81 323 SER B O 1
ATOM 5100 N N . VAL B 1 324 ? -8.359 -5.547 -0.593 1 98.75 324 VAL B N 1
ATOM 5101 C CA . VAL B 1 324 ? -7.77 -4.469 -1.385 1 98.75 324 VAL B CA 1
ATOM 5102 C C . VAL B 1 324 ? -6.355 -4.176 -0.893 1 98.75 324 VAL B C 1
ATOM 5104 O O . VAL B 1 324 ? -5.434 -4.02 -1.695 1 98.75 324 VAL B O 1
ATOM 5107 N N . MET B 1 325 ? -6.188 -4.156 0.39 1 98.75 325 MET B N 1
ATOM 5108 C CA . MET B 1 325 ? -4.875 -3.91 0.987 1 98.75 325 MET B CA 1
ATOM 5109 C C . MET B 1 325 ? -3.865 -4.953 0.525 1 98.75 325 MET B C 1
ATOM 5111 O O . MET B 1 325 ? -2.756 -4.609 0.113 1 98.75 325 MET B O 1
ATOM 5115 N N . LEU B 1 326 ? -4.23 -6.18 0.538 1 98.88 326 LEU B N 1
ATOM 5116 C CA . LEU B 1 326 ? -3.318 -7.25 0.148 1 98.88 326 LEU B CA 1
ATOM 5117 C C . LEU B 1 326 ? -3.035 -7.203 -1.351 1 98.88 326 LEU B C 1
ATOM 5119 O O . LEU B 1 326 ? -1.913 -7.477 -1.783 1 98.88 326 LEU B O 1
ATOM 5123 N N . ALA B 1 327 ? -4.035 -6.891 -2.137 1 98.88 327 ALA B N 1
ATOM 5124 C CA . ALA B 1 327 ? -3.814 -6.723 -3.57 1 98.88 327 ALA B CA 1
ATOM 5125 C C . ALA B 1 327 ? -2.797 -5.617 -3.842 1 98.88 327 ALA B C 1
ATOM 5127 O O . ALA B 1 327 ? -1.923 -5.77 -4.699 1 98.88 327 ALA B O 1
ATOM 5128 N N . LEU B 1 328 ? -2.902 -4.562 -3.117 1 98.69 328 LEU B N 1
ATOM 5129 C CA . LEU B 1 328 ? -1.974 -3.447 -3.283 1 98.69 328 LEU B CA 1
ATOM 5130 C C . LEU B 1 328 ? -0.556 -3.861 -2.902 1 98.69 328 LEU B C 1
ATOM 5132 O O . LEU B 1 328 ? 0.408 -3.467 -3.562 1 98.69 328 LEU B O 1
ATOM 5136 N N . LYS B 1 329 ? -0.456 -4.637 -1.854 1 98.62 329 LYS B N 1
ATOM 5137 C CA . LYS B 1 329 ? 0.855 -5.156 -1.475 1 98.62 329 LYS B CA 1
ATOM 5138 C C . LYS B 1 329 ? 1.464 -5.992 -2.598 1 98.62 329 LYS B C 1
ATOM 5140 O O . LYS B 1 329 ? 2.664 -5.902 -2.865 1 98.62 329 LYS B O 1
ATOM 5145 N N . ALA B 1 330 ? 0.639 -6.758 -3.201 1 98.81 330 ALA B N 1
ATOM 5146 C CA . ALA B 1 330 ? 1.099 -7.574 -4.32 1 98.81 330 ALA B CA 1
ATOM 5147 C C . ALA B 1 330 ? 1.538 -6.703 -5.492 1 98.81 330 ALA B C 1
ATOM 5149 O O . ALA B 1 330 ? 2.543 -6.988 -6.148 1 98.81 330 ALA B O 1
ATOM 5150 N N . MET B 1 331 ? 0.832 -5.629 -5.773 1 98.69 331 MET B N 1
ATOM 5151 C CA . MET B 1 331 ? 1.208 -4.699 -6.836 1 98.69 331 MET B CA 1
ATOM 5152 C C . MET B 1 331 ? 2.537 -4.023 -6.52 1 98.69 331 MET B C 1
ATOM 5154 O O . MET B 1 331 ? 3.4 -3.906 -7.391 1 98.69 331 MET B O 1
ATOM 5158 N N . ASP B 1 332 ? 2.686 -3.686 -5.293 1 98 332 ASP B N 1
ATOM 5159 C CA . ASP B 1 332 ? 3.941 -3.084 -4.855 1 98 332 ASP B CA 1
ATOM 5160 C C . ASP B 1 332 ? 5.105 -4.055 -5.031 1 98 332 ASP B C 1
ATOM 5162 O O . ASP B 1 332 ? 6.25 -3.637 -5.199 1 98 332 ASP B O 1
ATOM 5166 N N . ALA B 1 333 ? 4.785 -5.34 -4.957 1 98.38 333 ALA B N 1
ATOM 5167 C CA . ALA B 1 333 ? 5.816 -6.371 -5.062 1 98.38 333 ALA B CA 1
ATOM 5168 C C . ALA B 1 333 ? 6.098 -6.711 -6.523 1 98.38 333 ALA B C 1
ATOM 5170 O O . ALA B 1 333 ? 6.98 -7.52 -6.82 1 98.38 333 ALA B O 1
ATOM 5171 N N . GLY B 1 334 ? 5.305 -6.172 -7.426 1 98.5 334 GLY B N 1
ATOM 5172 C CA . GLY B 1 334 ? 5.531 -6.379 -8.844 1 98.5 334 GLY B CA 1
ATOM 5173 C C . GLY B 1 334 ? 4.766 -7.562 -9.406 1 98.5 334 GLY B C 1
ATOM 5174 O O . GLY B 1 334 ? 5.066 -8.039 -10.5 1 98.5 334 GLY B O 1
ATOM 5175 N N . CYS B 1 335 ? 3.785 -8.07 -8.656 1 98.81 335 CYS B N 1
ATOM 5176 C CA . CYS B 1 335 ? 2.99 -9.172 -9.188 1 98.81 335 CYS B CA 1
ATOM 5177 C C . CYS B 1 335 ? 2.229 -8.742 -10.43 1 98.81 335 CYS B C 1
ATOM 5179 O O . CYS B 1 335 ? 1.726 -7.617 -10.5 1 98.81 335 CYS B O 1
ATOM 5181 N N . GLN B 1 336 ? 2.104 -9.633 -11.375 1 98.75 336 GLN B N 1
ATOM 5182 C CA . GLN B 1 336 ? 1.526 -9.297 -12.672 1 98.75 336 GLN B CA 1
ATOM 5183 C C . GLN B 1 336 ? 0.003 -9.383 -12.641 1 98.75 336 GLN B C 1
ATOM 5185 O O . GLN B 1 336 ? -0.683 -8.703 -13.398 1 98.75 336 GLN B O 1
ATOM 5190 N N . MET B 1 337 ? -0.527 -10.242 -11.742 1 98.75 337 MET B N 1
ATOM 5191 C CA . MET B 1 337 ? -1.976 -10.398 -11.656 1 98.75 337 MET B CA 1
ATOM 5192 C C . MET B 1 337 ? -2.426 -10.531 -10.211 1 98.75 337 MET B C 1
ATOM 5194 O O . MET B 1 337 ? -1.758 -11.18 -9.398 1 98.75 337 MET B O 1
ATOM 5198 N N . VAL B 1 338 ? -3.537 -9.859 -9.922 1 98.88 338 VAL B N 1
ATOM 5199 C CA . VAL B 1 338 ? -4.207 -10.07 -8.641 1 98.88 338 VAL B CA 1
ATOM 5200 C C . VAL B 1 338 ? -5.598 -10.648 -8.875 1 98.88 338 VAL B C 1
ATOM 5202 O O . VAL B 1 338 ? -6.363 -10.141 -9.695 1 98.88 338 VAL B O 1
ATOM 5205 N N . ARG B 1 339 ? -5.898 -11.742 -8.234 1 98.88 339 ARG B N 1
ATOM 5206 C CA . ARG B 1 339 ? -7.176 -12.445 -8.32 1 98.88 339 ARG B CA 1
ATOM 5207 C C . ARG B 1 339 ? -8.109 -12.031 -7.188 1 98.88 339 ARG B C 1
ATOM 5209 O O . ARG B 1 339 ? -7.777 -12.195 -6.012 1 98.88 339 ARG B O 1
ATOM 5216 N N . VAL B 1 340 ? -9.305 -11.484 -7.566 1 98.81 340 VAL B N 1
ATOM 5217 C CA . VAL B 1 340 ? -10.039 -10.812 -6.5 1 98.81 340 VAL B CA 1
ATOM 5218 C C . VAL B 1 340 ? -11.539 -11.039 -6.68 1 98.81 340 VAL B C 1
ATOM 5220 O O . VAL B 1 340 ? -12.008 -11.266 -7.801 1 98.81 340 VAL B O 1
ATOM 5223 N N . HIS B 1 341 ? -12.32 -10.914 -5.609 1 98.12 341 HIS B N 1
ATOM 5224 C CA . HIS B 1 341 ? -13.773 -10.922 -5.613 1 98.12 341 HIS B CA 1
ATOM 5225 C C . HIS B 1 341 ? -14.328 -9.516 -5.871 1 98.12 341 HIS B C 1
ATOM 5227 O O . HIS B 1 341 ? -15.281 -9.352 -6.629 1 98.12 341 HIS B O 1
ATOM 5233 N N . ASP B 1 342 ? -13.75 -8.539 -5.277 1 98.25 342 ASP B N 1
ATOM 5234 C CA . ASP B 1 342 ? -14.219 -7.156 -5.324 1 98.25 342 ASP B CA 1
ATOM 5235 C C . ASP B 1 342 ? -13.492 -6.367 -6.414 1 98.25 342 ASP B C 1
ATOM 5237 O O . ASP B 1 342 ? -12.625 -5.547 -6.121 1 98.25 342 ASP B O 1
ATOM 5241 N N . VAL B 1 343 ? -13.992 -6.527 -7.59 1 98.81 343 VAL B N 1
ATOM 5242 C CA . VAL B 1 343 ? -13.273 -6.059 -8.773 1 98.81 343 VAL B CA 1
ATOM 5243 C C . VAL B 1 343 ? -13.32 -4.531 -8.836 1 98.81 343 VAL B C 1
ATOM 5245 O O . VAL B 1 343 ? -12.289 -3.875 -8.961 1 98.81 343 VAL B O 1
ATOM 5248 N N . ALA B 1 344 ? -14.492 -3.936 -8.688 1 98.5 344 ALA B N 1
ATOM 5249 C CA . ALA B 1 344 ? -14.633 -2.488 -8.828 1 98.5 344 ALA B CA 1
ATOM 5250 C C . ALA B 1 344 ? -13.734 -1.752 -7.844 1 98.5 344 ALA B C 1
ATOM 5252 O O . ALA B 1 344 ? -13.023 -0.813 -8.219 1 98.5 344 ALA B O 1
ATOM 5253 N N . GLU B 1 345 ? -13.758 -2.207 -6.609 1 98.56 345 GLU B N 1
ATOM 5254 C CA . GLU B 1 345 ? -12.945 -1.583 -5.566 1 98.56 345 GLU B CA 1
ATOM 5255 C C . GLU B 1 345 ? -11.453 -1.763 -5.848 1 98.56 345 GLU B C 1
ATOM 5257 O O . GLU B 1 345 ? -10.672 -0.817 -5.719 1 98.56 345 GLU B O 1
ATOM 5262 N N . THR B 1 346 ? -11.07 -2.936 -6.273 1 98.88 346 THR B N 1
ATOM 5263 C CA . THR B 1 346 ? -9.664 -3.205 -6.543 1 98.88 346 THR B CA 1
ATOM 5264 C C . THR B 1 346 ? -9.18 -2.41 -7.754 1 98.88 346 THR B C 1
ATOM 5266 O O . THR B 1 346 ? -8.062 -1.892 -7.758 1 98.88 346 THR B O 1
ATOM 5269 N N . VAL B 1 347 ? -9.992 -2.264 -8.734 1 98.88 347 VAL B N 1
ATOM 5270 C CA . VAL B 1 347 ? -9.641 -1.521 -9.945 1 98.88 347 VAL B CA 1
ATOM 5271 C C . VAL B 1 347 ? -9.461 -0.042 -9.602 1 98.88 347 VAL B C 1
ATOM 5273 O O . VAL B 1 347 ? -8.531 0.604 -10.094 1 98.88 347 VAL B O 1
ATOM 5276 N N . GLN B 1 348 ? -10.344 0.515 -8.82 1 98.81 348 GLN B N 1
ATOM 5277 C CA . GLN B 1 348 ? -10.156 1.906 -8.422 1 98.81 348 GLN B CA 1
ATOM 5278 C C . GLN B 1 348 ? -8.836 2.094 -7.676 1 98.81 348 GLN B C 1
ATOM 5280 O O . GLN B 1 348 ? -8.094 3.041 -7.945 1 98.81 348 GLN B O 1
ATOM 5285 N N . ALA B 1 349 ? -8.578 1.202 -6.719 1 98.81 349 ALA B N 1
ATOM 5286 C CA . ALA B 1 349 ? -7.309 1.263 -5.992 1 98.81 349 ALA B CA 1
ATOM 5287 C C . ALA B 1 349 ? -6.121 1.145 -6.941 1 98.81 349 ALA B C 1
ATOM 5289 O O . ALA B 1 349 ? -5.125 1.853 -6.789 1 98.81 349 ALA B O 1
ATOM 5290 N N . LEU B 1 350 ? -6.238 0.267 -7.914 1 98.81 350 LEU B N 1
ATOM 5291 C CA . LEU B 1 350 ? -5.199 0.088 -8.922 1 98.81 350 LEU B CA 1
ATOM 5292 C C . LEU B 1 350 ? -4.965 1.381 -9.695 1 98.81 350 LEU B C 1
ATOM 5294 O O . LEU B 1 350 ? -3.82 1.751 -9.969 1 98.81 350 LEU B O 1
ATOM 5298 N N . HIS B 1 351 ? -6.004 2.039 -10.062 1 98.75 351 HIS B N 1
ATOM 5299 C CA . HIS B 1 351 ? -5.863 3.275 -10.828 1 98.75 351 HIS B CA 1
ATOM 5300 C C . HIS B 1 351 ? -5.109 4.332 -10.023 1 98.75 351 HIS B C 1
ATOM 5302 O O . HIS B 1 351 ? -4.234 5.02 -10.562 1 98.75 351 HIS B O 1
ATOM 5308 N N . VAL B 1 352 ? -5.465 4.469 -8.766 1 98.75 352 VAL B N 1
ATOM 5309 C CA . VAL B 1 352 ? -4.773 5.43 -7.914 1 98.75 352 VAL B CA 1
ATOM 5310 C C . VAL B 1 352 ? -3.318 5.004 -7.73 1 98.75 352 VAL B C 1
ATOM 5312 O O . VAL B 1 352 ? -2.404 5.828 -7.828 1 98.75 352 VAL B O 1
ATOM 5315 N N . TRP B 1 353 ? -3.096 3.715 -7.477 1 98.62 353 TRP B N 1
ATOM 5316 C CA . TRP B 1 353 ? -1.749 3.156 -7.391 1 98.62 353 TRP B CA 1
ATOM 5317 C C . TRP B 1 353 ? -0.942 3.48 -8.641 1 98.62 353 TRP B C 1
ATOM 5319 O O . TRP B 1 353 ? 0.204 3.93 -8.547 1 98.62 353 TRP B O 1
ATOM 5329 N N . ARG B 1 354 ? -1.551 3.289 -9.812 1 98.44 354 ARG B N 1
ATOM 5330 C CA . ARG B 1 354 ? -0.895 3.545 -11.094 1 98.44 354 ARG B CA 1
ATOM 5331 C C . ARG B 1 354 ? -0.538 5.02 -11.242 1 98.44 354 ARG B C 1
ATOM 5333 O O . ARG B 1 354 ? 0.53 5.355 -11.758 1 98.44 354 ARG B O 1
ATOM 5340 N N . GLY B 1 355 ? -1.42 5.883 -10.828 1 98.38 355 GLY B N 1
ATOM 5341 C CA . GLY B 1 355 ? -1.109 7.301 -10.844 1 98.38 355 GLY B CA 1
ATOM 5342 C C . GLY B 1 355 ? 0.136 7.648 -10.047 1 98.38 355 GLY B C 1
ATOM 5343 O O . GLY B 1 355 ? 0.995 8.391 -10.523 1 98.38 355 GLY B O 1
ATOM 5344 N N . LEU B 1 356 ? 0.209 7.105 -8.852 1 98.25 356 LEU B N 1
ATOM 5345 C CA . LEU B 1 356 ? 1.37 7.352 -8 1 98.25 356 LEU B CA 1
ATOM 5346 C C . LEU B 1 356 ? 2.633 6.762 -8.625 1 98.25 356 LEU B C 1
ATOM 5348 O O . LEU B 1 356 ? 3.688 7.402 -8.625 1 98.25 356 LEU B O 1
ATOM 5352 N N . ARG B 1 357 ? 2.527 5.555 -9.172 1 97.5 357 ARG B N 1
ATOM 5353 C CA . ARG B 1 357 ? 3.672 4.887 -9.781 1 97.5 357 ARG B CA 1
ATOM 5354 C C . ARG B 1 357 ? 4.172 5.66 -10.992 1 97.5 357 ARG B C 1
ATOM 5356 O O . ARG B 1 357 ? 5.379 5.871 -11.148 1 97.5 357 ARG B O 1
ATOM 5363 N N . ASP B 1 358 ? 3.266 6.09 -11.836 1 97.12 358 ASP B N 1
ATOM 5364 C CA . ASP B 1 358 ? 3.637 6.855 -13.023 1 97.12 358 ASP B CA 1
ATOM 5365 C C . ASP B 1 358 ? 4.316 8.164 -12.641 1 97.12 358 ASP B C 1
ATOM 5367 O O . ASP B 1 358 ? 5.312 8.562 -13.25 1 97.12 358 ASP B O 1
ATOM 5371 N N . ALA B 1 359 ? 3.762 8.812 -11.664 1 97.19 359 ALA B N 1
ATOM 5372 C CA . ALA B 1 359 ? 4.355 10.062 -11.188 1 97.19 359 ALA B CA 1
ATOM 5373 C C . ALA B 1 359 ? 5.781 9.836 -10.695 1 97.19 359 ALA B C 1
ATOM 5375 O O . ALA B 1 359 ? 6.672 10.648 -10.961 1 97.19 359 ALA B O 1
ATOM 5376 N N . ALA B 1 360 ? 6.016 8.781 -9.977 1 95.56 360 ALA B N 1
ATOM 5377 C CA . ALA B 1 360 ? 7.352 8.461 -9.484 1 95.56 360 ALA B CA 1
ATOM 5378 C C . ALA B 1 360 ? 8.305 8.148 -10.633 1 95.56 360 ALA B C 1
ATOM 5380 O O . ALA B 1 360 ? 9.445 8.609 -10.641 1 95.56 360 ALA B O 1
ATOM 5381 N N . LEU B 1 361 ? 7.848 7.371 -11.602 1 94.56 361 LEU B N 1
ATOM 5382 C CA . LEU B 1 361 ? 8.688 6.883 -12.695 1 94.56 361 LEU B CA 1
ATOM 5383 C C . LEU B 1 361 ? 9.023 8.008 -13.664 1 94.56 361 LEU B C 1
ATOM 5385 O O . LEU B 1 361 ? 10.016 7.938 -14.391 1 94.56 361 LEU B O 1
ATOM 5389 N N . THR B 1 362 ? 8.211 9.07 -13.625 1 92.69 362 THR B N 1
ATOM 5390 C CA . THR B 1 362 ? 8.453 10.148 -14.57 1 92.69 362 THR B CA 1
ATOM 5391 C C . THR B 1 362 ? 9 11.383 -13.859 1 92.69 362 THR B C 1
ATOM 5393 O O . THR B 1 362 ? 9.055 12.469 -14.438 1 92.69 362 THR B O 1
ATOM 5396 N N . ASP B 1 363 ? 9.25 11.242 -12.602 1 90.06 363 ASP B N 1
ATOM 5397 C CA . ASP B 1 363 ? 9.836 12.352 -11.852 1 90.06 363 ASP B CA 1
ATOM 5398 C C . ASP B 1 363 ? 11.336 12.461 -12.109 1 90.06 363 ASP B C 1
ATOM 5400 O O . ASP B 1 363 ? 12.148 11.977 -11.312 1 90.06 363 ASP B O 1
ATOM 5404 N N . PHE B 1 364 ? 11.734 13.18 -13.023 1 83.06 364 PHE B N 1
ATOM 5405 C CA . PHE B 1 364 ? 13.141 13.273 -13.414 1 83.06 364 PHE B CA 1
ATOM 5406 C C . PHE B 1 364 ? 13.859 14.328 -12.586 1 83.06 364 PHE B C 1
ATOM 5408 O O . PHE B 1 364 ? 15.078 14.477 -12.688 1 83.06 364 PHE B O 1
ATOM 5415 N N . SER B 1 365 ? 13.055 15.016 -11.734 1 78.62 365 SER B N 1
ATOM 5416 C CA . SER B 1 365 ? 13.68 15.969 -10.836 1 78.62 365 SER B CA 1
ATOM 5417 C C . SER B 1 365 ? 14.539 15.266 -9.789 1 78.62 365 SER B C 1
ATOM 5419 O O . SER B 1 365 ? 15.352 15.898 -9.117 1 78.62 365 SER B O 1
ATOM 5421 N N . GLN B 1 366 ? 14.453 14.008 -9.75 1 77.56 366 GLN B N 1
ATOM 5422 C CA . GLN B 1 366 ? 15.203 13.234 -8.766 1 77.56 366 GLN B CA 1
ATOM 5423 C C . GLN B 1 366 ? 16.609 12.922 -9.273 1 77.56 366 GLN B C 1
ATOM 5425 O O . GLN B 1 366 ? 17.422 12.336 -8.555 1 77.56 366 GLN B O 1
ATOM 5430 N N . LEU B 1 367 ? 16.734 13.266 -10.508 1 74.56 367 LEU B N 1
ATOM 5431 C CA . LEU B 1 367 ? 18.078 13.109 -11.055 1 74.56 367 LEU B CA 1
ATOM 5432 C C . LEU B 1 367 ? 18.938 14.312 -10.711 1 74.56 367 LEU B C 1
ATOM 5434 O O . LEU B 1 367 ? 18.438 15.43 -10.547 1 74.56 367 LEU B O 1
ATOM 5438 N N . ALA B 1 368 ? 20.234 14.195 -10.438 1 65.19 368 ALA B N 1
ATOM 5439 C CA . ALA B 1 368 ? 21.203 15.258 -10.219 1 65.19 368 ALA B CA 1
ATOM 5440 C C . ALA B 1 368 ? 21.312 16.172 -11.438 1 65.19 368 ALA B C 1
ATOM 5442 O O . ALA B 1 368 ? 21.172 15.703 -12.578 1 65.19 368 ALA B O 1
#

Secondary structure (DSSP, 8-state):
-EEEEEEEEEEES-TGGGTT-SEEGGGSS-EEEEEEEEEEETTEEEEEEEEEGGGHHHHHHTSPTTHHHHHHHHHHHHTPPPPPEEETTEEE-SSS-EEEEEEE--STTS-SSSS-TT-THHHHHHHHHHHHHT-SEEEEESS--STTPPPPPHHHHHHHHHHHHHHHHHTT--EEEE-S-HHHHHHHHHHT--EEEETTTT-S-THHHHHHHHHT--EEEE-----TT-TTS----SSHHHHHHHHHHHHHHHHHHTT--GGGEEEE--TTSS--HHHHHHHHHTGGGGGGGSS-BEEE-TT-HHHHHHTTT--GGG-HHHHHHHHHHHHHTT-SEEEES-HHHHHHHHHHHHHHHHHHHT-GGG--/-EEEEEEEEEEES-TGGGTT-SEEGGGSS-EEEEEEEEEEETTEEEEEEEEEGGGHHHHHHTSPTTHHHHHHHHHHHHTPPPPPEEETTEEE-SSS-EEEEEEE--STTS-SSSS-TT-THHHHHHHHHHHHHT-SEEEEESS--STTPPP--HHHHHHHHHHHHHHHHHTT--EEEE-S-HHHHHHHHHHT--EEEETTTT-S-THHHHHHHHHT--EEEE-----TT-TTS----SSHHHHHHHHHHHHHHHHHHTT--GGGEEEE--TTSS--HHHHHHHHHTGGGGGGGSS-BEEE-TT-HHHHHHTTT--GGG-HHHHHHHHHHHHHTT-SEEEES-HHHHHHHHHHHHHHHHHHHT-GGG--

InterPro domains:
  IPR000489 Pterin-binding domain [PF00809] (100-341)
  IPR000489 Pterin-binding domain [PS00792] (99-114)
  IPR000489 Pterin-binding domain [PS00793] (134-147)
  IPR000489 Pterin-binding domain [PS50972] (97-351)
  IPR006390 Dihydropteroate synthase domain [TIGR01496] (98-354)
  IPR006390 Dihydropteroate synthase domain [cd00739] (97-353)
  IPR011005 Dihydropteroate synthase-like superfamily [G3DSA:3.20.20.20] (71-362)
  IPR011005 Dihydropteroate synthase-like superfamily [SSF51717] (87-358)
  IPR045031 Dihydropteroate synthase-like [PTHR20941] (87-357)

Nearest PDB structures (foldseek):
  7l6p-assembly1_B  TM=9.532E-01  e=8.232E-27  Stenotrophomonas maltophilia K279a
  5u0z-assembly1_A  TM=9.351E-01  e=2.274E-26  Escherichia coli CFT073
  5u10-assembly1_A  TM=9.276E-01  e=1.815E-26  Escherichia coli CFT073
  5u14-assembly1_A  TM=9.380E-01  e=3.231E-25  Escherichia coli CFT073
  5usw-assembly1_B  TM=9.097E-01  e=4.534E-25  Aliivibrio fischeri ES114